Protein AF-A0A4R2GW45-F1 (afdb_monomer)

Nearest PDB structures (foldseek):
  7vw1-assembly1_B  TM=4.827E-01  e=7.684E+00  Escherichia coli
  7ko2-assembly4_D  TM=1.620E-01  e=4.369E-01  Escherichia coli K-12
  6r7h-assembly1_A  TM=2.362E-01  e=3.996E+00  Homo sapiens
  4b9q-assembly2_B  TM=1.521E-01  e=1.136E+00  Escherichia coli

Solvent-accessible surface area (backbone atoms only — not comparable to full-atom values): 30356 Å² total; per-residue (Å²): 136,84,83,91,85,87,77,89,88,78,83,90,82,90,85,88,88,82,83,88,86,83,88,84,86,78,93,85,87,90,86,88,92,83,86,88,88,84,91,86,85,86,81,84,84,81,80,79,85,91,82,86,79,92,80,77,97,75,78,93,81,77,74,73,77,53,71,65,55,56,51,52,54,58,54,50,62,61,58,58,64,76,56,77,82,62,95,50,70,66,62,50,51,54,51,50,51,49,50,51,51,51,49,54,50,51,47,54,36,54,76,66,56,54,62,67,73,48,39,64,53,32,19,46,51,11,36,52,53,49,75,70,46,94,68,91,72,75,65,61,45,46,53,52,19,54,51,30,50,53,50,27,65,71,33,69,90,38,68,69,62,20,49,54,30,50,40,59,22,23,21,26,43,22,25,38,52,47,49,53,50,50,63,74,44,70,58,34,56,44,88,58,74,46,74,29,50,34,35,26,37,27,34,33,66,42,51,49,80,80,20,39,39,36,35,27,35,57,76,46,43,59,96,52,54,81,81,54,46,30,63,22,33,42,35,39,37,71,76,70,72,93,74,62,33,59,42,38,38,37,33,36,31,40,37,27,40,50,54,64,45,90,42,92,94,46,75,44,51,30,61,55,28,43,80,69,33,32,15,26,33,35,37,56,58,79,67,42,27,36,58,67,48,101,87,45,60,75,40,51,62,80,82,59,86,78,79,76,60,81,81,56,46,68,63,48,52,64,60,62,69,53,77,77,80,82,75,54,67,71,50,46,52,46,2,51,45,41,44,53,32,48,53,50,28,51,51,41,20,63,74,64,34,72,64,66,9,23,50,53,18,10,52,69,34,53,54,60,31,70,53,50,69,68,58,52,49,52,31,48,74,71,68,51,48,70,63,57,44,64,41,44,66,55,51,51,51,50,25,48,49,39,24,52,51,46,34,50,63,42,55,74,36,70,66,44,55,76,76,42,68,46,71,44,53,13,33,53,52,11,45,53,47,38,50,51,49,32,58,55,38,62,54,47,73,53,35,49,54,34,46,55,53,49,45,54,56,41,45,52,59,64,68,63,69,65,78,70,78,84,60,84,80,63,80,94,78,78,91,66,73,73,86,78,74,60,88,64,76,65,84,79,62,58,75,74,67,68,76,78,69,86,88,84,86,86,80,83,92,80,88,88,135

Structure (mmCIF, N/CA/C/O backbone):
data_AF-A0A4R2GW45-F1
#
_entry.id   AF-A0A4R2GW45-F1
#
loop_
_atom_site.group_PDB
_atom_site.id
_atom_site.type_symbol
_atom_site.label_atom_id
_atom_site.label_alt_id
_atom_site.label_comp_id
_atom_site.label_asym_id
_atom_site.label_entity_id
_atom_site.label_seq_id
_atom_site.pdbx_PDB_ins_code
_atom_site.Cartn_x
_atom_site.Cartn_y
_atom_site.Cartn_z
_atom_site.occupancy
_atom_site.B_iso_or_equiv
_atom_site.auth_seq_id
_atom_site.auth_comp_id
_atom_site.auth_asym_id
_atom_site.auth_atom_id
_atom_site.pdbx_PDB_model_num
ATOM 1 N N . MET A 1 1 ? 65.512 24.587 7.737 1.00 41.59 1 MET A N 1
ATOM 2 C CA . MET A 1 1 ? 65.433 25.828 8.535 1.00 41.59 1 MET A CA 1
ATOM 3 C C . MET A 1 1 ? 64.055 25.915 9.175 1.00 41.59 1 MET A C 1
ATOM 5 O O . MET A 1 1 ? 63.069 26.016 8.462 1.00 41.59 1 MET A O 1
ATOM 9 N N . LYS A 1 2 ? 64.004 25.778 10.504 1.00 33.44 2 LYS A N 1
ATOM 10 C CA . LYS A 1 2 ? 62.922 26.265 11.385 1.00 33.44 2 LYS A CA 1
ATOM 11 C C . LYS A 1 2 ? 63.249 27.741 11.736 1.00 33.44 2 LYS A C 1
ATOM 13 O O . LYS A 1 2 ? 64.387 28.130 11.458 1.00 33.44 2 LYS A O 1
ATOM 18 N N . PRO A 1 3 ? 62.329 28.557 12.287 1.00 42.22 3 PRO A N 1
ATOM 19 C CA . PRO A 1 3 ? 61.816 28.410 13.667 1.00 42.22 3 PRO A CA 1
ATOM 20 C C . PRO A 1 3 ? 60.268 28.506 13.733 1.00 42.22 3 PRO A C 1
ATOM 22 O O . PRO A 1 3 ? 59.653 28.922 12.761 1.00 42.22 3 PRO A O 1
ATOM 25 N N . LEU A 1 4 ? 59.516 27.938 14.692 1.00 30.75 4 LEU A N 1
ATOM 26 C CA . LEU A 1 4 ? 59.516 27.965 16.177 1.00 30.75 4 LEU A CA 1
ATOM 27 C C . LEU A 1 4 ? 59.137 29.321 16.804 1.00 30.75 4 LEU A C 1
ATOM 29 O O . LEU A 1 4 ? 59.679 30.345 16.410 1.00 30.75 4 LEU A O 1
ATOM 33 N N . GLY A 1 5 ? 58.241 29.261 17.802 1.00 29.45 5 GLY A N 1
ATOM 34 C CA . GLY A 1 5 ? 57.768 30.368 18.647 1.00 29.45 5 GLY A CA 1
ATOM 35 C C . GLY A 1 5 ? 56.242 30.322 18.839 1.00 29.45 5 GLY A C 1
ATOM 36 O O . GLY A 1 5 ? 55.541 30.920 18.033 1.00 29.45 5 GLY A O 1
ATOM 37 N N . ASP A 1 6 ? 55.667 29.422 19.653 1.00 32.03 6 ASP A N 1
ATOM 38 C CA . ASP A 1 6 ? 55.507 29.471 21.137 1.00 32.03 6 ASP A CA 1
ATOM 39 C C . ASP A 1 6 ? 54.196 30.202 21.529 1.00 32.03 6 ASP A C 1
ATOM 41 O O . ASP A 1 6 ? 53.803 31.143 20.855 1.00 32.03 6 ASP A O 1
ATOM 45 N N . ALA A 1 7 ? 53.402 29.845 22.545 1.00 30.84 7 ALA A N 1
ATOM 46 C CA . ALA A 1 7 ? 53.569 29.007 23.735 1.00 30.84 7 ALA A CA 1
ATOM 47 C C . ALA A 1 7 ? 52.163 28.499 24.188 1.00 30.84 7 ALA A C 1
ATOM 49 O O . ALA A 1 7 ? 51.160 29.134 23.871 1.00 30.84 7 ALA A O 1
ATOM 50 N N . GLN A 1 8 ? 52.011 27.269 24.709 1.00 27.33 8 GLN A N 1
ATOM 51 C CA . GLN A 1 8 ? 51.948 26.895 26.150 1.00 27.33 8 GLN A CA 1
ATOM 52 C C . GLN A 1 8 ? 50.803 27.560 26.945 1.00 27.33 8 GLN A C 1
ATOM 54 O O . GLN A 1 8 ? 50.585 28.754 26.820 1.00 27.33 8 GLN A O 1
ATOM 59 N N . GLY A 1 9 ? 50.040 26.898 27.820 1.00 26.98 9 GLY A N 1
ATOM 60 C CA . GLY A 1 9 ? 50.029 25.544 28.396 1.00 26.98 9 GLY A CA 1
ATOM 61 C C . GLY A 1 9 ? 48.628 25.295 29.001 1.00 26.98 9 GLY A C 1
ATOM 62 O O . GLY A 1 9 ? 47.750 26.138 28.871 1.00 26.98 9 GLY A O 1
ATOM 63 N N . GLY A 1 10 ? 48.277 24.192 29.652 1.00 25.95 10 GLY A N 1
ATOM 64 C CA . GLY A 1 10 ? 48.982 23.007 30.114 1.00 25.95 10 GLY A CA 1
ATOM 65 C C . GLY A 1 10 ? 47.984 22.147 30.915 1.00 25.95 10 GLY A C 1
ATOM 66 O O . GLY A 1 10 ? 47.056 22.702 31.494 1.00 25.95 10 GLY A O 1
ATOM 67 N N . ALA A 1 11 ? 48.214 20.824 30.904 1.00 26.39 11 ALA A N 1
ATOM 68 C CA . ALA A 1 11 ? 47.818 19.793 31.888 1.00 26.39 11 ALA A CA 1
ATOM 69 C C . ALA A 1 11 ? 46.316 19.672 32.261 1.00 26.39 11 ALA A C 1
ATOM 71 O O . ALA A 1 11 ? 45.715 20.591 32.794 1.00 26.39 11 ALA A O 1
ATOM 72 N N . ALA A 1 12 ? 45.575 18.577 32.054 1.00 29.33 12 ALA A N 1
ATOM 73 C CA . ALA A 1 12 ? 45.861 17.136 32.026 1.00 29.33 12 ALA A CA 1
ATOM 74 C C . ALA A 1 12 ? 46.543 16.570 33.288 1.00 29.33 12 ALA A C 1
ATOM 76 O O . ALA A 1 12 ? 47.761 16.514 33.345 1.00 29.33 12 ALA A O 1
ATOM 77 N N . GLU A 1 13 ? 45.728 16.071 34.228 1.00 25.73 13 GLU A N 1
ATOM 78 C CA . GLU A 1 13 ? 46.056 15.039 35.237 1.00 25.73 13 GLU A CA 1
ATOM 79 C C . GLU A 1 13 ? 44.698 14.477 35.745 1.00 25.73 13 GLU A C 1
ATOM 81 O O . GLU A 1 13 ? 43.912 15.199 36.348 1.00 25.73 13 GLU A O 1
ATOM 86 N N . ALA A 1 14 ? 44.152 13.365 35.243 1.00 25.98 14 ALA A N 1
ATOM 87 C CA . ALA A 1 14 ? 44.477 11.954 35.494 1.00 25.98 14 ALA A CA 1
ATOM 88 C C . ALA A 1 14 ? 44.180 11.443 36.929 1.00 25.98 14 ALA A C 1
ATOM 90 O O . ALA A 1 14 ? 44.944 11.666 37.855 1.00 25.98 14 ALA A O 1
ATOM 91 N N . SER A 1 15 ? 43.098 10.661 37.086 1.00 25.89 15 SER A N 1
ATOM 92 C CA . SER A 1 15 ? 43.016 9.356 37.803 1.00 25.89 15 SER A CA 1
ATOM 93 C C . SER A 1 15 ? 41.534 9.006 38.067 1.00 25.89 15 SER A C 1
ATOM 95 O O . SER A 1 15 ? 40.783 9.799 38.613 1.00 25.89 15 SER A O 1
ATOM 97 N N . ARG A 1 16 ? 40.956 7.997 37.399 1.00 25.44 16 ARG A N 1
ATOM 98 C CA . ARG A 1 16 ? 40.971 6.533 37.641 1.00 25.44 16 ARG A CA 1
ATOM 99 C C . ARG A 1 16 ? 40.092 6.057 38.816 1.00 25.44 16 ARG A C 1
ATOM 101 O O . ARG A 1 16 ? 40.359 6.398 39.957 1.00 25.44 16 ARG A O 1
ATOM 108 N N . ARG A 1 17 ? 39.241 5.064 38.476 1.00 25.05 17 ARG A N 1
ATOM 109 C CA . ARG A 1 17 ? 38.466 4.109 39.317 1.00 25.05 17 ARG A CA 1
ATOM 110 C C . ARG A 1 17 ? 37.177 4.710 39.904 1.00 25.05 17 ARG A C 1
ATOM 112 O O . ARG A 1 17 ? 37.183 5.847 40.325 1.00 25.05 17 ARG A O 1
ATOM 119 N N . SER A 1 18 ? 36.019 4.055 39.962 1.00 26.33 18 SER A N 1
ATOM 120 C CA . SER A 1 18 ? 35.577 2.672 39.723 1.00 26.33 18 SER A CA 1
ATOM 121 C C . SER A 1 18 ? 34.055 2.624 39.962 1.00 26.33 18 SER A C 1
ATOM 123 O O . SER A 1 18 ? 33.575 3.365 40.812 1.00 26.33 18 SER A O 1
ATOM 125 N N . GLY A 1 19 ? 33.332 1.694 39.323 1.00 23.98 19 GLY A N 1
ATOM 126 C CA . GLY A 1 19 ? 32.044 1.191 39.832 1.00 23.98 19 GLY A CA 1
ATOM 127 C C . GLY A 1 19 ? 30.781 1.684 39.115 1.00 23.98 19 GLY A C 1
ATOM 128 O O . GLY A 1 19 ? 30.334 2.808 39.299 1.00 23.98 19 GLY A O 1
ATOM 129 N N . ALA A 1 20 ? 30.156 0.795 38.342 1.00 23.67 20 ALA A N 1
ATOM 130 C CA . ALA A 1 20 ? 28.709 0.815 38.105 1.00 23.67 20 ALA A CA 1
ATOM 131 C C . ALA A 1 20 ? 27.970 0.255 39.348 1.00 23.67 20 ALA A C 1
ATOM 133 O O . ALA A 1 20 ? 28.623 -0.351 40.198 1.00 23.67 20 ALA A O 1
ATOM 134 N N . PRO A 1 21 ? 26.625 0.202 39.379 1.00 39.94 21 PRO A N 1
ATOM 135 C CA . PRO A 1 21 ? 25.616 1.240 39.156 1.00 39.94 21 PRO A CA 1
ATOM 136 C C . PRO A 1 21 ? 24.753 1.437 40.431 1.00 39.94 21 PRO A C 1
ATOM 138 O O . PRO A 1 21 ? 24.574 0.501 41.207 1.00 39.94 21 PRO A O 1
ATOM 141 N N . ALA A 1 22 ? 24.145 2.608 40.647 1.00 25.88 22 ALA A N 1
ATOM 142 C CA . ALA A 1 22 ? 23.163 2.775 41.726 1.00 25.88 22 ALA A CA 1
ATOM 143 C C . ALA A 1 22 ? 21.962 3.616 41.287 1.00 25.88 22 ALA A C 1
ATOM 145 O O . ALA A 1 22 ? 22.074 4.769 40.880 1.00 25.88 22 ALA A O 1
ATOM 146 N N . LEU A 1 23 ? 20.806 2.967 41.371 1.00 26.73 23 LEU A N 1
ATOM 147 C CA . LEU A 1 23 ? 19.471 3.533 41.316 1.00 26.73 23 LEU A CA 1
ATOM 148 C C . LEU A 1 23 ? 19.250 4.544 42.455 1.00 26.73 23 LEU A C 1
ATOM 150 O O . LEU A 1 23 ? 19.697 4.316 43.576 1.00 26.73 23 LEU A O 1
ATOM 154 N N . ALA A 1 24 ? 18.388 5.521 42.155 1.00 23.80 24 ALA A N 1
ATOM 155 C CA . ALA A 1 24 ? 17.377 6.115 43.035 1.00 23.80 24 ALA A CA 1
ATOM 156 C C . ALA A 1 24 ? 17.558 7.581 43.494 1.00 23.80 24 ALA A C 1
ATOM 158 O O . ALA A 1 24 ? 18.644 8.044 43.822 1.00 23.80 24 ALA A O 1
ATOM 159 N N . TRP A 1 25 ? 16.375 8.208 43.614 1.00 23.80 25 TRP A N 1
ATOM 160 C CA . TRP A 1 25 ? 16.007 9.474 44.269 1.00 23.80 25 TRP A CA 1
ATOM 161 C C . TRP A 1 25 ? 16.241 10.760 43.446 1.00 23.80 25 TRP A C 1
ATOM 163 O O . TRP A 1 25 ? 17.258 10.922 42.796 1.00 23.80 25 TRP A O 1
ATOM 173 N N . GLY A 1 26 ? 15.320 11.725 43.392 1.00 25.12 26 GLY A N 1
ATOM 174 C CA . GLY A 1 26 ? 14.086 11.880 44.152 1.00 25.12 26 GLY A CA 1
ATOM 175 C C . GLY A 1 26 ? 13.211 13.001 43.589 1.00 25.12 26 GLY A C 1
ATOM 176 O O . GLY A 1 26 ? 13.687 14.008 43.071 1.00 25.12 26 GLY A O 1
ATOM 177 N N . TRP A 1 27 ? 11.903 12.793 43.702 1.00 25.02 27 TRP A N 1
ATOM 178 C CA . TRP A 1 27 ? 10.909 13.855 43.697 1.00 25.02 27 TRP A CA 1
ATOM 179 C C . TRP A 1 27 ? 11.124 14.716 44.940 1.00 25.02 27 TRP A C 1
ATOM 181 O O . TRP A 1 27 ? 11.084 14.204 46.056 1.00 25.02 27 TRP A O 1
ATOM 191 N N . GLY A 1 28 ? 11.335 16.013 44.759 1.00 24.70 28 GLY A N 1
ATOM 192 C CA . GLY A 1 28 ? 11.510 16.923 45.880 1.00 24.70 28 GLY A CA 1
ATOM 193 C C . GLY A 1 28 ? 11.622 18.355 45.408 1.00 24.70 28 GLY A C 1
ATOM 194 O O . GLY A 1 28 ? 12.719 18.881 45.364 1.00 24.70 28 GLY A O 1
ATOM 195 N N . LEU A 1 29 ? 10.495 18.959 45.033 1.00 24.84 29 LEU A N 1
ATOM 196 C CA . LEU A 1 29 ? 10.311 20.410 44.951 1.00 24.84 29 LEU A CA 1
ATOM 197 C C . LEU A 1 29 ? 8.803 20.669 44.856 1.00 24.84 29 LEU A C 1
ATOM 199 O O . LEU A 1 29 ? 8.253 20.660 43.766 1.00 24.84 29 LEU A O 1
ATOM 203 N N . PHE A 1 30 ? 8.135 20.760 46.010 1.00 24.91 30 PHE A N 1
ATOM 204 C CA . PHE A 1 30 ? 7.019 21.676 46.317 1.00 24.91 30 PHE A CA 1
ATOM 205 C C . PHE A 1 30 ? 6.408 21.301 47.678 1.00 24.91 30 PHE A C 1
ATOM 207 O O . PHE A 1 30 ? 5.338 20.709 47.771 1.00 24.91 30 PHE A O 1
ATOM 214 N N . ALA A 1 31 ? 7.107 21.659 48.753 1.00 24.95 31 ALA A N 1
ATOM 215 C CA . ALA A 1 31 ? 6.496 21.912 50.053 1.00 24.95 31 ALA A CA 1
ATOM 216 C C . ALA A 1 31 ? 7.419 22.838 50.853 1.00 24.95 31 ALA A C 1
ATOM 218 O O . ALA A 1 31 ? 8.532 22.441 51.180 1.00 24.95 31 ALA A O 1
ATOM 219 N N . ALA A 1 32 ? 6.929 24.055 51.121 1.00 25.56 32 ALA A N 1
ATOM 220 C CA . ALA A 1 32 ? 7.186 24.904 52.295 1.00 25.56 32 ALA A CA 1
ATOM 221 C C . ALA A 1 32 ? 7.443 26.376 51.929 1.00 25.56 32 ALA A C 1
ATOM 223 O O . ALA A 1 32 ? 8.570 26.771 51.650 1.00 25.56 32 ALA A O 1
ATOM 224 N N . LYS A 1 33 ? 6.402 27.210 52.063 1.00 23.30 33 LYS A N 1
ATOM 225 C CA . LYS A 1 33 ? 6.537 28.514 52.730 1.00 23.30 33 LYS A CA 1
ATOM 226 C C . LYS A 1 33 ? 5.179 28.998 53.245 1.00 23.30 33 LYS A C 1
ATOM 228 O O . LYS A 1 33 ? 4.454 29.695 52.552 1.00 23.30 33 LYS A O 1
ATOM 233 N N . ALA A 1 34 ? 4.863 28.633 54.480 1.00 24.55 34 ALA A N 1
ATOM 234 C CA . ALA A 1 34 ? 4.007 29.434 55.347 1.00 24.55 34 ALA A CA 1
ATOM 235 C C . ALA A 1 34 ? 4.451 29.160 56.788 1.00 24.55 34 ALA A C 1
ATOM 237 O O . ALA A 1 34 ? 4.330 28.040 57.280 1.00 24.55 34 ALA A O 1
ATOM 238 N N . ARG A 1 35 ? 5.058 30.166 57.421 1.00 26.34 35 ARG A N 1
ATOM 239 C CA . ARG A 1 35 ? 5.285 30.220 58.869 1.00 26.34 35 ARG A CA 1
ATOM 240 C C . ARG A 1 35 ? 4.386 31.313 59.472 1.00 26.34 35 ARG A C 1
ATOM 242 O O . ARG A 1 35 ? 3.929 32.170 58.718 1.00 26.34 35 ARG A O 1
ATOM 249 N N . PRO A 1 36 ? 4.114 31.240 60.786 1.00 35.31 36 PRO A N 1
ATOM 250 C CA . PRO A 1 36 ? 2.924 31.795 61.423 1.00 35.31 36 PRO A CA 1
ATOM 251 C C . PRO A 1 36 ? 3.185 33.115 62.165 1.00 35.31 36 PRO A C 1
ATOM 253 O O . PRO A 1 36 ? 4.329 33.420 62.497 1.00 35.31 36 PRO A O 1
ATOM 256 N N . GLY A 1 37 ? 2.100 33.814 62.518 1.00 25.27 37 GLY A N 1
ATOM 257 C CA . GLY A 1 37 ? 2.061 34.792 63.612 1.00 25.27 37 GLY A CA 1
ATOM 258 C C . GLY A 1 37 ? 1.472 36.151 63.225 1.00 25.27 37 GLY A C 1
ATOM 259 O O . GLY A 1 37 ? 1.931 36.758 62.263 1.00 25.27 37 GLY A O 1
ATOM 260 N N . GLY A 1 38 ? 0.498 36.628 64.008 1.00 25.81 38 GLY A N 1
ATOM 261 C CA . GLY A 1 38 ? 0.055 38.028 64.007 1.00 25.81 38 GLY A CA 1
ATOM 262 C C . GLY A 1 38 ? -1.460 38.205 64.070 1.00 25.81 38 GLY A C 1
ATOM 263 O O . GLY A 1 38 ? -2.127 38.189 63.043 1.00 25.81 38 GLY A O 1
ATOM 264 N N . THR A 1 39 ? -1.976 38.353 65.285 1.00 30.14 39 THR A N 1
ATOM 265 C CA . THR A 1 39 ? -3.327 38.792 65.654 1.00 30.14 39 THR A CA 1
ATOM 266 C C . THR A 1 39 ? -3.578 40.255 65.274 1.00 30.14 39 THR A C 1
ATOM 268 O O . THR A 1 39 ? -2.680 41.074 65.439 1.00 30.14 39 THR A O 1
ATOM 271 N N . ASP A 1 40 ? -4.785 40.553 64.782 1.00 26.20 40 ASP A N 1
ATOM 272 C CA . ASP A 1 40 ? -5.681 41.648 65.211 1.00 26.20 40 ASP A CA 1
ATOM 273 C C . ASP A 1 40 ? -6.539 42.221 64.072 1.00 26.20 40 ASP A C 1
ATOM 275 O O . ASP A 1 40 ? -6.122 42.318 62.921 1.00 26.20 40 ASP A O 1
ATOM 279 N N . ALA A 1 41 ? -7.733 42.658 64.486 1.00 27.52 41 ALA A N 1
ATOM 280 C CA . ALA A 1 41 ? -8.701 43.521 63.808 1.00 27.52 41 ALA A CA 1
ATOM 281 C C . ALA A 1 41 ? -9.804 42.860 62.949 1.00 27.52 41 ALA A C 1
ATOM 283 O O . ALA A 1 41 ? -9.670 42.635 61.751 1.00 27.52 41 ALA A O 1
ATOM 284 N N . GLY A 1 42 ? -10.974 42.722 63.589 1.00 26.09 42 GLY A N 1
ATOM 285 C CA . GLY A 1 42 ? -12.222 43.283 63.059 1.00 26.09 42 GLY A CA 1
ATOM 286 C C . GLY A 1 42 ? -13.090 42.366 62.202 1.00 26.09 42 GLY A C 1
ATOM 287 O O . GLY A 1 42 ? -13.096 42.490 60.982 1.00 26.09 42 GLY A O 1
ATOM 288 N N . PHE A 1 43 ? -13.920 41.536 62.839 1.00 25.69 43 PHE A N 1
ATOM 289 C CA . PHE A 1 43 ? -15.117 40.989 62.195 1.00 25.69 43 PHE A CA 1
ATOM 290 C C . PHE A 1 43 ? -16.349 41.619 62.843 1.00 25.69 43 PHE A C 1
ATOM 292 O O . PHE A 1 43 ? -16.585 41.440 64.036 1.00 25.69 43 PHE A O 1
ATOM 299 N N . GLN A 1 44 ? -17.079 42.418 62.061 1.00 28.31 44 GLN A N 1
ATOM 300 C CA . GLN A 1 44 ? -18.364 42.968 62.467 1.00 28.31 44 GLN A CA 1
ATOM 301 C C . GLN A 1 44 ? -19.432 41.876 62.480 1.00 28.31 44 GLN A C 1
ATOM 303 O O . GLN A 1 44 ? -19.502 41.020 61.599 1.00 28.31 44 GLN A O 1
ATOM 308 N N . GLU A 1 45 ? -20.235 41.935 63.531 1.00 29.17 45 GLU A N 1
ATOM 309 C CA . GLU A 1 45 ? -21.273 40.999 63.919 1.00 29.17 45 GLU A CA 1
ATOM 310 C C . GLU A 1 45 ? -22.576 41.370 63.193 1.00 29.17 45 GLU A C 1
ATOM 312 O O . GLU A 1 45 ? -23.234 42.359 63.519 1.00 29.17 45 GLU A O 1
ATOM 317 N N . GLU A 1 46 ? -22.933 40.610 62.157 1.00 29.45 46 GLU A N 1
ATOM 318 C CA . GLU A 1 46 ? -24.197 40.786 61.440 1.00 29.45 46 GLU A CA 1
ATOM 319 C C . GLU A 1 46 ? -25.317 40.070 62.216 1.00 29.45 46 GLU A C 1
ATOM 321 O O . GLU A 1 46 ? -25.390 38.840 62.266 1.00 29.45 46 GLU A O 1
ATOM 326 N N . ARG A 1 47 ? -26.161 40.866 62.887 1.00 29.89 47 ARG A N 1
ATOM 327 C CA . ARG A 1 47 ? -27.359 40.423 63.620 1.00 29.89 47 ARG A CA 1
ATOM 328 C C . ARG A 1 47 ? -28.323 39.668 62.701 1.00 29.89 47 ARG A C 1
ATOM 330 O O . ARG A 1 47 ? -28.777 40.208 61.695 1.00 29.89 47 ARG A O 1
ATOM 337 N N . ALA A 1 48 ? -28.708 38.464 63.116 1.00 32.59 48 ALA A N 1
ATOM 338 C CA . ALA A 1 48 ? -29.847 37.742 62.557 1.00 32.59 48 ALA A CA 1
ATOM 339 C C . ALA A 1 48 ? -31.178 38.439 62.927 1.00 32.59 48 ALA A C 1
ATOM 341 O O . ALA A 1 48 ? -31.282 38.975 64.032 1.00 32.59 48 ALA A O 1
ATOM 342 N N . PRO A 1 49 ? -32.197 38.436 62.046 1.00 33.50 49 PRO A N 1
ATOM 343 C CA . PRO A 1 49 ? -33.509 38.982 62.368 1.00 33.50 49 PRO A CA 1
ATOM 344 C C . PRO A 1 49 ? -34.329 38.009 63.229 1.00 33.50 49 PRO A C 1
ATOM 346 O O . PRO A 1 49 ? -34.376 36.806 62.967 1.00 33.50 49 PRO A O 1
ATOM 349 N N . ASP A 1 50 ? -34.991 38.566 64.243 1.00 35.25 50 ASP A N 1
ATOM 350 C CA . ASP A 1 50 ? -35.884 37.878 65.175 1.00 35.25 50 ASP A CA 1
ATOM 351 C C . ASP A 1 50 ? -37.157 37.359 64.483 1.00 35.25 50 ASP A C 1
ATOM 353 O O . ASP A 1 50 ? -37.897 38.128 63.865 1.00 35.25 50 ASP A O 1
ATOM 357 N N . GLY A 1 51 ? -37.458 36.061 64.632 1.00 36.09 51 GLY A N 1
ATOM 358 C CA . GLY A 1 51 ? -38.771 35.519 64.268 1.00 36.09 51 GLY A CA 1
ATOM 359 C C . GLY A 1 51 ? -38.869 33.998 64.075 1.00 36.09 51 GLY A C 1
ATOM 360 O O . GLY A 1 51 ? -38.627 33.501 62.981 1.00 36.09 51 GLY A O 1
ATOM 361 N N . ALA A 1 52 ? -39.415 33.322 65.099 1.00 28.78 52 ALA A N 1
ATOM 362 C CA . ALA A 1 52 ? -40.126 32.023 65.068 1.00 28.78 52 ALA A CA 1
ATOM 363 C C . ALA A 1 52 ? -39.297 30.709 65.190 1.00 28.78 52 ALA A C 1
ATOM 365 O O . ALA A 1 52 ? -38.095 30.689 64.955 1.00 28.78 52 ALA A O 1
ATOM 366 N N . PRO A 1 53 ? -39.920 29.593 65.631 1.00 38.25 53 PRO A N 1
ATOM 367 C CA . PRO A 1 53 ? -40.029 29.193 67.035 1.00 38.25 53 PRO A CA 1
ATOM 368 C C . PRO A 1 53 ? -39.252 27.897 67.347 1.00 38.25 53 PRO A C 1
ATOM 370 O O . PRO A 1 53 ? -38.826 27.163 66.459 1.00 38.25 53 PRO A O 1
ATOM 373 N N . GLY A 1 54 ? -39.076 27.619 68.642 1.00 44.66 54 GLY A N 1
ATOM 374 C CA . GLY A 1 54 ? -38.227 26.550 69.166 1.00 44.66 54 GLY A CA 1
ATOM 375 C C . GLY A 1 54 ? -38.473 25.149 68.596 1.00 44.66 54 GLY A C 1
ATOM 376 O O . GLY A 1 54 ? -39.602 24.664 68.531 1.00 44.66 54 GLY A O 1
ATOM 377 N N . LEU A 1 55 ? -37.373 24.459 68.290 1.00 32.75 55 LEU A N 1
ATOM 378 C CA . LEU A 1 55 ? -37.341 23.014 68.097 1.00 32.75 55 LEU A CA 1
ATOM 379 C C . LEU A 1 55 ? -36.354 22.405 69.094 1.00 32.75 55 LEU A C 1
ATOM 381 O O . LEU A 1 55 ? -35.151 22.652 69.062 1.00 32.75 55 LEU A O 1
ATOM 385 N N . ARG A 1 56 ? -36.952 21.656 70.022 1.00 36.03 56 ARG A N 1
ATOM 386 C CA . ARG A 1 56 ? -36.345 20.873 71.097 1.00 36.03 56 ARG A CA 1
ATOM 387 C C . ARG A 1 56 ? -35.304 19.879 70.584 1.00 36.03 56 ARG A C 1
ATOM 389 O O . ARG A 1 56 ? -35.436 19.329 69.494 1.00 36.03 56 ARG A O 1
ATOM 396 N N . GLU A 1 57 ? -34.365 19.572 71.475 1.00 42.53 57 GLU A N 1
ATOM 397 C CA . GLU A 1 57 ? -33.594 18.329 71.542 1.00 42.53 57 GLU A CA 1
ATOM 398 C C . GLU A 1 57 ? -34.438 17.096 71.176 1.00 42.53 57 GLU A C 1
ATOM 400 O O . GLU A 1 57 ? -35.119 16.534 72.031 1.00 42.53 57 GLU A O 1
ATOM 405 N N . GLN A 1 58 ? -34.391 16.634 69.926 1.00 34.78 58 GLN A N 1
ATOM 406 C CA . GLN A 1 58 ? -34.805 15.275 69.581 1.00 34.78 58 GLN A CA 1
ATOM 407 C C . GLN A 1 58 ? -33.898 14.684 68.493 1.00 34.78 58 GLN A C 1
ATOM 409 O O . GLN A 1 58 ? -33.826 15.172 67.369 1.00 34.78 58 GLN A O 1
ATOM 414 N N . SER A 1 59 ? -33.270 13.561 68.860 1.00 38.44 59 SER A N 1
ATOM 415 C CA . SER A 1 59 ? -32.833 12.472 67.974 1.00 38.44 59 SER A CA 1
ATOM 416 C C . SER A 1 59 ? -31.505 12.614 67.215 1.00 38.44 59 SER A C 1
ATOM 418 O O . SER A 1 59 ? -31.453 12.552 65.991 1.00 38.44 59 SER A O 1
ATOM 420 N N . LEU A 1 60 ? -30.392 12.590 67.960 1.00 33.84 60 LEU A N 1
ATOM 421 C CA . LEU A 1 60 ? -29.076 12.146 67.455 1.00 33.84 60 LEU A CA 1
ATOM 422 C C . LEU A 1 60 ? -28.917 10.604 67.408 1.00 33.84 60 LEU A C 1
ATOM 424 O O . LEU A 1 60 ? -27.844 10.102 67.084 1.00 33.84 60 LEU A O 1
ATOM 428 N N . ALA A 1 61 ? -29.968 9.827 67.699 1.00 34.91 61 ALA A N 1
ATOM 429 C CA . ALA A 1 61 ? -29.878 8.371 67.881 1.00 34.91 61 ALA A CA 1
ATOM 430 C C . ALA A 1 61 ? -30.262 7.506 66.655 1.00 34.91 61 ALA A C 1
ATOM 432 O O . ALA A 1 61 ? -30.238 6.281 66.750 1.00 34.91 61 ALA A O 1
ATOM 433 N N . THR A 1 62 ? -30.587 8.083 65.491 1.00 40.72 62 THR A N 1
ATOM 434 C CA . THR A 1 62 ? -31.102 7.317 64.327 1.00 40.72 62 THR A CA 1
ATOM 435 C C . THR A 1 62 ? -30.358 7.564 63.012 1.00 40.72 62 THR A C 1
ATOM 437 O O . THR A 1 62 ? -30.957 7.562 61.940 1.00 40.72 62 THR A O 1
ATOM 440 N N . LEU A 1 63 ? -29.033 7.708 63.046 1.00 41.56 63 LEU A N 1
ATOM 441 C CA . LEU A 1 63 ? -28.203 7.604 61.839 1.00 41.56 63 LEU A CA 1
ATOM 442 C C . LEU A 1 63 ? -27.471 6.260 61.837 1.00 41.56 63 LEU A C 1
ATOM 444 O O . LEU A 1 63 ? -26.279 6.168 62.125 1.00 41.56 63 LEU A O 1
ATOM 448 N N . ALA A 1 64 ? -28.200 5.188 61.507 1.00 46.16 64 ALA A N 1
ATOM 449 C CA . ALA A 1 64 ? -27.571 3.919 61.160 1.00 46.16 64 ALA A CA 1
ATOM 450 C C . ALA A 1 64 ? -26.561 4.174 60.019 1.00 46.16 64 ALA A C 1
ATOM 452 O O . ALA A 1 64 ? -26.944 4.785 59.016 1.00 46.16 64 ALA A O 1
ATOM 453 N N . PRO A 1 65 ? -25.293 3.725 60.129 1.00 43.00 65 PRO A N 1
ATOM 454 C CA . PRO A 1 65 ? -24.290 3.997 59.111 1.00 43.00 65 PRO A CA 1
ATOM 455 C C . PRO A 1 65 ? -24.809 3.526 57.753 1.00 43.00 65 PRO A C 1
ATOM 457 O O . PRO A 1 65 ? -25.234 2.371 57.609 1.00 43.00 65 PRO A O 1
ATOM 460 N N . SER A 1 66 ? -24.801 4.426 56.767 1.00 56.59 66 SER A N 1
ATOM 461 C CA . SER A 1 66 ? -25.280 4.124 55.421 1.00 56.59 66 SER A CA 1
ATOM 462 C C . SER A 1 66 ? -24.606 2.849 54.901 1.00 56.59 66 SER A C 1
ATOM 464 O O . SER A 1 66 ? -23.465 2.522 55.244 1.00 56.59 66 SER A O 1
ATOM 466 N N . THR A 1 67 ? -25.320 2.073 54.088 1.00 51.47 67 THR A N 1
ATOM 467 C CA . THR A 1 67 ? -24.812 0.837 53.462 1.00 51.47 67 THR A CA 1
ATOM 468 C C . THR A 1 67 ? -23.456 1.041 52.775 1.00 51.47 67 THR A C 1
ATOM 470 O O . THR A 1 67 ? -22.631 0.128 52.774 1.00 51.47 67 THR A O 1
ATOM 473 N N . TRP A 1 68 ? -23.182 2.263 52.310 1.00 43.69 68 TRP A N 1
ATOM 474 C CA . TRP A 1 68 ? -21.887 2.711 51.805 1.00 43.69 68 TRP A CA 1
ATOM 475 C C . TRP A 1 68 ? -20.749 2.616 52.837 1.00 43.69 68 TRP A C 1
ATOM 477 O O . TRP A 1 68 ? -19.700 2.062 52.515 1.00 43.69 68 TRP A O 1
ATOM 487 N N . ILE A 1 69 ? -20.943 3.066 54.086 1.00 50.00 69 ILE A N 1
ATOM 488 C CA . ILE A 1 69 ? -19.920 2.985 55.149 1.00 50.00 69 ILE A CA 1
ATOM 489 C C . ILE A 1 69 ? -19.613 1.520 55.469 1.00 50.00 69 ILE A C 1
ATOM 491 O O . ILE A 1 69 ? -18.449 1.125 55.515 1.00 50.00 69 ILE A O 1
ATOM 495 N N . ARG A 1 70 ? -20.648 0.679 55.606 1.00 48.94 70 ARG A N 1
ATOM 496 C CA . ARG A 1 70 ? -20.474 -0.766 55.843 1.00 48.94 70 ARG A CA 1
ATOM 497 C C . ARG A 1 70 ? -19.745 -1.460 54.690 1.00 48.94 70 ARG A C 1
ATOM 499 O O . ARG A 1 70 ? -18.856 -2.271 54.940 1.00 48.94 70 ARG A O 1
ATOM 506 N N . GLN A 1 71 ? -20.051 -1.110 53.439 1.00 55.12 71 GLN A N 1
ATOM 507 C CA . GLN A 1 71 ? -19.336 -1.627 52.266 1.00 55.12 71 GLN A CA 1
ATOM 508 C C . GLN A 1 71 ? -17.883 -1.129 52.197 1.00 55.12 71 GLN A C 1
ATOM 510 O O . GLN A 1 71 ? -16.986 -1.911 51.873 1.00 55.12 71 GLN A O 1
ATOM 515 N N . ARG A 1 72 ? -17.620 0.135 52.555 1.00 51.25 72 ARG A N 1
ATOM 516 C CA . ARG A 1 72 ? -16.267 0.713 52.594 1.00 51.25 72 ARG A CA 1
ATOM 517 C C . ARG A 1 72 ? -15.417 0.017 53.666 1.00 51.25 72 ARG A C 1
ATOM 519 O O . ARG A 1 72 ? -14.332 -0.463 53.345 1.00 51.25 72 ARG A O 1
ATOM 526 N N . VAL A 1 73 ? -15.946 -0.168 54.878 1.00 52.25 73 VAL A N 1
ATOM 527 C CA . VAL A 1 73 ? -15.290 -0.894 55.988 1.00 52.25 73 VAL A CA 1
ATOM 528 C C . VAL A 1 73 ? -15.057 -2.375 55.651 1.00 52.25 73 VAL A C 1
ATOM 530 O O . VAL A 1 73 ? -13.975 -2.908 55.905 1.00 52.25 73 VAL A O 1
ATOM 533 N N . ALA A 1 74 ? -16.015 -3.041 55.000 1.00 54.00 74 ALA A N 1
ATOM 534 C CA . ALA A 1 74 ? -15.856 -4.425 54.547 1.00 54.00 74 ALA A CA 1
ATOM 535 C C . ALA A 1 74 ? -14.806 -4.580 53.428 1.00 54.00 74 ALA A C 1
ATOM 537 O O . ALA A 1 74 ? -14.147 -5.617 53.342 1.00 54.00 74 ALA A O 1
ATOM 538 N N . SER A 1 75 ? -14.615 -3.560 52.583 1.00 56.72 75 SER A N 1
ATOM 539 C CA . SER A 1 75 ? -13.553 -3.563 51.566 1.00 56.72 75 SER A CA 1
ATOM 540 C C . SER A 1 75 ? -12.158 -3.368 52.178 1.00 56.72 75 SER A C 1
ATOM 542 O O . SER A 1 75 ? -11.224 -4.078 51.805 1.00 56.72 75 SER A O 1
ATOM 544 N N . LEU A 1 76 ? -12.050 -2.519 53.207 1.00 52.59 76 LEU A N 1
ATOM 545 C CA . LEU A 1 76 ? -10.810 -2.271 53.951 1.00 52.59 76 LEU A CA 1
ATOM 546 C C . LEU A 1 76 ? -10.315 -3.524 54.699 1.00 52.59 76 LEU A C 1
ATOM 548 O O . LEU A 1 76 ? -9.113 -3.774 54.772 1.00 52.59 76 LEU A O 1
ATOM 552 N N . SER A 1 77 ? -11.222 -4.371 55.199 1.00 56.00 77 SER A N 1
ATOM 553 C CA . SER A 1 77 ? -10.861 -5.585 55.954 1.00 56.00 77 SER A CA 1
ATOM 554 C C . SER A 1 77 ? -10.294 -6.729 55.092 1.00 56.00 77 SER A C 1
ATOM 556 O O . SER A 1 77 ? -9.573 -7.598 55.596 1.00 56.00 77 SER A O 1
ATOM 558 N N . ARG A 1 78 ? -10.571 -6.752 53.778 1.00 55.91 78 ARG A N 1
ATOM 559 C CA . ARG A 1 78 ? -9.912 -7.679 52.834 1.00 55.91 78 ARG A CA 1
ATOM 560 C C . ARG A 1 78 ? -8.500 -7.220 52.487 1.00 55.91 78 ARG A C 1
ATOM 562 O O . ARG A 1 78 ? -7.595 -8.048 52.465 1.00 55.91 78 ARG A O 1
ATOM 569 N N . GLU A 1 79 ? -8.309 -5.922 52.288 1.00 52.59 79 GLU A N 1
ATOM 570 C CA . GLU A 1 79 ? -7.025 -5.323 51.906 1.00 52.59 79 GLU A CA 1
ATOM 571 C C . GLU A 1 79 ? -6.037 -5.283 53.092 1.00 52.59 79 GLU A C 1
ATOM 573 O O . GLU A 1 79 ? -4.842 -5.528 52.921 1.00 52.59 79 GLU A O 1
ATOM 578 N N . ALA A 1 80 ? -6.542 -5.156 54.325 1.00 52.34 80 ALA A N 1
ATOM 579 C CA . ALA A 1 80 ? -5.760 -5.244 55.562 1.00 52.34 80 ALA A CA 1
ATOM 580 C C . ALA A 1 80 ? -5.039 -6.596 55.773 1.00 52.34 80 ALA A C 1
ATOM 582 O O . ALA A 1 80 ? -4.052 -6.666 56.508 1.00 52.34 80 ALA A O 1
ATOM 583 N N . ARG A 1 81 ? -5.492 -7.686 55.132 1.00 57.34 81 ARG A N 1
ATOM 584 C CA . ARG A 1 81 ? -4.835 -9.006 55.224 1.00 57.34 81 ARG A CA 1
ATOM 585 C C . ARG A 1 81 ? -3.526 -9.085 54.436 1.00 57.34 81 ARG A C 1
ATOM 587 O O . ARG A 1 81 ? -2.622 -9.791 54.873 1.00 57.34 81 ARG A O 1
ATOM 594 N N . LEU A 1 82 ? -3.393 -8.332 53.343 1.00 54.97 82 LEU A N 1
ATOM 595 C CA . LEU A 1 82 ? -2.187 -8.314 52.501 1.00 54.97 82 LEU A CA 1
ATOM 596 C C . LEU A 1 82 ? -1.029 -7.527 53.144 1.00 54.97 82 LEU A C 1
ATOM 598 O O . LEU A 1 82 ? 0.135 -7.774 52.846 1.00 54.97 82 LEU A O 1
ATOM 602 N N . LEU A 1 83 ? -1.331 -6.629 54.086 1.00 49.75 83 LEU A N 1
ATOM 603 C CA . LEU A 1 83 ? -0.369 -5.710 54.704 1.00 49.75 83 LEU A CA 1
ATOM 604 C C . LEU A 1 83 ? 0.394 -6.295 55.909 1.00 49.75 83 LEU A C 1
ATOM 606 O O . LEU A 1 83 ? 1.308 -5.645 56.421 1.00 49.75 83 LEU A O 1
ATOM 610 N N . ARG A 1 84 ? 0.083 -7.521 56.363 1.00 54.38 84 ARG A N 1
ATOM 611 C CA . ARG A 1 84 ? 0.623 -8.100 57.616 1.00 54.38 84 ARG A CA 1
ATOM 612 C C . ARG A 1 84 ? 2.131 -8.403 57.625 1.00 54.38 84 ARG A C 1
ATOM 614 O O . ARG A 1 84 ? 2.643 -8.759 58.680 1.00 54.38 84 ARG A O 1
ATOM 621 N N . ARG A 1 85 ? 2.861 -8.215 56.517 1.00 55.94 85 ARG A N 1
ATOM 622 C CA . ARG A 1 85 ? 4.296 -8.564 56.406 1.00 55.94 85 ARG A CA 1
ATOM 623 C C . ARG A 1 85 ? 5.277 -7.399 56.179 1.00 55.94 85 ARG A C 1
ATOM 625 O O . ARG A 1 85 ? 6.450 -7.657 55.959 1.00 55.94 85 ARG A O 1
ATOM 632 N N . ALA A 1 86 ? 4.841 -6.137 56.256 1.00 49.19 86 ALA A N 1
ATOM 633 C CA . ALA A 1 86 ? 5.745 -4.973 56.197 1.00 49.19 86 ALA A CA 1
ATOM 634 C C . ALA A 1 86 ? 6.061 -4.408 57.601 1.00 49.19 86 ALA A C 1
ATOM 636 O O . ALA A 1 86 ? 5.187 -4.517 58.468 1.00 49.19 86 ALA A O 1
ATOM 637 N N . PRO A 1 87 ? 7.241 -3.796 57.844 1.00 57.56 87 PRO A N 1
ATOM 638 C CA . PRO A 1 87 ? 7.731 -3.598 59.212 1.00 57.56 87 PRO A CA 1
ATOM 639 C C . PRO A 1 87 ? 6.959 -2.553 60.028 1.00 57.56 87 PRO A C 1
ATOM 641 O O . PRO A 1 87 ? 6.558 -2.835 61.153 1.00 57.56 87 PRO A O 1
ATOM 644 N N . THR A 1 88 ? 6.727 -1.352 59.483 1.00 62.16 88 THR A N 1
ATOM 645 C CA . THR A 1 88 ? 6.204 -0.214 60.262 1.00 62.16 88 THR A CA 1
ATOM 646 C C . THR A 1 88 ? 4.761 0.149 59.918 1.00 62.16 88 THR A C 1
ATOM 648 O O . THR A 1 88 ? 4.308 0.052 58.774 1.00 62.16 88 THR A O 1
ATOM 651 N N . ALA A 1 89 ? 4.029 0.620 60.930 1.00 59.94 89 ALA A N 1
ATOM 652 C CA . ALA A 1 89 ? 2.648 1.077 60.798 1.00 59.94 89 ALA A CA 1
ATOM 653 C C . ALA A 1 89 ? 2.508 2.275 59.837 1.00 59.94 89 ALA A C 1
ATOM 655 O O . ALA A 1 89 ? 1.558 2.327 59.062 1.00 59.94 89 ALA A O 1
ATOM 656 N N . THR A 1 90 ? 3.485 3.186 59.807 1.00 64.00 90 THR A N 1
ATOM 657 C CA . THR A 1 90 ? 3.461 4.384 58.951 1.00 64.00 90 THR A CA 1
ATOM 658 C C . THR A 1 90 ? 3.569 4.032 57.467 1.00 64.00 90 THR A C 1
ATOM 660 O O . THR A 1 90 ? 2.750 4.485 56.672 1.00 64.00 90 THR A O 1
ATOM 663 N N . ILE A 1 91 ? 4.507 3.155 57.083 1.00 66.44 91 ILE A N 1
ATOM 664 C CA . ILE A 1 91 ? 4.643 2.699 55.687 1.00 66.44 91 ILE A CA 1
ATOM 665 C C . ILE A 1 91 ? 3.391 1.927 55.252 1.00 66.44 91 ILE A C 1
ATOM 667 O O . ILE A 1 91 ? 2.940 2.085 54.122 1.00 66.44 91 ILE A O 1
ATOM 671 N N . ARG A 1 92 ? 2.776 1.145 56.152 1.00 61.94 92 ARG A N 1
ATOM 672 C CA . ARG A 1 92 ? 1.512 0.439 55.880 1.00 61.94 92 ARG A CA 1
ATOM 673 C C . ARG A 1 92 ? 0.353 1.385 55.596 1.00 61.94 92 ARG A C 1
ATOM 675 O O . ARG A 1 92 ? -0.396 1.133 54.659 1.00 61.94 92 ARG A O 1
ATOM 682 N N . VAL A 1 93 ? 0.201 2.443 56.390 1.00 72.19 93 VAL A N 1
ATOM 683 C CA . VAL A 1 93 ? -0.873 3.430 56.207 1.00 72.19 93 VAL A CA 1
ATOM 684 C C . VAL A 1 93 ? -0.670 4.194 54.902 1.00 72.19 93 VAL A C 1
ATOM 686 O O . VAL A 1 93 ? -1.603 4.276 54.109 1.00 72.19 93 VAL A O 1
ATOM 689 N N . TRP A 1 94 ? 0.548 4.657 54.611 1.00 70.75 94 TRP A N 1
ATOM 690 C CA . TRP A 1 94 ? 0.839 5.338 53.345 1.00 70.75 94 TRP A CA 1
ATOM 691 C C . TRP A 1 94 ? 0.693 4.422 52.129 1.00 70.75 94 TRP A C 1
ATOM 693 O O . TRP A 1 94 ? 0.117 4.839 51.129 1.00 70.75 94 TRP A O 1
ATOM 703 N N . ALA A 1 95 ? 1.128 3.162 52.215 1.00 70.00 95 ALA A N 1
ATOM 704 C CA . ALA A 1 95 ? 0.925 2.182 51.150 1.00 70.00 95 ALA A CA 1
ATOM 705 C C . ALA A 1 95 ? -0.564 1.859 50.943 1.00 70.00 95 ALA A C 1
ATOM 707 O O . ALA A 1 95 ? -1.012 1.765 49.804 1.00 70.00 95 ALA A O 1
ATOM 708 N N . ALA A 1 96 ? -1.348 1.730 52.018 1.00 71.19 96 ALA A N 1
ATOM 709 C CA . ALA A 1 96 ? -2.789 1.499 51.937 1.00 71.19 96 ALA A CA 1
ATOM 710 C C . ALA A 1 96 ? -3.527 2.701 51.329 1.00 71.19 96 ALA A C 1
ATOM 712 O O . ALA A 1 96 ? -4.347 2.523 50.433 1.00 71.19 96 ALA A O 1
ATOM 713 N N . LEU A 1 97 ? -3.204 3.922 51.763 1.00 72.75 97 LEU A N 1
ATOM 714 C CA . LEU A 1 97 ? -3.766 5.152 51.201 1.00 72.75 97 LEU A CA 1
ATOM 715 C C . LEU A 1 97 ? -3.384 5.318 49.728 1.00 72.75 97 LEU A C 1
ATOM 717 O O . LEU A 1 97 ? -4.250 5.619 48.912 1.00 72.75 97 LEU A O 1
ATOM 721 N N . ALA A 1 98 ? -2.130 5.035 49.365 1.00 70.56 98 ALA A N 1
ATOM 722 C CA . ALA A 1 98 ? -1.682 5.049 47.977 1.00 70.56 98 ALA A CA 1
ATOM 723 C C . ALA A 1 98 ? -2.429 4.011 47.123 1.00 70.56 98 ALA A C 1
ATOM 725 O O . ALA A 1 98 ? -2.886 4.336 46.031 1.00 70.56 98 ALA A O 1
ATOM 726 N N . LEU A 1 99 ? -2.617 2.782 47.618 1.00 73.31 99 LEU A N 1
ATOM 727 C CA . LEU A 1 99 ? -3.377 1.740 46.917 1.00 73.31 99 LEU A CA 1
ATOM 728 C C . LEU A 1 99 ? -4.851 2.120 46.738 1.00 73.31 99 LEU A C 1
ATOM 730 O O . LEU A 1 99 ? -5.398 1.917 45.656 1.00 73.31 99 LEU A O 1
ATOM 734 N N . LEU A 1 100 ? -5.484 2.705 47.759 1.00 72.88 100 LEU A N 1
ATOM 735 C CA . LEU A 1 100 ? -6.859 3.203 47.675 1.00 72.88 100 LEU A CA 1
ATOM 736 C C . LEU A 1 100 ? -6.977 4.349 46.668 1.00 72.88 100 LEU A C 1
ATOM 738 O O . LEU A 1 100 ? -7.898 4.357 45.856 1.00 72.88 100 LEU A O 1
ATOM 742 N N . GLN A 1 101 ? -6.019 5.273 46.667 1.00 72.69 101 GLN A N 1
ATOM 743 C CA . GLN A 1 101 ? -5.993 6.398 45.739 1.00 72.69 101 GLN A CA 1
ATOM 744 C C . GLN A 1 101 ? -5.749 5.942 44.295 1.00 72.69 101 GLN A C 1
ATOM 746 O O . GLN A 1 101 ? -6.418 6.421 43.382 1.00 72.69 101 GLN A O 1
ATOM 751 N N . ILE A 1 102 ? -4.867 4.962 44.081 1.00 70.94 102 ILE A N 1
ATOM 752 C CA . ILE A 1 102 ? -4.667 4.310 42.779 1.00 70.94 102 ILE A CA 1
ATOM 753 C C . ILE A 1 102 ? -5.940 3.579 42.344 1.00 70.94 102 ILE A C 1
ATOM 755 O O . ILE A 1 102 ? -6.319 3.664 41.177 1.00 70.94 102 ILE A O 1
ATOM 759 N N . ARG A 1 103 ? -6.624 2.879 43.257 1.00 74.69 103 ARG A N 1
ATOM 760 C CA . ARG A 1 103 ? -7.873 2.163 42.963 1.00 74.69 103 ARG A CA 1
ATOM 761 C C . ARG A 1 103 ? -8.990 3.120 42.561 1.00 74.69 103 ARG A C 1
ATOM 763 O O . ARG A 1 103 ? -9.666 2.859 41.570 1.00 74.69 103 ARG A O 1
ATOM 770 N N .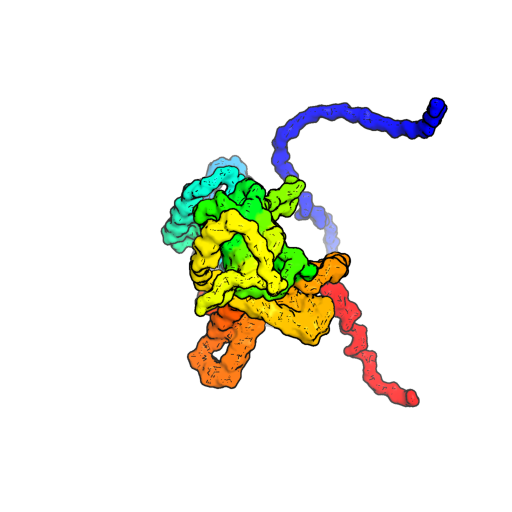 ASP A 1 104 ? -9.169 4.209 43.301 1.00 72.44 104 ASP A N 1
ATOM 771 C CA . ASP A 1 104 ? -10.196 5.215 43.022 1.00 72.44 104 ASP A CA 1
ATOM 772 C C . ASP A 1 104 ? -9.871 5.983 41.723 1.00 72.44 104 ASP A C 1
ATOM 774 O O . ASP A 1 104 ? -10.762 6.210 40.904 1.00 72.44 104 ASP A O 1
ATOM 778 N N . TRP A 1 105 ? -8.591 6.279 41.458 1.00 71.12 105 TRP A N 1
ATOM 779 C CA . TRP A 1 105 ? -8.137 6.847 40.183 1.00 71.12 105 TRP A CA 1
ATOM 780 C C . TRP A 1 105 ? -8.393 5.903 38.996 1.00 71.12 105 TRP A C 1
ATOM 782 O O . TRP A 1 105 ? -8.989 6.312 37.998 1.00 71.12 105 TRP A O 1
ATOM 792 N N . LEU A 1 106 ? -8.027 4.621 39.117 1.00 67.88 106 LEU A N 1
ATOM 793 C CA . LEU A 1 106 ? -8.311 3.595 38.107 1.00 67.88 106 LEU A CA 1
ATOM 794 C C . LEU A 1 106 ? -9.816 3.416 37.890 1.00 67.88 106 LEU A C 1
ATOM 796 O O . LEU A 1 106 ? -10.243 3.261 36.750 1.00 67.88 106 LEU A O 1
ATOM 800 N N . GLY A 1 107 ? -10.620 3.463 38.956 1.00 69.00 107 GLY A N 1
ATOM 801 C CA . GLY A 1 107 ? -12.081 3.444 38.874 1.00 69.00 107 GLY A CA 1
ATOM 802 C C . GLY A 1 107 ? -12.611 4.593 38.016 1.00 69.00 107 GLY A C 1
ATOM 803 O O . GLY A 1 107 ? -13.332 4.352 37.050 1.00 69.00 107 GLY A O 1
ATOM 804 N N . GLY A 1 108 ? -12.152 5.821 38.277 1.00 67.50 108 GLY A N 1
ATOM 805 C CA . GLY A 1 108 ? -12.526 6.997 37.487 1.00 67.50 108 GLY A CA 1
ATOM 806 C C . GLY A 1 108 ? -12.120 6.909 36.009 1.00 67.50 108 GLY A C 1
ATOM 807 O O . GLY A 1 108 ? -12.876 7.331 35.131 1.00 67.50 108 GLY A O 1
ATOM 808 N N . GLU A 1 109 ? -10.960 6.329 35.702 1.00 69.38 109 GLU A N 1
ATOM 809 C CA . GLU A 1 109 ? -10.498 6.104 34.322 1.00 69.38 109 GLU A CA 1
ATOM 810 C C . GLU A 1 109 ? -11.266 4.973 33.606 1.00 69.38 109 GLU A C 1
ATOM 812 O O . GLU A 1 109 ? -11.498 5.020 32.387 1.00 69.38 109 GLU A O 1
ATOM 817 N N . ILE A 1 110 ? -11.700 3.953 34.355 1.00 67.69 110 ILE A N 1
ATOM 818 C CA . ILE A 1 110 ? -12.578 2.883 33.865 1.00 67.69 110 ILE A CA 1
ATOM 819 C C . ILE A 1 110 ? -13.941 3.452 33.488 1.00 67.69 110 ILE A C 1
ATOM 821 O O . ILE A 1 110 ? -14.409 3.214 32.368 1.00 67.69 110 ILE A O 1
ATOM 825 N N . ASP A 1 111 ? -14.525 4.252 34.376 1.00 70.31 111 ASP A N 1
ATOM 826 C CA . ASP A 1 111 ? -15.834 4.875 34.190 1.00 70.31 111 ASP A CA 1
ATOM 827 C C . ASP A 1 111 ? -15.836 5.827 32.989 1.00 70.31 111 ASP A C 1
ATOM 829 O O . ASP A 1 111 ? -16.760 5.818 32.173 1.00 70.31 111 ASP A O 1
ATOM 833 N N . GLN A 1 112 ? -14.744 6.574 32.794 1.00 69.44 112 GLN A N 1
ATOM 834 C CA . GLN A 1 112 ? -14.557 7.448 31.633 1.00 69.44 112 GLN A CA 1
ATOM 835 C C . GLN A 1 112 ? -14.173 6.704 30.343 1.00 69.44 112 GLN A C 1
ATOM 837 O O . GLN A 1 112 ? -13.990 7.341 29.306 1.00 69.44 112 GLN A O 1
ATOM 842 N N . ARG A 1 113 ? -14.046 5.367 30.370 1.00 66.75 113 ARG A N 1
ATOM 843 C CA . ARG A 1 113 ? -13.642 4.517 29.228 1.00 66.75 113 ARG A CA 1
ATOM 844 C C . ARG A 1 113 ? -12.296 4.894 28.599 1.00 66.75 113 ARG A C 1
ATOM 846 O O . ARG A 1 113 ? -11.994 4.490 27.478 1.00 66.75 113 ARG A O 1
ATOM 853 N N . ARG A 1 114 ? -11.452 5.626 29.319 1.00 69.81 114 ARG A N 1
ATOM 854 C CA . ARG A 1 114 ? -10.143 6.085 28.834 1.00 69.81 114 ARG A CA 1
ATOM 855 C C . ARG A 1 114 ? -9.109 4.965 28.796 1.00 69.81 114 ARG A C 1
ATOM 857 O O . ARG A 1 114 ? -8.172 5.022 28.010 1.00 69.81 114 ARG A O 1
ATOM 864 N N . HIS A 1 115 ? -9.322 3.896 29.559 1.00 67.81 115 HIS A N 1
ATOM 865 C CA . HIS A 1 115 ? -8.494 2.687 29.531 1.00 67.81 115 HIS A CA 1
ATOM 866 C C . HIS A 1 115 ? -8.356 2.051 28.136 1.00 67.81 115 HIS A C 1
ATOM 868 O O . HIS A 1 115 ? -7.321 1.455 27.842 1.00 67.81 115 HIS A O 1
ATOM 874 N N . TRP A 1 116 ? -9.345 2.209 27.245 1.00 71.94 116 TRP A N 1
ATOM 875 C CA . TRP A 1 116 ? -9.251 1.725 25.860 1.00 71.94 116 TRP A CA 1
ATOM 876 C C . TRP A 1 116 ? -8.112 2.396 25.074 1.00 71.94 116 TRP A C 1
ATOM 878 O O . TRP A 1 116 ? -7.563 1.784 24.161 1.00 71.94 116 TRP A O 1
ATOM 888 N N . LEU A 1 117 ? -7.702 3.610 25.464 1.00 77.06 117 LEU A N 1
ATOM 889 C CA . LEU A 1 117 ? -6.610 4.360 24.832 1.00 77.06 117 LEU A CA 1
ATOM 890 C C . LEU A 1 117 ? -5.228 3.750 25.103 1.00 77.06 117 LEU A C 1
ATOM 892 O O . LEU A 1 117 ? -4.286 4.032 24.369 1.00 77.06 117 LEU A O 1
ATOM 896 N N . TRP A 1 118 ? -5.104 2.895 26.123 1.00 81.06 118 TRP A N 1
ATOM 897 C CA . TRP A 1 118 ? -3.849 2.220 26.456 1.00 81.06 118 TRP A CA 1
ATOM 898 C C . TRP A 1 118 ? -3.650 0.904 25.700 1.00 81.06 118 TRP A C 1
ATOM 900 O O . TRP A 1 118 ? -2.520 0.433 25.601 1.00 81.06 118 TRP A O 1
ATOM 910 N N . LEU A 1 119 ? -4.701 0.316 25.114 1.00 86.00 119 LEU A N 1
ATOM 911 C CA . LEU A 1 119 ? -4.566 -0.939 24.363 1.00 86.00 119 LEU A CA 1
ATOM 912 C C . LEU A 1 119 ? -3.555 -0.848 23.204 1.00 86.00 119 LEU A C 1
ATOM 914 O O . LEU A 1 119 ? -2.728 -1.756 23.098 1.00 86.00 119 LEU A O 1
ATOM 918 N N . PRO A 1 120 ? -3.529 0.226 22.383 1.00 87.50 120 PRO A N 1
ATOM 919 C CA . PRO A 1 120 ? -2.503 0.390 21.355 1.00 87.50 120 PRO A CA 1
ATOM 920 C C . PRO A 1 120 ? -1.081 0.489 21.919 1.00 87.50 120 PRO A C 1
ATOM 922 O O . PRO A 1 120 ? -0.143 0.071 21.248 1.00 87.50 120 PRO A O 1
ATOM 925 N N . VAL A 1 121 ? -0.907 1.008 23.143 1.00 89.12 121 VAL A N 1
ATOM 926 C CA . VAL A 1 121 ? 0.406 1.091 23.806 1.00 89.12 121 VAL A CA 1
ATOM 927 C C . VAL A 1 121 ? 0.909 -0.310 24.137 1.00 89.12 121 VAL A C 1
ATOM 929 O O . VAL A 1 121 ? 2.006 -0.674 23.726 1.00 89.12 121 VAL A O 1
ATOM 932 N N . PHE A 1 122 ? 0.083 -1.132 24.792 1.00 89.94 122 PHE A N 1
ATOM 933 C CA . PHE A 1 122 ? 0.429 -2.525 25.087 1.00 89.94 122 PHE A CA 1
ATOM 934 C C . PHE A 1 122 ? 0.653 -3.347 23.812 1.00 89.94 122 PHE A C 1
ATOM 936 O O . PHE A 1 122 ? 1.611 -4.114 23.730 1.00 89.94 122 PHE A O 1
ATOM 943 N N . PHE A 1 123 ? -0.173 -3.141 22.784 1.00 90.38 123 PHE A N 1
ATOM 944 C CA . PHE A 1 123 ? 0.045 -3.744 21.469 1.00 90.38 123 PHE A CA 1
ATOM 945 C C . PHE A 1 123 ? 1.397 -3.328 20.875 1.00 90.38 123 PHE A C 1
ATOM 947 O O . PHE A 1 123 ? 2.170 -4.175 20.429 1.00 90.38 123 PHE A O 1
ATOM 954 N N . GLY A 1 124 ? 1.727 -2.035 20.935 1.00 91.19 124 GLY A N 1
ATOM 955 C CA . GLY A 1 124 ? 3.013 -1.489 20.507 1.00 91.19 124 GLY A CA 1
ATOM 956 C C . GLY A 1 124 ? 4.201 -2.089 21.261 1.00 91.19 124 GLY A C 1
ATOM 957 O O . GLY A 1 124 ? 5.203 -2.423 20.633 1.00 91.19 124 GLY A O 1
ATOM 958 N N . CYS A 1 125 ? 4.085 -2.321 22.572 1.00 91.69 125 CYS A N 1
ATOM 959 C CA . CYS A 1 125 ? 5.103 -3.039 23.347 1.00 91.69 125 CYS A CA 1
ATOM 960 C C . CYS A 1 125 ? 5.350 -4.452 22.797 1.00 91.69 125 CYS A C 1
ATOM 962 O O . CYS A 1 125 ? 6.497 -4.879 22.704 1.00 91.69 125 CYS A O 1
ATOM 964 N N . GLY A 1 126 ? 4.295 -5.152 22.377 1.00 89.69 126 GLY A N 1
ATOM 965 C CA . GLY A 1 126 ? 4.384 -6.445 21.697 1.00 89.69 126 GLY A CA 1
ATOM 966 C C . GLY A 1 126 ? 5.142 -6.404 20.373 1.00 89.69 126 GLY A C 1
ATOM 967 O O . GLY A 1 126 ? 5.992 -7.253 20.105 1.00 89.69 126 GLY A O 1
ATOM 968 N N . VAL A 1 127 ? 4.859 -5.386 19.557 1.00 90.19 127 VAL A N 1
ATOM 969 C CA . VAL A 1 127 ? 5.564 -5.137 18.290 1.00 90.19 127 VAL A CA 1
ATOM 970 C C . VAL A 1 127 ? 7.051 -4.870 18.545 1.00 90.19 127 VAL A C 1
ATOM 972 O O . VAL A 1 127 ? 7.907 -5.472 17.901 1.00 90.19 127 VAL A O 1
ATOM 975 N N . LEU A 1 128 ? 7.374 -4.006 19.512 1.00 90.81 128 LEU A N 1
ATOM 976 C CA . LEU A 1 128 ? 8.760 -3.712 19.897 1.00 90.81 128 LEU A CA 1
ATOM 977 C C . LEU A 1 128 ? 9.476 -4.958 20.421 1.00 90.81 128 LEU A C 1
ATOM 979 O O . LEU A 1 128 ? 10.628 -5.196 20.068 1.00 90.81 128 LEU A O 1
ATOM 983 N N . TRP A 1 129 ? 8.786 -5.777 21.214 1.00 88.25 129 TRP A N 1
ATOM 984 C CA . TRP A 1 129 ? 9.327 -7.037 21.708 1.00 88.25 129 TRP A CA 1
ATOM 985 C C . TRP A 1 129 ? 9.697 -7.992 20.566 1.00 88.25 129 TRP A C 1
ATOM 987 O O . TRP A 1 129 ? 10.778 -8.579 20.604 1.00 88.25 129 TRP A O 1
ATOM 997 N N . TYR A 1 130 ? 8.855 -8.102 19.532 1.00 85.94 130 TYR A N 1
ATOM 998 C CA . TYR A 1 130 ? 9.149 -8.908 18.345 1.00 85.94 130 TYR A CA 1
ATOM 999 C C . TYR A 1 130 ? 10.425 -8.440 17.633 1.00 85.94 130 TYR A C 1
ATOM 1001 O O . TYR A 1 130 ? 11.327 -9.241 17.407 1.00 85.94 130 TYR A O 1
ATOM 1009 N N . PHE A 1 131 ? 10.536 -7.143 17.328 1.00 85.50 131 PHE A N 1
ATOM 1010 C CA . PHE A 1 131 ? 11.687 -6.601 16.591 1.00 85.50 131 PHE A CA 1
ATOM 1011 C C . PHE A 1 131 ? 12.980 -6.512 17.410 1.00 85.50 131 PHE A C 1
ATOM 1013 O O . PHE A 1 131 ? 14.050 -6.393 16.822 1.00 85.50 131 PHE A O 1
ATOM 1020 N N . ASN A 1 132 ? 12.903 -6.567 18.742 1.00 85.38 132 ASN A N 1
ATOM 1021 C CA . ASN A 1 132 ? 14.085 -6.605 19.603 1.00 85.38 132 ASN A CA 1
ATOM 1022 C C . ASN A 1 132 ? 14.664 -8.022 19.764 1.00 85.38 132 ASN A C 1
ATOM 1024 O O . ASN A 1 132 ? 15.749 -8.184 20.321 1.00 85.38 132 ASN A O 1
ATOM 1028 N N . ARG A 1 133 ? 13.958 -9.068 19.314 1.00 77.31 133 ARG A N 1
ATOM 1029 C CA . ARG A 1 133 ? 14.508 -10.426 19.312 1.00 77.31 133 ARG A CA 1
ATOM 1030 C C . ARG A 1 133 ? 15.405 -10.651 18.099 1.00 77.31 133 ARG A C 1
ATOM 1032 O O . ARG A 1 133 ? 15.052 -10.331 16.972 1.00 77.31 133 ARG A O 1
ATOM 1039 N N . LEU A 1 134 ? 16.546 -11.282 18.364 1.00 57.81 134 LEU A N 1
ATOM 1040 C CA . LEU A 1 134 ? 17.529 -11.694 17.359 1.00 57.81 134 LEU A CA 1
ATOM 1041 C C . LEU A 1 134 ? 17.162 -13.026 16.672 1.00 57.81 134 LEU A C 1
ATOM 1043 O O . LEU A 1 134 ? 17.791 -13.385 15.683 1.00 57.81 134 LEU A O 1
ATOM 1047 N N . THR A 1 135 ? 16.159 -13.762 17.175 1.00 57.78 135 THR A N 1
ATOM 1048 C CA . THR A 1 135 ? 15.741 -15.077 16.655 1.00 57.78 135 THR A CA 1
ATOM 1049 C C . THR A 1 135 ? 14.338 -15.038 16.023 1.00 57.78 135 THR A C 1
ATOM 1051 O O . THR A 1 135 ? 13.443 -14.390 16.579 1.00 57.78 135 THR A O 1
ATOM 1054 N N . PRO A 1 136 ? 14.084 -15.717 14.882 1.00 60.19 136 PRO A N 1
ATOM 1055 C CA . PRO A 1 136 ? 12.815 -15.565 14.171 1.00 60.19 136 PRO A CA 1
ATOM 1056 C C . PRO A 1 136 ? 11.702 -16.498 14.681 1.00 60.19 136 PRO A C 1
ATOM 1058 O O . PRO A 1 136 ? 11.781 -17.711 14.525 1.00 60.19 136 PRO A O 1
ATOM 1061 N N . GLY A 1 137 ? 10.587 -15.916 15.130 1.00 64.75 137 GLY A N 1
ATOM 1062 C CA . GLY A 1 137 ? 9.261 -16.501 14.876 1.00 64.75 137 GLY A CA 1
ATOM 1063 C C . GLY A 1 137 ? 8.636 -17.462 15.896 1.00 64.75 137 GLY A C 1
ATOM 1064 O O . GLY A 1 137 ? 7.598 -18.026 15.553 1.00 64.75 137 GLY A O 1
ATOM 1065 N N . ASP A 1 138 ? 9.183 -17.641 17.106 1.00 67.75 138 ASP A N 1
ATOM 1066 C CA . ASP A 1 138 ? 8.604 -18.525 18.139 1.00 67.75 138 ASP A CA 1
ATOM 1067 C C . ASP A 1 138 ? 7.077 -18.352 18.273 1.00 67.75 138 ASP A C 1
ATOM 1069 O O . ASP A 1 138 ? 6.580 -17.257 18.534 1.00 67.75 138 ASP A O 1
ATOM 1073 N N . ALA A 1 139 ? 6.314 -19.445 18.161 1.00 68.31 139 ALA A N 1
ATOM 1074 C CA . ALA A 1 139 ? 4.851 -19.416 18.300 1.00 68.31 139 ALA A CA 1
ATOM 1075 C C . ALA A 1 139 ? 4.373 -19.182 19.752 1.00 68.31 139 ALA A C 1
ATOM 1077 O O . ALA A 1 139 ? 3.185 -18.948 19.991 1.00 68.31 139 ALA A O 1
ATOM 1078 N N . GLY A 1 140 ? 5.291 -19.234 20.726 1.00 72.38 140 GLY A N 1
ATOM 1079 C CA . GLY A 1 140 ? 5.009 -19.149 22.162 1.00 72.38 140 GLY A CA 1
ATOM 1080 C C . GLY A 1 140 ? 4.162 -17.936 22.576 1.00 72.38 140 GLY A C 1
ATOM 1081 O O . GLY A 1 140 ? 3.142 -18.123 23.241 1.00 72.38 140 GLY A O 1
ATOM 1082 N N . PRO A 1 141 ? 4.494 -16.699 22.160 1.00 74.44 141 PRO A N 1
ATOM 1083 C CA . PRO A 1 141 ? 3.687 -15.528 22.493 1.00 74.44 141 PRO A CA 1
ATOM 1084 C C . PRO A 1 141 ? 2.248 -15.608 21.960 1.00 74.44 141 PRO A C 1
ATOM 1086 O O . PRO A 1 141 ? 1.328 -15.204 22.662 1.00 74.44 141 PRO A O 1
ATOM 1089 N N . SER A 1 142 ? 2.004 -16.201 20.788 1.00 70.81 142 SER A N 1
ATOM 1090 C CA . SER A 1 142 ? 0.648 -16.356 20.226 1.00 70.81 142 SER A CA 1
ATOM 1091 C C . SER A 1 142 ? -0.252 -17.262 21.085 1.00 70.81 142 SER A C 1
ATOM 1093 O O . SER A 1 142 ? -1.439 -16.977 21.277 1.00 70.81 142 SER A O 1
ATOM 1095 N N . LEU A 1 143 ? 0.323 -18.319 21.670 1.00 75.50 143 LEU A N 1
ATOM 1096 C CA . LEU A 1 143 ? -0.347 -19.199 22.638 1.00 75.50 143 LEU A CA 1
ATOM 1097 C C . LEU A 1 143 ? -0.707 -18.446 23.927 1.00 75.50 143 LEU A C 1
ATOM 1099 O O . LEU A 1 143 ? -1.834 -18.551 24.412 1.00 75.50 143 LEU A O 1
ATOM 1103 N N . VAL A 1 144 ? 0.209 -17.612 24.431 1.00 76.94 144 VAL A N 1
ATOM 1104 C CA . VAL A 1 144 ? -0.029 -16.757 25.607 1.00 76.94 144 VAL A CA 1
ATOM 1105 C C . VAL A 1 144 ? -1.132 -15.723 25.341 1.00 76.94 144 VAL A C 1
ATOM 1107 O O . VAL A 1 144 ? -1.975 -15.506 26.210 1.00 76.94 144 VAL A O 1
ATOM 1110 N N . ALA A 1 145 ? -1.190 -15.131 24.141 1.00 71.19 145 ALA A N 1
ATOM 1111 C CA . ALA A 1 145 ? -2.273 -14.218 23.746 1.00 71.19 145 ALA A CA 1
ATOM 1112 C C . ALA A 1 145 ? -3.641 -14.903 23.814 1.00 71.19 145 ALA A C 1
ATOM 1114 O O . ALA A 1 145 ? -4.591 -14.371 24.390 1.00 71.19 145 ALA A O 1
ATOM 1115 N N . THR A 1 146 ? -3.719 -16.104 23.241 1.00 73.62 146 THR A N 1
ATOM 1116 C CA . THR A 1 146 ? -4.954 -16.890 23.178 1.00 73.62 146 THR A CA 1
ATOM 1117 C C . THR A 1 146 ? -5.421 -17.268 24.580 1.00 73.62 146 THR A C 1
ATOM 1119 O O . THR A 1 146 ? -6.579 -17.043 24.929 1.00 73.62 146 THR A O 1
ATOM 1122 N N . LEU A 1 147 ? -4.507 -17.745 25.430 1.00 80.69 147 LEU A N 1
ATOM 1123 C CA . LEU A 1 147 ? -4.811 -18.090 26.816 1.00 80.69 147 LEU A CA 1
ATOM 1124 C C . LEU A 1 147 ? -5.261 -16.868 27.634 1.00 80.69 147 LEU A C 1
ATOM 1126 O O . LEU A 1 147 ? -6.238 -16.954 28.376 1.00 80.69 147 LEU A O 1
ATOM 1130 N N . ALA A 1 148 ? -4.609 -15.714 27.469 1.00 73.88 148 ALA A N 1
ATOM 1131 C CA . ALA A 1 148 ? -4.983 -14.485 28.168 1.00 73.88 148 ALA A CA 1
ATOM 1132 C C . ALA A 1 148 ? -6.383 -13.982 27.768 1.00 73.88 148 ALA A C 1
ATOM 1134 O O . ALA A 1 148 ? -7.143 -13.530 28.627 1.00 73.88 148 ALA A O 1
ATOM 1135 N N . LEU A 1 149 ? -6.767 -14.113 26.493 1.00 73.81 149 LEU A N 1
ATOM 1136 C CA . LEU A 1 149 ? -8.118 -13.787 26.021 1.00 73.81 149 LEU A CA 1
ATOM 1137 C C . LEU A 1 149 ? -9.177 -14.753 26.576 1.00 73.81 149 LEU A C 1
ATOM 1139 O O . LEU A 1 149 ? -10.254 -14.306 26.982 1.00 73.81 149 LEU A O 1
ATO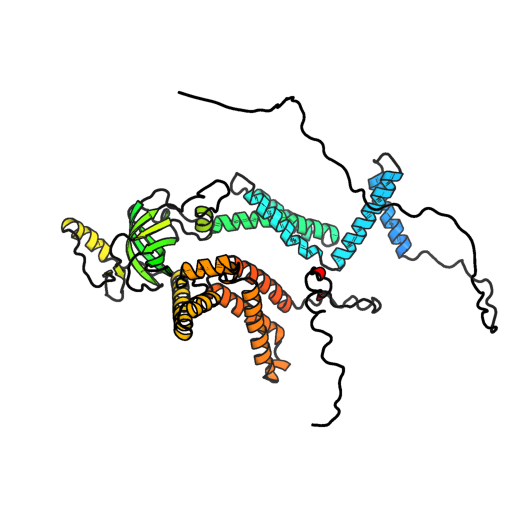M 1143 N N . LEU A 1 150 ? -8.871 -16.053 26.652 1.00 79.75 150 LEU A N 1
ATOM 1144 C CA . LEU A 1 150 ? -9.750 -17.056 27.267 1.00 79.75 150 LEU A CA 1
ATOM 1145 C C . LEU A 1 150 ? -9.941 -16.790 28.769 1.00 79.75 150 LEU A C 1
ATOM 1147 O O . LEU A 1 150 ? -11.071 -16.796 29.262 1.00 79.75 150 LEU A O 1
ATOM 1151 N N . LEU A 1 151 ? -8.866 -16.455 29.486 1.00 77.69 151 LEU A N 1
ATOM 1152 C CA . LEU A 1 151 ? -8.922 -16.067 30.898 1.00 77.69 151 LEU A CA 1
ATOM 1153 C C . LEU A 1 151 ? -9.716 -14.767 31.101 1.00 77.69 151 LEU A C 1
ATOM 1155 O O . LEU A 1 151 ? -10.557 -14.697 31.996 1.00 77.69 151 LEU A O 1
ATOM 1159 N N . ALA A 1 152 ? -9.547 -13.766 30.231 1.00 74.50 152 ALA A N 1
ATOM 1160 C CA . ALA A 1 152 ? -10.344 -12.536 30.268 1.00 74.50 152 ALA A CA 1
ATOM 1161 C C . ALA A 1 152 ? -11.847 -12.798 30.041 1.00 74.50 152 ALA A C 1
ATOM 1163 O O . ALA A 1 152 ? -12.703 -12.090 30.587 1.00 74.50 152 ALA A O 1
ATOM 1164 N N . ALA A 1 153 ? -12.190 -13.818 29.247 1.00 75.31 153 ALA A N 1
ATOM 1165 C CA . ALA A 1 153 ? -13.567 -14.258 29.047 1.00 75.31 153 ALA A CA 1
ATOM 1166 C C . ALA A 1 153 ? -14.141 -14.991 30.272 1.00 75.31 153 ALA A C 1
ATOM 1168 O O . ALA A 1 153 ? -15.350 -14.905 30.495 1.00 75.31 153 ALA A O 1
ATOM 1169 N N . ALA A 1 154 ? -13.303 -15.644 31.082 1.00 78.25 154 ALA A N 1
ATOM 1170 C CA . ALA A 1 154 ? -13.697 -16.280 32.340 1.00 78.25 154 ALA A CA 1
ATOM 1171 C C . ALA A 1 154 ? -13.879 -15.265 33.490 1.00 78.25 154 ALA A C 1
ATOM 1173 O O . ALA A 1 154 ? -14.752 -15.433 34.341 1.00 78.25 154 ALA A O 1
ATOM 1174 N N . THR A 1 155 ? -13.147 -14.144 33.492 1.00 78.31 155 THR A N 1
ATOM 1175 C CA . THR A 1 155 ? -13.217 -13.111 34.547 1.00 78.31 155 THR A CA 1
ATOM 1176 C C . THR A 1 155 ? -14.301 -12.046 34.320 1.00 78.31 155 THR A C 1
ATOM 1178 O O . THR A 1 155 ? -14.179 -10.917 34.798 1.00 78.31 155 THR A O 1
ATOM 1181 N N . ARG A 1 156 ? -15.407 -12.364 33.623 1.00 74.31 156 ARG A N 1
ATOM 1182 C CA . ARG A 1 156 ? -16.488 -11.396 33.301 1.00 74.31 156 ARG A CA 1
ATOM 1183 C C . ARG A 1 156 ? -17.091 -10.689 34.518 1.00 74.31 156 ARG A C 1
ATOM 1185 O O . ARG A 1 156 ? -17.584 -9.576 34.368 1.00 74.31 156 ARG A O 1
ATOM 1192 N N . ARG A 1 157 ? -17.042 -11.315 35.698 1.00 76.44 157 ARG A N 1
ATOM 1193 C CA . ARG A 1 157 ? -17.571 -10.772 36.962 1.00 76.44 157 ARG A CA 1
ATOM 1194 C C . ARG A 1 157 ? -16.624 -9.793 37.672 1.00 76.44 157 ARG A C 1
ATOM 1196 O O . ARG A 1 157 ? -17.024 -9.189 38.658 1.00 76.44 157 ARG A O 1
ATOM 1203 N N . GLN A 1 158 ? -15.391 -9.622 37.189 1.00 76.12 158 GLN A N 1
ATOM 1204 C CA . GLN A 1 158 ? -14.382 -8.742 37.787 1.00 76.12 158 GLN A CA 1
ATOM 1205 C C . GLN A 1 158 ? -13.848 -7.760 36.730 1.00 76.12 158 GLN A C 1
ATOM 1207 O O . GLN A 1 158 ? -12.900 -8.089 36.013 1.00 76.12 158 GLN A O 1
ATOM 1212 N N . PRO A 1 159 ? -14.439 -6.556 36.599 1.00 71.12 159 PRO A N 1
ATOM 1213 C CA . PRO A 1 159 ? -14.139 -5.650 35.490 1.00 71.12 159 PRO A CA 1
ATOM 1214 C C . PRO A 1 159 ? -12.668 -5.221 35.462 1.00 71.12 159 PRO A C 1
ATOM 1216 O O . PRO A 1 159 ? -12.056 -5.249 34.399 1.00 71.12 159 PRO A O 1
ATOM 1219 N N . ALA A 1 160 ? -12.073 -4.928 36.623 1.00 73.44 160 ALA A N 1
ATOM 1220 C CA . ALA A 1 160 ? -10.662 -4.554 36.721 1.00 73.44 160 ALA A CA 1
ATOM 1221 C C . ALA A 1 160 ? -9.718 -5.692 36.285 1.00 73.44 160 ALA A C 1
ATOM 1223 O O . ALA A 1 160 ? -8.833 -5.474 35.460 1.00 73.44 160 ALA A O 1
ATOM 1224 N N . ALA A 1 161 ? -9.945 -6.919 36.772 1.00 76.81 161 ALA A N 1
ATOM 1225 C CA . ALA A 1 161 ? -9.132 -8.084 36.410 1.00 76.81 161 ALA A CA 1
ATOM 1226 C C . ALA A 1 161 ? -9.254 -8.419 34.917 1.00 76.81 161 ALA A C 1
ATOM 1228 O O . ALA A 1 161 ? -8.251 -8.618 34.236 1.00 76.81 161 ALA A O 1
ATOM 1229 N N . ARG A 1 162 ? -10.479 -8.395 34.377 1.00 76.88 162 ARG A N 1
ATOM 1230 C CA . ARG A 1 162 ? -10.722 -8.567 32.940 1.00 76.88 162 ARG A CA 1
ATOM 1231 C C . ARG A 1 162 ? -9.967 -7.531 32.112 1.00 76.88 162 ARG A C 1
ATOM 1233 O O . ARG A 1 162 ? -9.411 -7.870 31.076 1.00 76.88 162 ARG A O 1
ATOM 1240 N N . MET A 1 163 ? -9.954 -6.278 32.548 1.00 74.88 163 MET A N 1
ATOM 1241 C CA . MET A 1 163 ? -9.307 -5.196 31.815 1.00 74.88 163 MET A CA 1
ATOM 1242 C C . MET A 1 163 ? -7.781 -5.305 31.841 1.00 74.88 163 MET A C 1
ATOM 1244 O O . MET A 1 163 ? -7.149 -5.133 30.803 1.00 74.88 163 MET A O 1
ATOM 1248 N N . ALA A 1 164 ? -7.202 -5.667 32.989 1.00 80.44 164 ALA A N 1
ATOM 1249 C CA . ALA A 1 164 ? -5.777 -5.966 33.104 1.00 80.44 164 ALA A CA 1
ATOM 1250 C C . ALA A 1 164 ? -5.375 -7.147 32.207 1.00 80.44 164 ALA A C 1
ATOM 1252 O O . ALA A 1 164 ? -4.366 -7.071 31.511 1.00 80.44 164 ALA A O 1
ATOM 1253 N N . LEU A 1 165 ? -6.195 -8.203 32.153 1.00 82.00 165 LEU A N 1
ATOM 1254 C CA . LEU A 1 165 ? -5.965 -9.347 31.268 1.00 82.00 165 LEU A CA 1
ATOM 1255 C C . LEU A 1 165 ? -6.062 -8.967 29.787 1.00 82.00 165 LEU A C 1
ATOM 1257 O O . LEU A 1 165 ? -5.222 -9.400 29.008 1.00 82.00 165 LEU A O 1
ATOM 1261 N N . ILE A 1 166 ? -7.030 -8.131 29.390 1.00 82.25 166 ILE A N 1
ATOM 1262 C CA . ILE A 1 166 ? -7.125 -7.623 28.010 1.00 82.25 166 ILE A CA 1
ATOM 1263 C C . ILE A 1 166 ? -5.892 -6.784 27.663 1.00 82.25 166 ILE A C 1
ATOM 1265 O O . ILE A 1 166 ? -5.299 -6.994 26.609 1.00 82.25 166 ILE A O 1
ATOM 1269 N N . ALA A 1 167 ? -5.485 -5.864 28.540 1.00 83.44 167 ALA A N 1
ATOM 1270 C CA . ALA A 1 167 ? -4.294 -5.044 28.342 1.00 83.44 167 ALA A CA 1
ATOM 1271 C C . ALA A 1 167 ? -3.031 -5.909 28.199 1.00 83.44 167 ALA A C 1
ATOM 1273 O O . ALA A 1 167 ? -2.275 -5.744 27.244 1.00 83.44 167 ALA A O 1
ATOM 1274 N N . LEU A 1 168 ? -2.848 -6.892 29.085 1.00 84.44 168 LEU A N 1
ATOM 1275 C CA . LEU A 1 168 ? -1.725 -7.823 29.025 1.00 84.44 168 LEU A CA 1
ATOM 1276 C C . LEU A 1 168 ? -1.773 -8.704 27.771 1.00 84.44 168 LEU A C 1
ATOM 1278 O O . LEU A 1 168 ? -0.726 -8.954 27.185 1.00 84.44 168 LEU A O 1
ATOM 1282 N N . ALA A 1 169 ? -2.963 -9.115 27.316 1.00 86.12 169 ALA A N 1
ATOM 1283 C CA . ALA A 1 169 ? -3.158 -9.880 26.083 1.00 86.12 169 ALA A CA 1
ATOM 1284 C C . ALA A 1 169 ? -2.810 -9.083 24.814 1.00 86.12 169 ALA A C 1
ATOM 1286 O O . ALA A 1 169 ? -2.486 -9.683 23.788 1.00 86.12 169 ALA A O 1
ATOM 1287 N N . MET A 1 170 ? -2.830 -7.746 24.859 1.00 87.88 170 MET A N 1
ATOM 1288 C CA . MET A 1 170 ? -2.432 -6.926 23.710 1.00 87.88 170 MET A CA 1
ATOM 1289 C C . MET A 1 170 ? -0.939 -7.034 23.393 1.00 87.88 170 MET A C 1
ATOM 1291 O O . MET A 1 170 ? -0.584 -6.963 22.221 1.00 87.88 170 MET A O 1
ATOM 1295 N N . ILE A 1 171 ? -0.071 -7.276 24.381 1.00 88.19 171 ILE A N 1
ATOM 1296 C CA . ILE A 1 171 ? 1.372 -7.471 24.150 1.00 88.19 171 ILE A CA 1
ATOM 1297 C C . ILE A 1 171 ? 1.637 -8.691 23.242 1.00 88.19 171 ILE A C 1
ATOM 1299 O O . ILE A 1 171 ? 2.190 -8.523 22.154 1.00 88.19 171 ILE A O 1
ATOM 1303 N N . PRO A 1 172 ? 1.232 -9.925 23.596 1.00 87.00 172 PRO A N 1
ATOM 1304 C CA . PRO A 1 172 ? 1.428 -11.066 22.713 1.00 87.00 172 PRO A CA 1
ATOM 1305 C C . PRO A 1 172 ? 0.623 -10.951 21.409 1.00 87.00 172 PRO A C 1
ATOM 1307 O O . PRO A 1 172 ? 1.078 -11.452 20.384 1.00 87.00 172 PRO A O 1
ATOM 1310 N N . ALA A 1 173 ? -0.516 -10.245 21.393 1.00 86.25 173 ALA A N 1
ATOM 1311 C CA . ALA A 1 173 ? -1.230 -9.952 20.148 1.00 86.25 173 ALA A CA 1
ATOM 1312 C C . ALA A 1 173 ? -0.403 -9.069 19.192 1.00 86.25 173 ALA A C 1
ATOM 1314 O O . ALA A 1 173 ? -0.358 -9.348 17.996 1.00 86.25 173 ALA A O 1
ATOM 1315 N N . GLY A 1 174 ? 0.294 -8.048 19.704 1.00 89.12 174 GLY A N 1
ATOM 1316 C CA . GLY A 1 174 ? 1.210 -7.213 18.919 1.00 89.12 174 GLY A CA 1
ATOM 1317 C C . GLY A 1 174 ? 2.401 -7.993 18.365 1.00 89.12 174 GLY A C 1
ATOM 1318 O O . GLY A 1 174 ? 2.782 -7.816 17.203 1.00 89.12 174 GLY A O 1
ATOM 1319 N N . TYR A 1 175 ? 2.940 -8.918 19.164 1.00 87.50 175 TYR A N 1
ATOM 1320 C CA . TYR A 1 175 ? 3.981 -9.849 18.723 1.00 87.50 175 TYR A CA 1
ATOM 1321 C C . TYR A 1 175 ? 3.473 -10.753 17.591 1.00 87.50 175 TYR A C 1
ATOM 1323 O O . TYR A 1 175 ? 4.074 -10.808 16.519 1.00 87.50 175 TYR A O 1
ATOM 1331 N N . ALA A 1 176 ? 2.334 -11.421 17.801 1.00 84.69 176 ALA A N 1
ATOM 1332 C CA . ALA A 1 176 ? 1.737 -12.341 16.836 1.00 84.69 1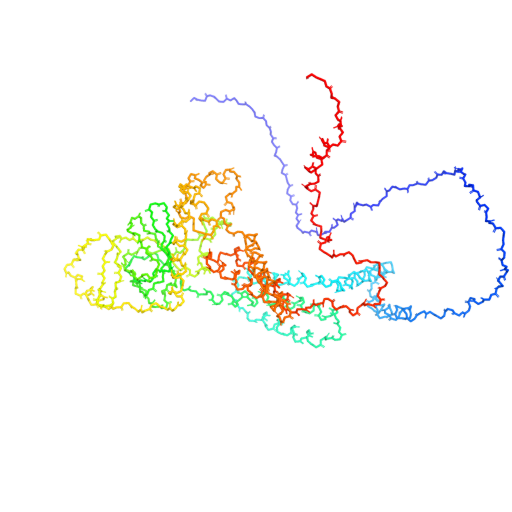76 ALA A CA 1
ATOM 1333 C C . ALA A 1 176 ? 1.367 -11.639 15.522 1.00 84.69 176 ALA A C 1
ATOM 1335 O O . ALA A 1 176 ? 1.635 -12.165 14.444 1.00 84.69 176 ALA A O 1
ATOM 1336 N N . ALA A 1 177 ? 0.812 -10.426 15.597 1.00 86.94 177 ALA A N 1
ATOM 1337 C CA . ALA A 1 177 ? 0.507 -9.615 14.424 1.00 86.94 177 ALA A CA 1
ATOM 1338 C C . ALA A 1 177 ? 1.771 -9.262 13.626 1.00 86.94 177 ALA A C 1
ATOM 1340 O O . ALA A 1 177 ? 1.750 -9.309 12.397 1.00 86.94 177 ALA A O 1
ATOM 1341 N N . SER A 1 178 ? 2.880 -8.960 14.310 1.00 87.25 178 SER A N 1
ATOM 1342 C CA . SER A 1 178 ? 4.174 -8.696 13.667 1.00 87.25 178 SER A CA 1
ATOM 1343 C C . SER A 1 178 ? 4.723 -9.948 12.983 1.00 87.25 178 SER A C 1
ATOM 1345 O O . SER A 1 178 ? 5.100 -9.882 11.814 1.00 87.25 178 SER A O 1
ATOM 1347 N N . ALA A 1 179 ? 4.683 -11.097 13.663 1.00 85.12 179 ALA A N 1
ATOM 1348 C CA . ALA A 1 179 ? 5.103 -12.384 13.111 1.00 85.12 179 ALA A CA 1
ATOM 1349 C C . ALA A 1 179 ? 4.283 -12.776 11.871 1.00 85.12 179 ALA A C 1
ATOM 1351 O O . ALA A 1 179 ? 4.850 -13.071 10.818 1.00 85.12 179 ALA A O 1
ATOM 1352 N N . LEU A 1 180 ? 2.950 -12.706 11.968 1.00 85.44 180 LEU A N 1
ATOM 1353 C CA . LEU A 1 180 ? 2.042 -12.989 10.858 1.00 85.44 180 LEU A CA 1
ATOM 1354 C C . LEU A 1 180 ? 2.291 -12.031 9.690 1.00 85.44 180 LEU A C 1
ATOM 1356 O O . LEU A 1 180 ? 2.407 -12.463 8.544 1.00 85.44 180 LEU A O 1
ATOM 1360 N N . ARG A 1 181 ? 2.425 -10.729 9.969 1.00 87.25 181 ARG A N 1
ATOM 1361 C CA . ARG A 1 181 ? 2.691 -9.729 8.934 1.00 87.25 181 ARG A CA 1
ATOM 1362 C C . ARG A 1 181 ? 4.002 -10.018 8.216 1.00 87.25 181 ARG A C 1
ATOM 1364 O O . ARG A 1 181 ? 4.006 -10.017 6.987 1.00 87.25 181 ARG A O 1
ATOM 1371 N N . LEU A 1 182 ? 5.085 -10.298 8.940 1.00 86.62 182 LEU A N 1
ATOM 1372 C CA . LEU A 1 182 ? 6.363 -10.617 8.310 1.00 86.62 182 LEU A CA 1
ATOM 1373 C C . LEU A 1 182 ? 6.277 -11.900 7.476 1.00 86.62 182 LEU A C 1
ATOM 1375 O O . LEU A 1 182 ? 6.758 -11.898 6.347 1.00 86.62 182 LEU A O 1
ATOM 1379 N N . ALA A 1 183 ? 5.599 -12.943 7.962 1.00 84.62 183 ALA A N 1
ATOM 1380 C CA . ALA A 1 183 ? 5.389 -14.177 7.202 1.00 84.62 183 ALA A CA 1
ATOM 1381 C C . ALA A 1 183 ? 4.645 -13.925 5.876 1.00 84.62 183 ALA A C 1
ATOM 1383 O O . ALA A 1 183 ? 5.055 -14.423 4.832 1.00 84.62 183 ALA A O 1
ATOM 1384 N N . THR A 1 184 ? 3.605 -13.081 5.878 1.00 85.69 184 THR A N 1
ATOM 1385 C CA . THR A 1 184 ? 2.861 -12.732 4.646 1.00 85.69 184 THR A CA 1
ATOM 1386 C C . THR A 1 184 ? 3.658 -11.878 3.656 1.00 85.69 184 THR A C 1
ATOM 1388 O O . THR A 1 184 ? 3.335 -11.841 2.464 1.00 85.69 184 THR A O 1
ATOM 1391 N N . LEU A 1 185 ? 4.686 -11.173 4.137 1.00 87.62 185 LEU A N 1
ATOM 1392 C CA . LEU A 1 185 ? 5.495 -10.269 3.326 1.00 87.62 185 LEU A CA 1
ATOM 1393 C C . LEU A 1 185 ? 6.722 -10.933 2.702 1.00 87.62 185 LEU A C 1
ATOM 1395 O O . LEU A 1 185 ? 7.279 -10.350 1.771 1.00 87.62 185 LEU A O 1
ATOM 1399 N N . GLN A 1 186 ? 7.099 -12.136 3.143 1.00 84.56 186 GLN A N 1
ATOM 1400 C CA . GLN A 1 186 ? 8.250 -12.856 2.604 1.00 84.56 186 GLN A CA 1
ATOM 1401 C C . GLN A 1 186 ? 8.169 -12.981 1.077 1.00 84.56 186 GLN A C 1
ATOM 1403 O O . GLN A 1 186 ? 7.199 -13.482 0.501 1.00 84.56 186 GLN A O 1
ATOM 1408 N N . ALA A 1 187 ? 9.214 -12.489 0.419 1.00 87.69 187 ALA A N 1
ATOM 1409 C CA . ALA A 1 187 ? 9.383 -12.540 -1.021 1.00 87.69 187 ALA A CA 1
ATOM 1410 C C . ALA A 1 187 ? 10.861 -12.815 -1.344 1.00 87.69 187 ALA A C 1
ATOM 1412 O O . ALA A 1 187 ? 11.730 -12.339 -0.606 1.00 87.69 187 ALA A O 1
ATOM 1413 N N . PRO A 1 188 ? 11.163 -13.544 -2.433 1.00 91.69 188 PRO A N 1
ATOM 1414 C CA . PRO A 1 188 ? 12.538 -13.768 -2.861 1.00 91.69 188 PRO A CA 1
ATOM 1415 C C . PRO A 1 188 ? 13.265 -12.447 -3.140 1.00 91.69 188 PRO A C 1
ATOM 1417 O O . PRO A 1 188 ? 12.730 -11.555 -3.807 1.00 91.69 188 PRO A O 1
ATOM 1420 N N . VAL A 1 189 ? 14.492 -12.333 -2.633 1.00 92.62 189 VAL A N 1
ATOM 1421 C CA . VAL A 1 189 ? 15.397 -11.201 -2.870 1.00 92.62 189 VAL A CA 1
ATOM 1422 C C . VAL A 1 189 ? 16.592 -11.704 -3.668 1.00 92.62 189 VAL A C 1
ATOM 1424 O O . VAL A 1 189 ? 17.134 -12.776 -3.385 1.00 92.62 189 VAL A O 1
ATOM 1427 N N . LEU A 1 190 ? 16.995 -10.934 -4.678 1.00 92.81 190 LEU A N 1
ATOM 1428 C CA . LEU A 1 190 ? 18.160 -11.248 -5.492 1.00 92.81 190 LEU A CA 1
ATOM 1429 C C . LEU A 1 190 ? 19.421 -11.203 -4.624 1.00 92.81 190 LEU A C 1
ATOM 1431 O O . LEU A 1 190 ? 19.641 -10.221 -3.930 1.00 92.81 190 LEU A O 1
ATOM 1435 N N . GLN A 1 191 ? 20.257 -12.238 -4.693 1.00 90.50 191 GLN A N 1
ATOM 1436 C CA . GLN A 1 191 ? 21.437 -12.363 -3.825 1.00 90.50 191 GLN A CA 1
ATOM 1437 C C . GLN A 1 191 ? 22.705 -11.748 -4.425 1.00 90.50 191 GLN A C 1
ATOM 1439 O O . GLN A 1 191 ? 23.586 -11.293 -3.706 1.00 90.50 191 GLN A O 1
ATOM 1444 N N . ARG A 1 192 ? 22.812 -11.729 -5.759 1.00 91.44 192 ARG A N 1
ATOM 1445 C CA . ARG A 1 192 ? 24.003 -11.246 -6.466 1.00 91.44 192 ARG A CA 1
ATOM 1446 C C . ARG A 1 192 ? 23.634 -10.383 -7.668 1.00 91.44 192 ARG A C 1
ATOM 1448 O O . ARG A 1 192 ? 22.626 -10.666 -8.325 1.00 91.44 192 ARG A O 1
ATOM 1455 N N . PRO A 1 193 ? 24.451 -9.372 -8.008 1.00 93.69 193 PRO A N 1
ATOM 1456 C CA . PRO A 1 193 ? 24.264 -8.612 -9.233 1.00 93.69 193 PRO A CA 1
ATOM 1457 C C . PRO A 1 193 ? 24.260 -9.547 -10.444 1.00 93.69 193 PRO A C 1
ATOM 1459 O O . PRO A 1 193 ? 25.203 -10.307 -10.646 1.00 93.69 193 PRO A O 1
ATOM 1462 N N . THR A 1 194 ? 23.194 -9.505 -11.237 1.00 92.50 194 THR A N 1
ATOM 1463 C CA . THR A 1 194 ? 23.022 -10.389 -12.395 1.00 92.50 194 THR A CA 1
ATOM 1464 C C . THR A 1 194 ? 22.541 -9.573 -13.585 1.00 92.50 194 THR A C 1
ATOM 1466 O O . THR A 1 194 ? 21.678 -8.703 -13.454 1.00 92.50 194 THR A O 1
ATOM 1469 N N . ILE A 1 195 ? 23.123 -9.835 -14.752 1.00 92.88 195 ILE A N 1
ATOM 1470 C CA . ILE A 1 195 ? 22.713 -9.228 -16.017 1.00 92.88 195 ILE A CA 1
ATOM 1471 C C . ILE A 1 195 ? 22.035 -10.313 -16.833 1.00 92.88 195 ILE A C 1
ATOM 1473 O O . ILE A 1 195 ? 22.615 -11.372 -17.053 1.00 92.88 195 ILE A O 1
ATOM 1477 N N . GLY A 1 196 ? 20.821 -10.038 -17.285 1.00 88.75 196 GLY A N 1
ATOM 1478 C CA . GLY A 1 196 ? 20.011 -11.039 -17.951 1.00 88.75 196 GLY A CA 1
ATOM 1479 C C . GLY A 1 196 ? 18.883 -10.423 -18.750 1.00 88.75 196 GLY A C 1
ATOM 1480 O O . GLY A 1 196 ? 18.572 -9.237 -18.613 1.00 88.75 196 GLY A O 1
ATOM 1481 N N . GLU A 1 197 ? 18.280 -11.242 -19.596 1.00 89.88 197 GLU A N 1
ATOM 1482 C CA . GLU A 1 197 ? 17.007 -10.905 -20.210 1.00 89.88 197 GLU A CA 1
ATOM 1483 C C . GLU A 1 197 ? 15.897 -11.010 -19.163 1.00 89.88 197 GLU A C 1
ATOM 1485 O O . GLU A 1 197 ? 15.832 -11.981 -18.406 1.00 89.88 197 GLU A O 1
ATOM 1490 N N . LEU A 1 198 ? 15.061 -9.980 -19.098 1.00 92.12 198 LEU A N 1
ATOM 1491 C CA . LEU A 1 198 ? 13.931 -9.866 -18.195 1.00 92.12 198 LEU A CA 1
ATOM 1492 C C . LEU A 1 198 ? 12.657 -9.774 -19.027 1.00 92.12 198 LEU A C 1
ATOM 1494 O O . LEU A 1 198 ? 12.530 -8.853 -19.829 1.00 92.12 198 LEU A O 1
ATOM 1498 N N . THR A 1 199 ? 11.696 -10.658 -18.771 1.00 93.00 199 THR A N 1
ATOM 1499 C CA . THR A 1 199 ? 10.313 -10.493 -19.234 1.00 93.00 199 THR A CA 1
ATOM 1500 C C . THR A 1 199 ? 9.423 -10.241 -18.025 1.00 93.00 199 THR A C 1
ATOM 1502 O O . THR A 1 199 ? 9.521 -10.956 -17.026 1.00 93.00 199 THR A O 1
ATOM 1505 N N . GLY A 1 200 ? 8.554 -9.233 -18.076 1.00 93.69 200 GLY A N 1
ATOM 1506 C CA . GLY A 1 200 ? 7.674 -8.917 -16.953 1.00 93.69 200 GLY A CA 1
ATOM 1507 C C . GLY A 1 200 ? 6.583 -7.904 -17.268 1.00 93.69 200 GLY A C 1
ATOM 1508 O O . GLY A 1 200 ? 6.643 -7.175 -18.255 1.00 93.69 200 GLY A O 1
ATOM 1509 N N . HIS A 1 201 ? 5.581 -7.843 -16.398 1.00 95.50 201 HIS A N 1
ATOM 1510 C CA . HIS A 1 201 ? 4.465 -6.908 -16.512 1.00 95.50 201 HIS A CA 1
ATOM 1511 C C . HIS A 1 201 ? 4.784 -5.601 -15.792 1.00 95.50 201 HIS A C 1
ATOM 1513 O O . HIS A 1 201 ? 5.174 -5.605 -14.622 1.00 95.50 201 HIS A O 1
ATOM 1519 N N . VAL A 1 202 ? 4.585 -4.468 -16.458 1.00 95.31 202 VAL A N 1
ATOM 1520 C CA . VAL A 1 202 ? 4.745 -3.147 -15.846 1.00 95.31 202 VAL A CA 1
ATOM 1521 C C . VAL A 1 202 ? 3.548 -2.881 -14.931 1.00 95.31 202 VAL A C 1
ATOM 1523 O O . VAL A 1 202 ? 2.418 -2.775 -15.391 1.00 95.31 202 VAL A O 1
ATOM 1526 N N . ILE A 1 203 ? 3.783 -2.771 -13.626 1.00 95.00 203 ILE A N 1
ATOM 1527 C CA . ILE A 1 203 ? 2.751 -2.490 -12.615 1.00 95.00 203 ILE A CA 1
ATOM 1528 C C . ILE A 1 203 ? 2.510 -0.987 -12.495 1.00 95.00 203 ILE A C 1
ATOM 1530 O O . ILE A 1 203 ? 1.372 -0.556 -12.353 1.00 95.00 203 ILE A O 1
ATOM 1534 N N . ALA A 1 204 ? 3.587 -0.201 -12.499 1.00 93.44 204 ALA A N 1
ATOM 1535 C CA . ALA A 1 204 ? 3.523 1.242 -12.325 1.00 93.44 204 ALA A CA 1
ATOM 1536 C C . ALA A 1 204 ? 4.683 1.945 -13.034 1.00 93.44 204 ALA A C 1
ATOM 1538 O O . ALA A 1 204 ? 5.786 1.392 -13.133 1.00 93.44 204 ALA A O 1
ATOM 1539 N N . VAL A 1 205 ? 4.434 3.178 -13.471 1.00 92.12 205 VAL A N 1
ATOM 1540 C CA . VAL A 1 205 ? 5.411 4.050 -14.132 1.00 92.12 205 VAL A CA 1
ATOM 1541 C C . VAL A 1 205 ? 5.451 5.393 -13.410 1.00 92.12 205 VAL A C 1
ATOM 1543 O O . VAL A 1 205 ? 4.447 6.099 -13.334 1.00 92.12 205 VAL A O 1
ATOM 1546 N N . ASP A 1 206 ? 6.612 5.772 -12.880 1.00 89.12 206 ASP A N 1
ATOM 1547 C CA . ASP A 1 206 ? 6.866 7.137 -12.415 1.00 89.12 206 ASP A CA 1
ATOM 1548 C C . ASP A 1 206 ? 7.870 7.811 -13.353 1.00 89.12 206 ASP A C 1
ATOM 1550 O O . ASP A 1 206 ? 8.948 7.274 -13.618 1.00 89.12 206 ASP A O 1
ATOM 1554 N N . GLN A 1 207 ? 7.558 9.022 -13.802 1.00 83.75 207 GLN A N 1
ATOM 1555 C CA . GLN A 1 207 ? 8.521 9.877 -14.498 1.00 83.75 207 GLN A CA 1
ATOM 1556 C C . GLN A 1 207 ? 9.580 10.363 -13.494 1.00 83.75 207 GLN A C 1
ATOM 1558 O O . GLN A 1 207 ? 9.267 10.611 -12.330 1.00 83.75 207 GLN A O 1
ATOM 1563 N N . ARG A 1 208 ? 10.850 10.456 -13.888 1.00 77.81 208 ARG A N 1
ATOM 1564 C CA . ARG A 1 208 ? 11.912 10.999 -13.032 1.00 77.81 208 ARG A CA 1
ATOM 1565 C C . ARG A 1 208 ? 12.919 11.771 -13.874 1.00 77.81 208 ARG A C 1
ATOM 1567 O O . ARG A 1 208 ? 13.857 11.190 -14.422 1.00 77.81 208 ARG A O 1
ATOM 1574 N N . GLY A 1 209 ? 12.745 13.090 -13.933 1.00 74.94 209 GLY A N 1
ATOM 1575 C CA . GLY A 1 209 ? 13.542 13.939 -14.819 1.00 74.94 209 GLY A CA 1
ATOM 1576 C C . GLY A 1 209 ? 13.350 13.504 -16.272 1.00 74.94 209 GLY A C 1
ATOM 1577 O O . GLY A 1 209 ? 12.218 13.390 -16.725 1.00 74.94 209 GLY A O 1
ATOM 1578 N N . ALA A 1 210 ? 14.445 13.203 -16.973 1.00 67.88 210 ALA A N 1
ATOM 1579 C CA . ALA A 1 210 ? 14.405 12.731 -18.360 1.00 67.88 210 ALA A CA 1
ATOM 1580 C C . ALA A 1 210 ? 14.140 11.215 -18.522 1.00 67.88 210 ALA A C 1
ATOM 1582 O O . ALA A 1 210 ? 13.998 10.747 -19.647 1.00 67.88 210 ALA A O 1
ATOM 1583 N N . GLY A 1 211 ? 14.101 10.440 -17.429 1.00 82.56 211 GLY A N 1
ATOM 1584 C CA . GLY A 1 211 ? 13.947 8.981 -17.470 1.00 82.56 211 GLY A CA 1
ATOM 1585 C C . GLY A 1 211 ? 12.659 8.464 -16.823 1.00 82.56 211 GLY A C 1
ATOM 1586 O O . GLY A 1 211 ? 11.915 9.201 -16.177 1.00 82.56 211 GLY A O 1
ATOM 1587 N N . LEU A 1 212 ? 12.425 7.156 -16.942 1.00 88.38 212 LEU A N 1
ATOM 1588 C CA . LEU A 1 212 ? 11.308 6.433 -16.334 1.00 88.38 212 LEU A CA 1
ATOM 1589 C C . LEU A 1 212 ? 11.796 5.500 -15.215 1.00 88.38 212 LEU A C 1
ATOM 1591 O O . LEU A 1 212 ? 12.768 4.755 -15.369 1.00 88.38 212 LEU A O 1
ATOM 1595 N N . ARG A 1 213 ? 11.087 5.510 -14.083 1.00 91.69 213 ARG A N 1
ATOM 1596 C CA . ARG A 1 213 ? 11.134 4.482 -13.035 1.00 91.69 213 ARG A CA 1
ATOM 1597 C C . ARG A 1 213 ? 9.972 3.526 -13.286 1.00 91.69 213 ARG A C 1
ATOM 1599 O O . ARG A 1 213 ? 8.817 3.903 -13.116 1.00 91.69 213 ARG A O 1
ATOM 1606 N N . LEU A 1 214 ? 10.286 2.280 -13.614 1.00 93.56 214 LEU A N 1
ATOM 1607 C CA . LEU A 1 214 ? 9.306 1.215 -13.804 1.00 93.56 214 LEU A CA 1
ATOM 1608 C C . LEU A 1 214 ? 9.290 0.299 -12.579 1.00 93.56 214 LEU A C 1
ATOM 1610 O O . LEU A 1 214 ? 10.342 -0.122 -12.086 1.00 93.56 214 LEU A O 1
ATOM 1614 N N . LEU A 1 215 ? 8.098 -0.038 -12.099 1.00 94.88 215 LEU A N 1
ATOM 1615 C CA . LEU A 1 215 ? 7.889 -1.151 -11.179 1.00 94.88 215 LEU A CA 1
ATOM 1616 C C . LEU A 1 215 ? 7.359 -2.332 -11.987 1.00 94.88 215 LEU A C 1
ATOM 1618 O O . LEU A 1 215 ? 6.255 -2.259 -12.518 1.00 94.88 215 LEU A O 1
ATOM 1622 N N . VAL A 1 216 ? 8.137 -3.404 -12.087 1.00 95.94 216 VAL A N 1
ATOM 1623 C CA . VAL A 1 216 ? 7.837 -4.557 -12.946 1.00 95.94 216 VAL A CA 1
ATOM 1624 C C . VAL A 1 216 ? 7.614 -5.800 -12.088 1.00 95.94 216 VAL A C 1
ATOM 1626 O O . VAL A 1 216 ? 8.404 -6.072 -11.185 1.00 95.94 216 VAL A O 1
ATOM 1629 N N . ALA A 1 217 ? 6.551 -6.555 -12.362 1.00 96.19 217 ALA A N 1
ATOM 1630 C CA . ALA A 1 217 ? 6.375 -7.927 -11.892 1.00 96.19 217 ALA A CA 1
ATOM 1631 C C . ALA A 1 217 ? 7.062 -8.865 -12.896 1.00 96.19 217 ALA A C 1
ATOM 1633 O O . ALA A 1 217 ? 6.548 -9.028 -14.006 1.00 96.19 217 ALA A O 1
ATOM 1634 N N . PRO A 1 218 ? 8.230 -9.439 -12.570 1.00 94.31 218 PRO A N 1
ATOM 1635 C CA . PRO A 1 218 ? 8.925 -10.323 -13.491 1.00 94.31 218 PRO A CA 1
ATOM 1636 C C . PRO A 1 218 ? 8.137 -11.626 -13.683 1.00 94.31 218 PRO A C 1
ATOM 1638 O O . PRO A 1 218 ? 7.594 -12.188 -12.736 1.00 94.31 218 PRO A O 1
ATOM 1641 N N . VAL A 1 219 ? 8.107 -12.104 -14.921 1.00 93.19 219 VAL A N 1
ATOM 1642 C CA . VAL A 1 219 ? 7.613 -13.432 -15.310 1.00 93.19 219 VAL A CA 1
ATOM 1643 C C . VAL A 1 219 ? 8.788 -14.395 -15.443 1.00 93.19 219 VAL A C 1
ATOM 1645 O O . VAL A 1 219 ? 8.722 -15.536 -14.996 1.00 93.19 219 VAL A O 1
ATOM 1648 N N . SER A 1 220 ? 9.882 -13.924 -16.040 1.00 91.12 220 SER A N 1
ATOM 1649 C CA . SER A 1 220 ? 11.118 -14.682 -16.186 1.00 91.12 220 SER A CA 1
ATOM 1650 C C . SER A 1 220 ? 12.323 -13.752 -16.144 1.00 91.12 220 SER A C 1
ATOM 1652 O O . SER A 1 220 ? 12.257 -12.587 -16.544 1.00 91.12 220 SER A O 1
ATOM 1654 N N . PHE A 1 221 ? 13.438 -14.278 -15.646 1.00 91.88 221 PHE A N 1
ATOM 1655 C CA . PHE A 1 221 ? 14.728 -13.606 -15.691 1.00 91.88 221 PHE A CA 1
ATOM 1656 C C . PHE A 1 221 ? 15.833 -14.632 -15.926 1.00 91.88 221 PHE A C 1
ATOM 1658 O O . PHE A 1 221 ? 15.815 -15.710 -15.327 1.00 91.88 221 PHE A O 1
ATOM 1665 N N . ALA A 1 222 ? 16.790 -14.305 -16.794 1.00 87.00 222 ALA A N 1
ATOM 1666 C CA . ALA A 1 222 ? 17.858 -15.230 -17.153 1.00 87.00 222 ALA A CA 1
ATOM 1667 C C . ALA A 1 222 ? 18.646 -15.701 -15.914 1.00 87.00 222 ALA A C 1
ATOM 1669 O O . ALA A 1 222 ? 19.176 -14.895 -15.147 1.00 87.00 222 ALA A O 1
ATOM 1670 N N . GLY A 1 223 ? 18.731 -17.022 -15.738 1.00 82.81 223 GLY A N 1
ATOM 1671 C CA . GLY A 1 223 ? 19.488 -17.652 -14.653 1.00 82.81 223 GLY A CA 1
ATOM 1672 C C . GLY A 1 223 ? 18.778 -17.733 -13.296 1.00 82.81 223 GLY A C 1
ATOM 1673 O O . GLY A 1 223 ? 19.436 -18.096 -12.324 1.00 82.81 223 GLY A O 1
ATOM 1674 N N . LEU A 1 224 ? 17.478 -17.419 -13.206 1.00 89.12 224 LEU A N 1
ATOM 1675 C CA . LEU A 1 224 ? 16.678 -17.596 -11.985 1.00 89.12 224 LEU A CA 1
ATOM 1676 C C . LEU A 1 224 ? 15.530 -18.584 -12.199 1.00 89.12 224 LEU A C 1
ATOM 1678 O O . LEU A 1 224 ? 14.835 -18.532 -13.214 1.00 89.12 22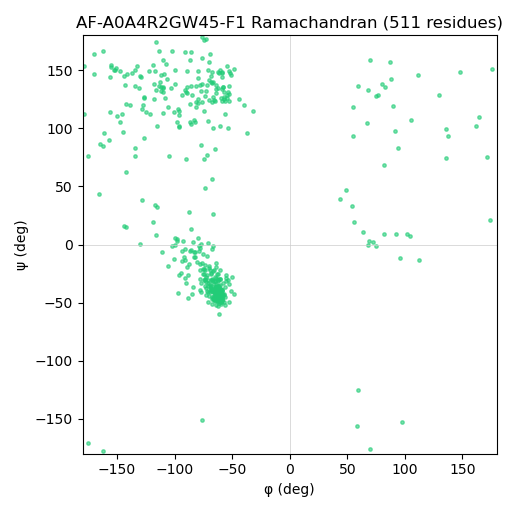4 LEU A O 1
ATOM 1682 N N . SER A 1 225 ? 15.297 -19.452 -11.212 1.00 89.81 225 SER A N 1
ATOM 1683 C CA . SER A 1 225 ? 14.098 -20.292 -11.181 1.00 89.81 225 SER A CA 1
ATOM 1684 C C . SER A 1 225 ? 12.861 -19.486 -10.746 1.00 89.81 225 SER A C 1
ATOM 1686 O O . SER A 1 225 ? 13.002 -18.445 -10.093 1.00 89.81 225 SER A O 1
ATOM 1688 N N . PRO A 1 226 ? 11.633 -19.963 -11.029 1.00 86.75 226 PRO A N 1
ATOM 1689 C CA . PRO A 1 226 ? 10.405 -19.295 -10.590 1.00 86.75 226 PRO A CA 1
ATOM 1690 C C . PRO A 1 226 ? 10.328 -19.053 -9.073 1.00 86.75 226 PRO A C 1
ATOM 1692 O O . PRO A 1 226 ? 9.759 -18.054 -8.644 1.00 86.75 226 PRO A O 1
ATOM 1695 N N . GLN A 1 227 ? 10.928 -19.922 -8.251 1.00 88.62 227 GLN A N 1
ATOM 1696 C CA . GLN A 1 227 ? 10.953 -19.776 -6.788 1.00 88.62 227 GLN A CA 1
ATOM 1697 C C . GLN A 1 227 ? 11.926 -18.690 -6.309 1.00 88.62 227 GLN A C 1
ATOM 1699 O O . GLN A 1 227 ? 11.747 -18.139 -5.227 1.00 88.62 227 GLN A O 1
ATOM 1704 N N . GLN A 1 228 ? 12.959 -18.387 -7.096 1.00 92.06 228 GLN A N 1
ATOM 1705 C CA . GLN A 1 228 ? 13.952 -17.353 -6.791 1.00 92.06 228 GLN A CA 1
ATOM 1706 C C . GLN A 1 228 ? 13.575 -15.990 -7.377 1.00 92.06 228 GLN A C 1
ATOM 1708 O O . GLN A 1 228 ? 14.214 -14.983 -7.066 1.00 92.06 228 GLN A O 1
ATOM 1713 N N . LEU A 1 229 ? 12.559 -15.953 -8.240 1.00 92.00 229 LEU A N 1
ATOM 1714 C CA . LEU A 1 229 ? 12.162 -14.753 -8.949 1.00 92.00 229 LEU A CA 1
ATOM 1715 C C . LEU A 1 229 ? 11.529 -13.739 -7.975 1.00 92.00 229 LEU A C 1
ATOM 1717 O O . LEU A 1 229 ? 10.558 -14.063 -7.283 1.00 92.00 229 LEU A O 1
ATOM 1721 N N . PRO A 1 230 ? 12.046 -12.499 -7.901 1.00 94.56 230 PRO A N 1
ATOM 1722 C CA . PRO A 1 230 ? 11.461 -11.467 -7.052 1.00 94.56 230 PRO A CA 1
ATOM 1723 C C . PRO A 1 230 ? 10.003 -11.178 -7.412 1.00 94.56 230 PRO A C 1
ATOM 1725 O O . PRO A 1 230 ? 9.662 -11.112 -8.585 1.00 94.56 230 PRO A O 1
ATOM 1728 N N . ARG A 1 231 ? 9.138 -10.888 -6.431 1.00 93.88 231 ARG A N 1
ATOM 1729 C CA . ARG A 1 231 ? 7.740 -10.499 -6.728 1.00 93.88 231 ARG A CA 1
ATOM 1730 C C . ARG A 1 231 ? 7.639 -9.196 -7.522 1.00 93.88 231 ARG A C 1
ATOM 1732 O O . ARG A 1 231 ? 6.725 -9.026 -8.326 1.00 93.88 231 ARG A O 1
ATOM 1739 N N . ARG A 1 232 ? 8.539 -8.248 -7.247 1.00 95.62 232 ARG A N 1
ATOM 1740 C CA . ARG A 1 232 ? 8.604 -6.934 -7.898 1.00 95.62 232 ARG A CA 1
ATOM 1741 C C . ARG A 1 232 ? 10.054 -6.496 -8.065 1.00 95.62 232 ARG A C 1
ATOM 1743 O O . ARG A 1 232 ? 10.889 -6.744 -7.193 1.00 95.62 232 ARG A O 1
ATOM 1750 N N . VAL A 1 233 ? 10.330 -5.797 -9.160 1.00 95.88 233 VAL A N 1
ATOM 1751 C CA . VAL A 1 233 ? 11.648 -5.262 -9.514 1.00 95.88 233 VAL A CA 1
ATOM 1752 C C . VAL A 1 233 ? 11.522 -3.790 -9.904 1.00 95.88 233 VAL A C 1
ATOM 1754 O O . VAL A 1 233 ? 10.626 -3.403 -10.653 1.00 95.88 233 VAL A O 1
ATOM 1757 N N . ARG A 1 234 ? 12.426 -2.957 -9.382 1.00 95.38 234 ARG A N 1
ATOM 1758 C CA . ARG A 1 234 ? 12.485 -1.508 -9.628 1.00 95.38 234 ARG A CA 1
ATOM 1759 C C . ARG A 1 234 ? 13.524 -1.200 -10.709 1.00 95.38 234 ARG A C 1
ATOM 1761 O O . ARG A 1 234 ? 14.720 -1.219 -10.421 1.00 95.38 234 ARG A O 1
ATOM 1768 N N . LEU A 1 235 ? 13.086 -0.872 -11.921 1.00 93.56 235 LEU A N 1
ATOM 1769 C CA . LEU A 1 235 ? 13.962 -0.586 -13.060 1.00 93.56 235 LEU A CA 1
ATOM 1770 C C . LEU A 1 235 ? 14.009 0.904 -13.383 1.00 93.56 235 LEU A C 1
ATOM 1772 O O . LEU A 1 235 ? 13.000 1.599 -13.305 1.00 93.56 235 LEU A O 1
ATOM 1776 N N . SER A 1 236 ? 15.186 1.380 -13.773 1.00 91.44 236 SER A N 1
ATOM 1777 C CA . SER A 1 236 ? 15.382 2.731 -14.302 1.00 91.44 236 SER A CA 1
ATOM 1778 C C . SER A 1 236 ? 15.702 2.667 -15.793 1.00 91.44 236 SER A C 1
ATOM 1780 O O . SER A 1 236 ? 16.541 1.866 -16.215 1.00 91.44 236 SER A O 1
ATOM 1782 N N . LEU A 1 237 ? 15.059 3.531 -16.569 1.00 89.06 237 LEU A N 1
ATOM 1783 C CA . LEU A 1 237 ? 15.185 3.633 -18.018 1.00 89.06 237 LEU A CA 1
ATOM 1784 C C . LEU A 1 237 ? 15.478 5.095 -18.364 1.00 89.06 237 LEU A C 1
ATOM 1786 O O . LEU A 1 237 ? 14.696 5.975 -18.026 1.00 89.06 237 LEU A O 1
ATOM 1790 N N . ARG A 1 238 ? 16.654 5.376 -18.935 1.00 79.00 238 ARG A N 1
ATOM 1791 C CA . ARG A 1 238 ? 17.156 6.757 -19.083 1.00 79.00 238 ARG A CA 1
ATOM 1792 C C . ARG A 1 238 ? 16.506 7.532 -20.224 1.00 79.00 238 ARG A C 1
ATOM 1794 O O . ARG A 1 238 ? 16.369 8.738 -20.102 1.00 79.00 238 ARG A O 1
ATOM 1801 N N . GLN A 1 239 ? 16.154 6.847 -21.303 1.00 65.00 239 GLN A N 1
ATOM 1802 C CA . GLN A 1 239 ? 15.550 7.423 -22.498 1.00 65.00 239 GLN A CA 1
ATOM 1803 C C . GLN A 1 239 ? 14.586 6.383 -23.040 1.00 65.00 239 GLN A C 1
ATOM 1805 O O . GLN A 1 239 ? 15.013 5.304 -23.445 1.00 65.00 239 GLN A O 1
ATOM 1810 N N . ALA A 1 240 ? 13.296 6.672 -22.974 1.00 60.22 240 ALA A N 1
ATOM 1811 C CA . ALA A 1 240 ? 12.297 5.825 -23.589 1.00 60.22 240 ALA A CA 1
ATOM 1812 C C . ALA A 1 240 ? 11.077 6.634 -23.968 1.00 60.22 240 ALA A C 1
ATOM 1814 O O . ALA A 1 240 ? 10.718 7.608 -23.302 1.00 60.22 240 ALA A O 1
ATOM 1815 N N . GLU A 1 241 ? 10.437 6.161 -25.026 1.00 65.38 241 GLU A N 1
ATOM 1816 C CA . GLU A 1 241 ? 9.057 6.480 -25.329 1.00 65.38 241 GLU A CA 1
ATOM 1817 C C . GLU A 1 241 ? 8.173 6.286 -24.085 1.00 65.38 241 GLU A C 1
ATOM 1819 O O . GLU A 1 241 ? 8.483 5.465 -23.209 1.00 65.38 241 GLU A O 1
ATOM 1824 N N . PRO A 1 242 ? 7.073 7.043 -23.972 1.00 72.38 242 PRO A N 1
ATOM 1825 C CA . PRO A 1 242 ? 6.174 6.949 -22.833 1.00 72.38 242 PRO A CA 1
ATOM 1826 C C . PRO A 1 242 ? 5.577 5.537 -22.716 1.00 72.38 242 PRO A C 1
ATOM 1828 O O . PRO A 1 242 ? 4.630 5.175 -23.411 1.00 72.38 242 PRO A O 1
ATOM 1831 N N . LEU A 1 243 ? 6.120 4.741 -21.792 1.00 86.25 243 LEU A N 1
ATOM 1832 C CA . LEU A 1 243 ? 5.560 3.452 -21.398 1.00 86.25 243 LEU A CA 1
ATOM 1833 C C . LEU A 1 243 ? 4.393 3.660 -20.431 1.00 86.25 243 LEU A C 1
ATOM 1835 O O . LEU A 1 243 ? 4.428 4.533 -19.562 1.00 86.25 243 LEU A O 1
ATOM 1839 N N . ARG A 1 244 ? 3.370 2.814 -20.554 1.00 89.44 244 ARG A N 1
ATOM 1840 C CA . ARG A 1 244 ? 2.199 2.804 -19.669 1.00 89.44 244 ARG A CA 1
ATOM 1841 C C . ARG A 1 244 ? 2.228 1.599 -18.743 1.00 89.44 244 ARG A C 1
ATOM 1843 O O . ARG A 1 244 ? 2.828 0.575 -19.062 1.00 89.44 244 ARG A O 1
ATOM 1850 N N . ALA A 1 245 ? 1.556 1.702 -17.603 1.00 93.19 245 ALA A N 1
ATOM 1851 C CA . ALA A 1 245 ? 1.346 0.539 -16.758 1.00 93.19 245 ALA A CA 1
ATOM 1852 C C . ALA A 1 245 ? 0.403 -0.458 -17.456 1.00 93.19 245 ALA A C 1
ATOM 1854 O O . ALA A 1 245 ? -0.486 -0.075 -18.217 1.00 93.19 245 ALA A O 1
ATOM 1855 N N . GLY A 1 246 ? 0.591 -1.747 -17.197 1.00 92.31 246 GLY A N 1
ATOM 1856 C CA . GLY A 1 246 ? -0.231 -2.839 -17.721 1.00 92.31 246 GLY A CA 1
ATOM 1857 C C . GLY A 1 246 ? 0.329 -3.509 -18.971 1.00 92.31 246 GLY A C 1
ATOM 1858 O O . GLY A 1 246 ? -0.141 -4.585 -19.326 1.00 92.31 246 GLY A O 1
ATOM 1859 N N . VAL A 1 247 ? 1.349 -2.927 -19.606 1.00 91.44 247 VAL A N 1
ATOM 1860 C CA . VAL A 1 247 ? 2.035 -3.563 -20.737 1.00 91.44 247 VAL A CA 1
ATOM 1861 C C . VAL A 1 247 ? 3.034 -4.611 -20.249 1.00 91.44 247 VAL A C 1
ATOM 1863 O O . VAL A 1 247 ? 3.628 -4.480 -19.173 1.00 91.44 247 VAL A O 1
ATOM 1866 N N . THR A 1 248 ? 3.247 -5.647 -21.054 1.00 92.31 248 THR A N 1
ATOM 1867 C CA . THR A 1 248 ? 4.316 -6.622 -20.816 1.00 92.31 248 THR A CA 1
ATOM 1868 C C . THR A 1 248 ? 5.545 -6.196 -21.596 1.00 92.31 248 THR A C 1
ATOM 1870 O O . THR A 1 248 ? 5.460 -5.934 -22.795 1.00 92.31 248 THR A O 1
ATOM 1873 N N . VAL A 1 249 ? 6.681 -6.123 -20.910 1.00 91.44 249 VAL A N 1
ATOM 1874 C CA . VAL A 1 249 ? 7.955 -5.705 -21.489 1.00 91.44 249 VAL A CA 1
ATOM 1875 C C . VAL A 1 249 ? 8.973 -6.828 -21.440 1.00 91.44 249 VAL A C 1
ATOM 1877 O O . VAL A 1 249 ? 8.987 -7.641 -20.510 1.00 91.44 249 VAL A O 1
ATOM 1880 N N . ARG A 1 250 ? 9.862 -6.819 -22.425 1.00 91.25 250 ARG A N 1
ATOM 1881 C CA . ARG A 1 250 ? 11.066 -7.629 -22.484 1.00 91.25 250 ARG A CA 1
ATOM 1882 C C . ARG A 1 250 ? 12.252 -6.716 -22.721 1.00 91.25 250 ARG A C 1
ATOM 1884 O O . ARG A 1 250 ? 12.255 -5.915 -23.651 1.00 91.25 250 ARG A O 1
ATOM 1891 N N . ALA A 1 251 ? 13.251 -6.820 -21.860 1.00 90.00 251 ALA A N 1
ATOM 1892 C CA . ALA A 1 251 ? 14.453 -6.016 -21.977 1.00 90.00 251 ALA A CA 1
ATOM 1893 C C . ALA A 1 251 ? 15.637 -6.703 -21.306 1.00 90.00 251 ALA A C 1
ATOM 1895 O O . ALA A 1 251 ? 15.487 -7.439 -20.327 1.00 90.00 251 ALA A O 1
ATOM 1896 N N . ARG A 1 252 ? 16.845 -6.407 -21.782 1.00 91.00 252 ARG A N 1
ATOM 1897 C CA . ARG A 1 252 ? 18.062 -6.791 -21.070 1.00 91.00 252 ARG A CA 1
ATOM 1898 C C . ARG A 1 252 ? 18.255 -5.843 -19.891 1.00 91.00 252 ARG A C 1
ATOM 1900 O O . ARG A 1 252 ? 18.323 -4.630 -20.066 1.00 91.00 252 ARG A O 1
ATOM 1907 N N . ALA A 1 253 ? 18.342 -6.376 -18.679 1.00 92.81 253 ALA A N 1
ATOM 1908 C CA . ALA A 1 253 ? 18.444 -5.579 -17.463 1.00 92.81 253 ALA A CA 1
ATOM 1909 C C . ALA A 1 253 ? 19.618 -6.034 -16.595 1.00 92.81 253 ALA A C 1
ATOM 1911 O O . ALA A 1 253 ? 19.922 -7.224 -16.485 1.00 92.81 253 ALA A O 1
ATOM 1912 N N . ARG A 1 254 ? 20.266 -5.067 -15.941 1.00 94.94 254 ARG A N 1
ATOM 1913 C CA . ARG A 1 254 ? 21.198 -5.325 -14.841 1.00 94.94 254 ARG A CA 1
ATOM 1914 C C . ARG A 1 254 ? 20.446 -5.163 -13.536 1.00 94.94 254 ARG A C 1
ATOM 1916 O O . ARG A 1 254 ? 20.079 -4.043 -13.182 1.00 94.94 254 ARG A O 1
ATOM 1923 N N . LEU A 1 255 ? 20.244 -6.269 -12.833 1.00 95.12 255 LEU A N 1
ATOM 1924 C CA . LEU A 1 255 ? 19.602 -6.298 -11.528 1.00 95.12 255 LEU A CA 1
ATOM 1925 C C . LEU A 1 255 ? 20.654 -6.388 -10.431 1.00 95.12 255 LEU A C 1
ATOM 1927 O O . LEU A 1 255 ? 21.629 -7.130 -10.543 1.00 95.12 255 LEU A O 1
ATOM 1931 N N . LEU A 1 256 ? 20.439 -5.631 -9.365 1.00 95.06 256 LEU A N 1
ATOM 1932 C CA . LEU A 1 256 ? 21.231 -5.649 -8.150 1.00 95.06 256 LEU A CA 1
ATOM 1933 C C . LEU A 1 256 ? 20.322 -5.979 -6.957 1.00 95.06 256 LEU A C 1
ATOM 1935 O O . LEU A 1 256 ? 19.133 -5.617 -6.980 1.00 95.06 256 LEU A O 1
ATOM 1939 N N . PRO A 1 257 ? 20.863 -6.637 -5.913 1.00 94.69 257 PRO A N 1
ATOM 1940 C CA . PRO A 1 257 ? 20.200 -6.680 -4.614 1.00 94.69 257 PRO A CA 1
ATOM 1941 C C . PRO A 1 257 ? 19.822 -5.256 -4.166 1.00 94.69 257 PRO A C 1
ATOM 1943 O O . PRO A 1 257 ? 20.543 -4.302 -4.487 1.00 94.69 257 PRO A O 1
ATOM 1946 N N . PRO A 1 258 ? 18.698 -5.073 -3.451 1.00 93.38 258 PRO A N 1
ATOM 1947 C CA . PRO A 1 258 ? 18.399 -3.806 -2.799 1.00 93.38 258 PRO A CA 1
ATOM 1948 C C . PRO A 1 258 ? 19.586 -3.366 -1.923 1.00 93.38 258 PRO A C 1
ATOM 1950 O O . PRO A 1 258 ? 20.086 -4.181 -1.150 1.00 93.38 258 PRO A O 1
ATOM 1953 N N . PRO A 1 259 ? 20.069 -2.117 -2.051 1.00 89.38 259 PRO A N 1
ATOM 1954 C CA . PRO A 1 259 ? 21.239 -1.667 -1.307 1.00 89.38 259 PRO A CA 1
ATOM 1955 C C . PRO A 1 259 ? 20.927 -1.587 0.188 1.00 89.38 259 PRO A C 1
ATOM 1957 O O . PRO A 1 259 ? 19.858 -1.117 0.578 1.00 89.38 259 PRO A O 1
ATOM 1960 N N . GLU A 1 260 ? 21.871 -2.011 1.018 1.00 88.88 260 GLU A N 1
ATOM 1961 C CA . GLU A 1 260 ? 21.770 -1.881 2.472 1.00 88.88 260 GLU A CA 1
ATOM 1962 C C . GLU A 1 260 ? 21.994 -0.428 2.927 1.00 88.88 260 GLU A C 1
ATOM 1964 O O . GLU A 1 260 ? 22.278 0.475 2.129 1.00 88.88 260 GLU A O 1
ATOM 1969 N N . ALA A 1 261 ? 21.843 -0.181 4.228 1.00 89.00 261 ALA A N 1
ATOM 1970 C CA . ALA A 1 261 ? 22.118 1.125 4.809 1.00 89.00 261 ALA A CA 1
ATOM 1971 C C . ALA A 1 261 ? 23.580 1.537 4.556 1.00 89.00 261 ALA A C 1
ATOM 1973 O O . ALA A 1 261 ? 24.514 0.862 4.976 1.00 89.00 261 ALA A O 1
ATOM 1974 N N . ALA A 1 262 ? 23.785 2.700 3.928 1.00 86.19 262 ALA A N 1
ATOM 1975 C CA . ALA A 1 262 ? 25.125 3.201 3.597 1.00 86.19 262 ALA A CA 1
ATOM 1976 C C . ALA A 1 262 ? 26.001 3.513 4.829 1.00 86.19 262 ALA A C 1
ATOM 1978 O O . ALA A 1 262 ? 27.206 3.707 4.704 1.00 86.19 262 ALA A O 1
ATOM 1979 N N . ARG A 1 263 ? 25.392 3.613 6.016 1.00 89.69 263 ARG A N 1
ATOM 1980 C CA . ARG A 1 263 ? 26.070 3.826 7.298 1.00 89.69 263 ARG A CA 1
ATOM 1981 C C . ARG A 1 263 ? 25.266 3.192 8.438 1.00 89.69 263 ARG A C 1
ATOM 1983 O O . ARG A 1 263 ? 24.035 3.163 8.334 1.00 89.69 263 ARG A O 1
ATOM 1990 N N . PRO A 1 264 ? 25.906 2.762 9.542 1.00 86.56 264 PRO A N 1
ATOM 1991 C CA . PRO A 1 264 ? 25.202 2.276 10.728 1.00 86.56 264 PRO A CA 1
ATOM 1992 C C . PRO A 1 264 ? 24.166 3.293 11.230 1.00 86.56 264 PRO A C 1
ATOM 1994 O O . PRO A 1 264 ? 24.455 4.486 11.332 1.00 86.56 264 PRO A O 1
ATOM 1997 N N . GLY A 1 265 ? 22.937 2.836 11.488 1.00 85.00 265 GLY A N 1
ATOM 1998 C CA . GLY A 1 265 ? 21.811 3.696 11.885 1.00 85.00 265 GLY A CA 1
ATOM 1999 C C . GLY A 1 265 ? 21.278 4.635 10.789 1.00 85.00 265 GLY A C 1
ATOM 2000 O O . GLY A 1 265 ? 20.386 5.440 11.053 1.00 85.00 265 GLY A O 1
ATOM 2001 N N . GLY A 1 266 ? 21.813 4.565 9.565 1.00 86.81 266 GLY A N 1
ATOM 2002 C CA . GLY A 1 266 ? 21.316 5.302 8.406 1.00 86.81 266 GLY A CA 1
ATOM 2003 C C . GLY A 1 266 ? 19.996 4.748 7.863 1.00 86.81 266 GLY A C 1
ATOM 2004 O O . GLY A 1 266 ? 19.473 3.741 8.335 1.00 86.81 266 GLY A O 1
ATOM 2005 N N . TYR A 1 267 ? 19.452 5.412 6.840 1.00 85.94 267 TYR A N 1
ATOM 2006 C CA . TYR A 1 267 ? 18.259 4.917 6.155 1.00 85.94 267 TYR A CA 1
ATOM 2007 C C . TYR A 1 267 ? 18.565 3.601 5.428 1.00 85.94 267 TYR A C 1
ATOM 2009 O O . TYR A 1 267 ? 19.474 3.542 4.598 1.00 85.94 267 TYR A O 1
ATOM 2017 N N . ASP A 1 268 ? 17.789 2.568 5.740 1.00 89.31 268 ASP A N 1
ATOM 2018 C CA . ASP A 1 268 ? 17.933 1.228 5.181 1.00 89.31 268 ASP A CA 1
ATOM 2019 C C . ASP A 1 268 ? 16.969 1.029 4.001 1.00 89.31 268 ASP A C 1
ATOM 2021 O O . ASP A 1 268 ? 15.762 0.823 4.173 1.00 89.31 268 ASP A O 1
ATOM 2025 N N . PHE A 1 269 ? 17.511 1.112 2.783 1.00 88.81 269 PHE A N 1
ATOM 2026 C CA . PHE A 1 269 ? 16.741 0.922 1.554 1.00 88.81 269 PHE A CA 1
ATOM 2027 C C . PHE A 1 269 ? 16.321 -0.535 1.346 1.00 88.81 269 PHE A C 1
ATOM 2029 O O . PHE A 1 269 ? 15.245 -0.772 0.793 1.00 88.81 269 PHE A O 1
ATOM 2036 N N . ALA A 1 270 ? 17.139 -1.500 1.772 1.00 89.94 270 ALA A N 1
ATOM 2037 C CA . ALA A 1 270 ? 16.835 -2.919 1.649 1.00 89.94 270 ALA A CA 1
ATOM 2038 C C . ALA A 1 270 ? 15.626 -3.286 2.511 1.00 89.94 270 ALA A C 1
ATOM 2040 O O . ALA A 1 270 ? 14.719 -3.976 2.039 1.00 89.94 270 ALA A O 1
ATOM 2041 N N . ARG A 1 271 ? 15.541 -2.736 3.727 1.00 89.12 271 ARG A N 1
ATOM 2042 C CA . ARG A 1 271 ? 14.375 -2.902 4.600 1.00 89.12 271 ARG A CA 1
ATOM 2043 C C . ARG A 1 271 ? 13.097 -2.332 3.985 1.00 89.12 271 ARG A C 1
ATOM 2045 O O . ARG A 1 271 ? 12.093 -3.040 3.946 1.00 89.12 271 ARG A O 1
ATOM 2052 N N . ASP A 1 272 ? 13.102 -1.090 3.491 1.00 88.12 272 ASP A N 1
ATOM 2053 C CA . ASP A 1 272 ? 11.914 -0.507 2.833 1.00 88.12 272 ASP A CA 1
ATOM 2054 C C . ASP A 1 272 ? 11.498 -1.326 1.598 1.00 88.12 272 ASP A C 1
ATOM 2056 O O . ASP A 1 272 ? 10.320 -1.644 1.416 1.00 88.12 272 ASP A O 1
ATOM 2060 N N . ALA A 1 273 ? 12.476 -1.747 0.789 1.00 90.56 273 ALA A N 1
ATOM 2061 C CA . ALA A 1 273 ? 12.244 -2.590 -0.377 1.00 90.56 273 ALA A CA 1
ATOM 2062 C C . ALA A 1 273 ? 11.613 -3.940 0.003 1.00 90.56 273 ALA A C 1
ATOM 2064 O O . ALA A 1 273 ? 10.674 -4.373 -0.669 1.00 90.56 273 ALA A O 1
ATOM 2065 N N . TRP A 1 274 ? 12.050 -4.561 1.102 1.00 90.31 274 TRP A N 1
ATOM 2066 C CA . TRP A 1 274 ? 11.488 -5.811 1.615 1.00 90.31 274 TRP A CA 1
ATOM 2067 C C . TRP A 1 274 ? 10.009 -5.666 1.994 1.00 90.31 274 TRP A C 1
ATOM 2069 O O . TRP A 1 274 ? 9.176 -6.438 1.519 1.00 90.31 274 TRP A O 1
ATOM 2079 N N . PHE A 1 275 ? 9.643 -4.621 2.750 1.00 89.06 275 PHE A N 1
ATOM 2080 C CA . PHE A 1 275 ? 8.238 -4.358 3.106 1.00 89.06 275 PHE A CA 1
ATOM 2081 C C . PHE A 1 275 ? 7.363 -4.039 1.884 1.00 89.06 275 PHE A C 1
ATOM 2083 O O . PHE A 1 275 ? 6.173 -4.355 1.880 1.00 89.06 275 PHE A O 1
ATOM 2090 N N . ARG A 1 276 ? 7.946 -3.470 0.821 1.00 89.44 276 ARG A N 1
ATOM 2091 C CA . ARG A 1 276 ? 7.283 -3.256 -0.479 1.00 89.44 276 ARG A CA 1
ATOM 2092 C C . ARG A 1 276 ? 7.324 -4.480 -1.407 1.00 89.44 276 ARG A C 1
ATOM 2094 O O . ARG A 1 276 ? 6.863 -4.383 -2.549 1.00 89.44 276 ARG A O 1
ATOM 2101 N N . GLN A 1 277 ? 7.885 -5.604 -0.955 1.00 92.75 277 GLN A N 1
ATOM 2102 C CA . GLN A 1 277 ? 8.112 -6.832 -1.731 1.00 92.75 277 GLN A CA 1
ATOM 2103 C C . GLN A 1 277 ? 8.894 -6.604 -3.036 1.00 92.75 277 GLN A C 1
ATOM 2105 O O . GLN A 1 277 ? 8.661 -7.266 -4.048 1.00 92.75 277 GLN A O 1
ATOM 2110 N N . THR A 1 278 ? 9.808 -5.632 -3.026 1.00 93.75 278 THR A N 1
ATOM 2111 C CA . THR A 1 278 ? 10.712 -5.324 -4.137 1.00 93.75 278 THR A CA 1
ATOM 2112 C C . THR A 1 278 ? 12.046 -6.020 -3.895 1.00 93.75 278 THR A C 1
ATOM 2114 O O . THR A 1 278 ? 12.861 -5.553 -3.107 1.00 93.75 278 THR A O 1
ATOM 2117 N N . GLY A 1 279 ? 12.268 -7.149 -4.567 1.00 94.06 279 GLY A N 1
ATOM 2118 C CA . GLY A 1 279 ? 13.432 -8.006 -4.318 1.00 94.06 279 GLY A CA 1
ATOM 2119 C C . GLY A 1 279 ? 14.662 -7.687 -5.170 1.00 94.06 279 GLY A C 1
ATOM 2120 O O . GLY A 1 279 ? 15.698 -8.317 -4.985 1.00 94.06 279 GLY A O 1
ATOM 2121 N N . ALA A 1 280 ? 14.574 -6.734 -6.103 1.00 95.19 280 ALA A N 1
ATOM 2122 C CA . ALA A 1 280 ? 15.724 -6.256 -6.870 1.00 95.19 280 ALA A CA 1
ATOM 2123 C C . ALA A 1 280 ? 15.514 -4.828 -7.391 1.00 95.19 280 ALA A C 1
ATOM 2125 O O . ALA A 1 280 ? 14.384 -4.381 -7.625 1.00 95.19 280 ALA A O 1
ATOM 2126 N N . SER A 1 281 ? 16.617 -4.119 -7.625 1.00 94.19 281 SER A N 1
ATOM 2127 C CA . SER A 1 281 ? 16.616 -2.817 -8.297 1.00 94.19 281 SER A CA 1
ATOM 2128 C C . SER A 1 281 ? 17.711 -2.746 -9.353 1.00 94.19 281 SER A C 1
ATOM 2130 O O . SER A 1 281 ? 18.731 -3.417 -9.231 1.00 94.19 281 SER A O 1
ATOM 2132 N N . GLY A 1 282 ? 17.503 -1.978 -10.417 1.00 93.25 282 GLY A N 1
ATOM 2133 C CA . GLY A 1 282 ? 18.417 -2.023 -11.548 1.00 93.25 282 GLY A CA 1
ATOM 2134 C C . GLY A 1 282 ? 18.137 -1.013 -12.645 1.00 93.25 282 GLY A C 1
ATOM 2135 O O . GLY A 1 282 ? 17.301 -0.115 -12.509 1.00 93.25 282 GLY A O 1
ATOM 2136 N N . SER A 1 283 ? 18.844 -1.187 -13.754 1.00 92.81 283 SER A N 1
ATOM 2137 C CA . SER A 1 283 ? 18.687 -0.387 -14.966 1.00 92.81 283 SER A CA 1
ATOM 2138 C C . SER A 1 283 ? 18.536 -1.278 -16.189 1.00 92.81 283 SER A C 1
ATOM 2140 O O . SER A 1 283 ? 19.172 -2.332 -16.284 1.00 92.81 283 SER A O 1
ATOM 2142 N N . ILE A 1 284 ? 17.721 -0.824 -17.134 1.00 91.25 284 ILE A N 1
ATOM 2143 C CA . ILE A 1 284 ? 17.604 -1.448 -18.451 1.00 91.25 284 ILE A CA 1
ATOM 2144 C C . ILE A 1 284 ? 18.829 -1.067 -19.292 1.00 91.25 284 ILE A C 1
ATOM 2146 O O . ILE A 1 284 ? 19.300 0.071 -19.235 1.00 91.25 284 ILE A O 1
ATOM 2150 N N . ILE A 1 285 ? 19.370 -2.039 -20.024 1.00 86.50 285 ILE A N 1
ATOM 2151 C CA . ILE A 1 285 ? 20.534 -1.911 -20.899 1.00 86.50 285 ILE A CA 1
ATOM 2152 C C . ILE A 1 285 ? 20.060 -2.167 -22.333 1.00 86.50 285 ILE A C 1
ATOM 2154 O O . ILE A 1 285 ? 19.882 -3.317 -22.727 1.00 86.50 285 ILE A O 1
ATOM 2158 N N . GLY A 1 286 ? 19.885 -1.100 -23.112 1.00 80.88 286 GLY A N 1
ATOM 2159 C CA . GLY A 1 286 ? 19.438 -1.174 -24.506 1.00 80.88 286 GLY A CA 1
ATOM 2160 C C . GLY A 1 286 ? 17.935 -0.943 -24.679 1.00 80.88 286 GLY A C 1
ATOM 2161 O O . GLY A 1 286 ? 17.328 -0.227 -23.881 1.00 80.88 286 GLY A O 1
ATOM 2162 N N . GLY A 1 287 ? 17.380 -1.523 -25.747 1.00 81.44 287 GLY A N 1
ATOM 2163 C CA . GLY A 1 287 ? 15.973 -1.399 -26.135 1.00 81.44 287 GLY A CA 1
ATOM 2164 C C . GLY A 1 287 ? 15.003 -2.111 -25.192 1.00 81.44 287 GLY A C 1
ATOM 2165 O O . GLY A 1 287 ? 15.390 -2.942 -24.360 1.00 81.44 287 GLY A O 1
ATOM 2166 N N . VAL A 1 288 ? 13.731 -1.743 -25.317 1.00 86.75 288 VAL A N 1
ATOM 2167 C CA . VAL A 1 288 ? 12.618 -2.347 -24.587 1.00 86.75 288 VAL A CA 1
ATOM 2168 C C . VAL A 1 288 ? 11.598 -2.806 -25.611 1.00 86.75 288 VAL A C 1
ATOM 2170 O O . VAL A 1 288 ? 10.950 -1.984 -26.254 1.00 86.75 288 VAL A O 1
ATOM 2173 N N . ALA A 1 289 ? 11.400 -4.115 -25.702 1.00 87.06 289 ALA A N 1
ATOM 2174 C CA . ALA A 1 289 ? 10.329 -4.687 -26.492 1.00 87.06 289 ALA A CA 1
ATOM 2175 C C . ALA A 1 289 ? 9.035 -4.747 -25.670 1.00 87.06 289 ALA A C 1
ATOM 2177 O O . ALA A 1 289 ? 9.037 -5.138 -24.502 1.00 87.06 289 ALA A O 1
ATOM 2178 N N . VAL A 1 290 ? 7.919 -4.379 -26.286 1.00 88.94 290 VAL A N 1
ATOM 2179 C CA . VAL A 1 290 ? 6.572 -4.389 -25.719 1.00 88.94 290 VAL A CA 1
ATOM 2180 C C . VAL A 1 290 ? 5.743 -5.454 -26.432 1.00 88.94 290 VAL A C 1
ATOM 2182 O O . VAL A 1 290 ? 5.782 -5.578 -27.656 1.00 88.94 290 VAL A O 1
ATOM 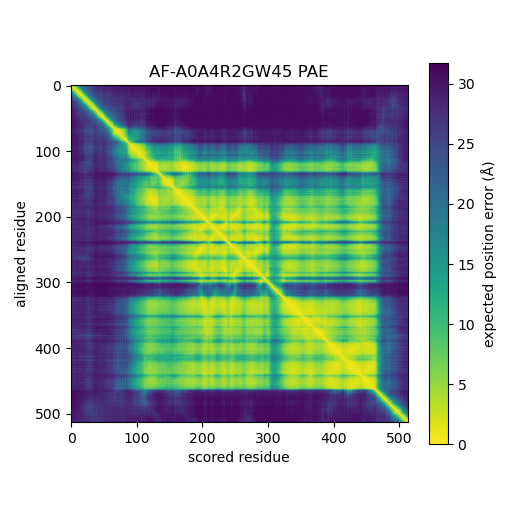2185 N N . TRP A 1 291 ? 4.988 -6.235 -25.665 1.00 87.88 291 TRP A N 1
ATOM 2186 C CA . TRP A 1 291 ? 4.053 -7.227 -26.194 1.00 87.88 291 TRP A CA 1
ATOM 2187 C C . TRP A 1 291 ? 2.750 -6.560 -26.656 1.00 87.88 291 TRP A C 1
ATOM 2189 O O . TRP A 1 291 ? 2.108 -5.879 -25.852 1.00 87.88 291 TRP A O 1
ATOM 2199 N N . GLN A 1 292 ? 2.343 -6.767 -27.916 1.00 80.81 292 GLN A N 1
ATOM 2200 C CA . GLN A 1 292 ? 1.104 -6.186 -28.465 1.00 80.81 292 GLN A CA 1
ATOM 2201 C C . GLN A 1 292 ? -0.110 -7.130 -28.426 1.00 80.81 292 GLN A C 1
ATOM 2203 O O . GLN A 1 292 ? -1.238 -6.655 -28.315 1.00 80.81 292 GLN A O 1
ATOM 2208 N N . GLY A 1 293 ? 0.100 -8.451 -28.435 1.00 74.12 293 GLY A N 1
ATOM 2209 C CA . GLY A 1 293 ? -0.969 -9.441 -28.280 1.00 74.12 293 GLY A CA 1
ATOM 2210 C C . GLY A 1 293 ? -1.926 -9.532 -29.476 1.00 74.12 293 GLY A C 1
ATOM 2211 O O . GLY A 1 293 ? -1.705 -8.934 -30.524 1.00 74.12 293 GLY A O 1
ATOM 2212 N N . GLY A 1 294 ? -2.971 -10.358 -29.352 1.00 62.28 294 GLY A N 1
ATOM 2213 C CA . GLY A 1 294 ? -3.980 -10.555 -30.411 1.00 62.28 294 GLY A CA 1
ATOM 2214 C C . GLY A 1 294 ? -3.463 -11.171 -31.724 1.00 62.28 294 GLY A C 1
ATOM 2215 O O . GLY A 1 294 ? -4.186 -11.169 -32.712 1.00 62.28 294 GLY A O 1
ATOM 2216 N N . GLY A 1 295 ? -2.222 -11.672 -31.745 1.00 61.88 295 GLY A N 1
ATOM 2217 C CA . GLY A 1 295 ? -1.494 -12.074 -32.959 1.00 61.88 295 GLY A CA 1
ATOM 2218 C C . 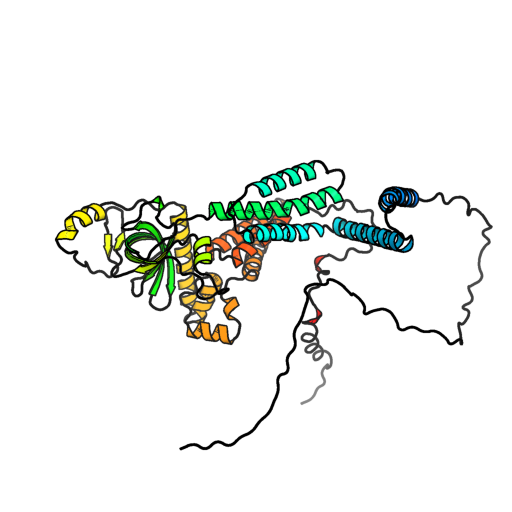GLY A 1 295 ? -0.290 -11.174 -33.282 1.00 61.88 295 GLY A C 1
ATOM 2219 O O . GLY A 1 295 ? 0.571 -11.567 -34.064 1.00 61.88 295 GLY A O 1
ATOM 2220 N N . GLY A 1 296 ? -0.178 -10.006 -32.640 1.00 63.03 296 GLY A N 1
ATOM 2221 C CA . GLY A 1 296 ? 1.001 -9.141 -32.659 1.00 63.03 296 GLY A CA 1
ATOM 2222 C C . GLY A 1 296 ? 2.063 -9.614 -31.664 1.00 63.03 296 GLY A C 1
ATOM 2223 O O . GLY A 1 296 ? 1.794 -9.757 -30.471 1.00 63.03 296 GLY A O 1
ATOM 2224 N N . GLY A 1 297 ? 3.270 -9.888 -32.162 1.00 80.00 297 GLY A N 1
ATOM 2225 C CA . GLY A 1 297 ? 4.409 -10.315 -31.349 1.00 80.00 297 GLY A CA 1
ATOM 2226 C C . GLY A 1 297 ? 5.065 -9.175 -30.558 1.00 80.00 297 GLY A C 1
ATOM 2227 O O . GLY A 1 297 ? 4.434 -8.190 -30.173 1.00 80.00 297 GLY A O 1
ATOM 2228 N N . TRP A 1 298 ? 6.366 -9.319 -30.318 1.00 81.75 298 TRP A N 1
ATOM 2229 C CA . TRP A 1 298 ? 7.190 -8.313 -29.650 1.00 81.75 298 TRP A CA 1
ATOM 2230 C C . TRP A 1 298 ? 7.547 -7.157 -30.589 1.00 81.75 298 TRP A C 1
ATOM 2232 O O . TRP A 1 298 ? 8.008 -7.383 -31.708 1.00 81.75 298 TRP A O 1
ATOM 2242 N N . VAL A 1 299 ? 7.376 -5.921 -30.116 1.00 82.12 299 VAL A N 1
ATOM 2243 C CA . VAL A 1 299 ? 7.707 -4.693 -30.856 1.00 82.12 299 VAL A CA 1
ATOM 2244 C C . VAL A 1 299 ? 8.620 -3.814 -30.004 1.00 82.12 299 VAL A C 1
ATOM 2246 O O . VAL A 1 299 ? 8.284 -3.513 -28.866 1.00 82.12 299 VAL A O 1
ATOM 2249 N N . GLU A 1 300 ? 9.769 -3.398 -30.535 1.00 79.19 300 GLU A N 1
ATOM 2250 C CA . GLU A 1 300 ? 10.666 -2.439 -29.867 1.00 79.19 300 GLU A CA 1
ATOM 2251 C C . GLU A 1 300 ? 9.996 -1.064 -29.710 1.00 79.19 300 GLU A C 1
ATOM 2253 O O . GLU A 1 300 ? 9.440 -0.527 -30.670 1.00 79.19 300 GLU A O 1
ATOM 2258 N N . ALA A 1 301 ? 10.093 -0.466 -28.523 1.00 67.62 301 ALA A N 1
ATOM 2259 C CA . ALA A 1 301 ? 9.826 0.955 -28.326 1.00 67.62 301 ALA A CA 1
ATOM 2260 C C . ALA A 1 301 ? 10.997 1.768 -28.911 1.00 67.62 301 ALA A C 1
ATOM 2262 O O . ALA A 1 301 ? 12.159 1.502 -28.595 1.00 67.62 301 ALA A O 1
ATOM 2263 N N . GLY A 1 302 ? 10.705 2.742 -29.774 1.00 58.62 302 GLY A N 1
ATOM 2264 C CA . GLY A 1 302 ? 11.697 3.487 -30.560 1.00 58.62 302 GLY A CA 1
ATOM 2265 C C . GLY A 1 302 ? 11.786 3.099 -32.043 1.00 58.62 302 GLY A C 1
ATOM 2266 O O . GLY A 1 302 ? 12.695 3.562 -32.726 1.00 58.62 302 GLY A O 1
ATOM 2267 N N . GLY A 1 303 ? 10.895 2.240 -32.563 1.00 45.53 303 GLY A N 1
ATOM 2268 C CA . GLY A 1 303 ? 10.715 2.014 -34.010 1.00 45.53 303 GLY A CA 1
ATOM 2269 C C . GLY A 1 303 ? 11.868 1.334 -34.773 1.00 45.53 303 GLY A C 1
ATOM 2270 O O . GLY A 1 303 ? 11.745 1.097 -35.973 1.00 45.53 303 GLY A O 1
ATOM 2271 N N . GLY A 1 304 ? 12.976 0.977 -34.119 1.00 43.06 304 GLY A N 1
ATOM 2272 C CA . GLY A 1 304 ? 14.129 0.337 -34.757 1.00 43.06 304 GLY A CA 1
ATOM 2273 C C . GLY A 1 304 ? 14.234 -1.152 -34.430 1.00 43.06 304 GLY A C 1
ATOM 2274 O O . GLY A 1 304 ? 14.463 -1.515 -33.280 1.00 43.06 304 GLY A O 1
ATOM 2275 N N . ARG A 1 305 ? 14.154 -2.035 -35.437 1.00 42.56 305 ARG A N 1
ATOM 2276 C CA . ARG A 1 305 ? 14.592 -3.436 -35.285 1.00 42.56 305 ARG A CA 1
ATOM 2277 C C . ARG A 1 305 ? 16.108 -3.463 -35.076 1.00 42.56 305 ARG A C 1
ATOM 2279 O O . ARG A 1 305 ? 16.860 -3.416 -36.048 1.00 42.56 305 ARG A O 1
ATOM 2286 N N . ALA A 1 306 ? 16.577 -3.602 -33.840 1.00 42.00 306 ALA A N 1
ATOM 2287 C CA . ALA A 1 306 ? 17.948 -4.042 -33.607 1.00 42.00 306 ALA A CA 1
ATOM 2288 C C . ALA A 1 306 ? 18.045 -5.529 -33.994 1.00 42.00 306 ALA A C 1
ATOM 2290 O O . ALA A 1 306 ? 17.498 -6.396 -33.317 1.00 42.00 306 ALA A O 1
ATOM 2291 N N . ALA A 1 307 ? 18.685 -5.830 -35.127 1.00 38.44 307 ALA A N 1
ATOM 2292 C CA . ALA A 1 307 ? 18.814 -7.199 -35.619 1.00 38.44 307 ALA A CA 1
ATOM 2293 C C . ALA A 1 307 ? 19.717 -8.038 -34.684 1.00 38.44 307 ALA A C 1
ATOM 2295 O O . ALA A 1 307 ? 20.885 -7.685 -34.497 1.00 38.44 307 ALA A O 1
ATOM 2296 N N . PRO A 1 308 ? 19.238 -9.165 -34.124 1.00 46.19 308 PRO A N 1
ATOM 2297 C CA . PRO A 1 308 ? 20.078 -10.049 -33.321 1.00 46.19 308 PRO A CA 1
ATOM 2298 C C . PRO A 1 308 ? 21.108 -10.800 -34.189 1.00 46.19 308 PRO A C 1
ATOM 2300 O O . PRO A 1 308 ? 20.867 -11.095 -35.373 1.00 46.19 308 PRO A O 1
ATOM 2303 N N . ARG A 1 309 ? 22.265 -11.119 -33.582 1.00 47.12 309 ARG A N 1
ATOM 2304 C CA . ARG A 1 309 ? 23.368 -11.885 -34.198 1.00 47.12 309 ARG A CA 1
ATOM 2305 C C . ARG A 1 309 ? 22.894 -13.283 -34.664 1.00 47.12 309 ARG A C 1
ATOM 2307 O O . ARG A 1 309 ? 21.969 -13.826 -34.060 1.00 47.12 309 ARG A O 1
ATOM 2314 N N . PRO A 1 310 ? 23.465 -13.857 -35.747 1.00 43.31 310 PRO A N 1
ATOM 2315 C CA . PRO A 1 310 ? 22.882 -14.994 -36.485 1.00 43.31 310 PRO A CA 1
ATOM 2316 C C . PRO A 1 310 ? 22.724 -16.296 -35.683 1.00 43.31 310 PRO A C 1
ATOM 2318 O O . PRO A 1 310 ? 21.795 -17.064 -35.918 1.00 43.31 310 PRO A O 1
ATOM 2321 N N . ASP A 1 311 ? 23.612 -16.522 -34.725 1.00 49.06 311 ASP A N 1
ATOM 2322 C CA . ASP A 1 311 ? 23.698 -17.663 -33.812 1.00 49.06 311 ASP A CA 1
ATOM 2323 C C . ASP A 1 311 ? 22.621 -17.636 -32.713 1.00 49.06 311 ASP A C 1
ATOM 2325 O O . ASP A 1 311 ? 22.039 -18.664 -32.368 1.00 49.06 311 ASP A O 1
ATOM 2329 N N . GLN A 1 312 ? 22.266 -16.445 -32.232 1.00 52.94 312 GLN A N 1
ATOM 2330 C CA . GLN A 1 312 ? 21.217 -16.244 -31.226 1.00 52.94 312 GLN A CA 1
ATOM 2331 C C . GLN A 1 312 ? 19.799 -16.371 -31.803 1.00 52.94 312 GLN A C 1
ATOM 2333 O O . GLN A 1 312 ? 18.849 -16.585 -31.052 1.00 52.94 312 GLN A O 1
ATOM 2338 N N . ARG A 1 313 ? 19.638 -16.312 -33.135 1.00 49.84 313 ARG A N 1
ATOM 2339 C CA . ARG A 1 313 ? 18.328 -16.303 -33.811 1.00 49.84 313 ARG A CA 1
ATOM 2340 C C . ARG A 1 313 ? 17.493 -17.554 -33.576 1.00 49.84 313 ARG A C 1
ATOM 2342 O O . ARG A 1 313 ? 16.282 -17.435 -33.491 1.00 49.84 313 ARG A O 1
ATOM 2349 N N . ARG A 1 314 ? 18.093 -18.745 -33.477 1.00 47.97 314 ARG A N 1
ATOM 2350 C CA . ARG A 1 314 ? 17.318 -20.002 -33.394 1.00 47.97 314 ARG A CA 1
ATOM 2351 C C . ARG A 1 314 ? 16.726 -20.256 -32.005 1.00 47.97 314 ARG A C 1
ATOM 2353 O O . ARG A 1 314 ? 15.590 -20.705 -31.911 1.00 47.97 314 ARG A O 1
ATOM 2360 N N . MET A 1 315 ? 17.466 -19.941 -30.938 1.00 43.03 315 MET A N 1
ATOM 2361 C CA . MET A 1 315 ? 16.980 -20.095 -29.558 1.00 43.03 315 MET A CA 1
ATOM 2362 C C . MET A 1 315 ? 16.141 -18.893 -29.104 1.00 43.03 315 MET A C 1
ATOM 2364 O O . MET A 1 315 ? 15.125 -19.098 -28.441 1.00 43.03 315 MET A O 1
ATOM 2368 N N . ALA A 1 316 ? 16.506 -17.671 -29.521 1.00 48.22 316 ALA A N 1
ATOM 2369 C CA . ALA A 1 316 ? 15.677 -16.484 -29.310 1.00 48.22 316 ALA A CA 1
ATOM 2370 C C . ALA A 1 316 ? 14.332 -16.625 -30.037 1.00 48.22 316 ALA A C 1
ATOM 2372 O O . ALA A 1 316 ? 13.306 -16.496 -29.390 1.00 48.22 316 ALA A O 1
ATOM 2373 N N . ALA A 1 317 ? 14.295 -17.064 -31.306 1.00 46.31 317 ALA A N 1
ATOM 2374 C CA . ALA A 1 317 ? 13.033 -17.245 -32.039 1.00 46.31 317 ALA A CA 1
ATOM 2375 C C . ALA A 1 317 ? 12.046 -18.217 -31.360 1.00 46.31 317 ALA A C 1
ATOM 2377 O O . ALA A 1 317 ? 10.836 -18.004 -31.422 1.00 46.31 317 ALA A O 1
ATOM 2378 N N . ALA A 1 318 ? 12.536 -19.258 -30.675 1.00 48.56 318 ALA A N 1
ATOM 2379 C CA . ALA A 1 318 ? 11.683 -20.196 -29.940 1.00 48.56 318 ALA A CA 1
ATOM 2380 C C . ALA A 1 318 ? 11.100 -19.599 -28.640 1.00 48.56 318 ALA A C 1
ATOM 2382 O O . ALA A 1 318 ? 9.997 -19.965 -28.233 1.00 48.56 318 ALA A O 1
ATOM 2383 N N . GLN A 1 319 ? 11.816 -18.677 -27.986 1.00 54.22 319 GLN A N 1
ATOM 2384 C CA . GLN A 1 319 ? 11.356 -17.958 -26.787 1.00 54.22 319 GLN A CA 1
ATOM 2385 C C . GLN A 1 319 ? 10.581 -16.670 -27.130 1.00 54.22 319 GLN A C 1
ATOM 2387 O O . GLN A 1 319 ? 9.699 -16.252 -26.379 1.00 54.22 319 GLN A O 1
ATOM 2392 N N . ASP A 1 320 ? 10.850 -16.073 -28.288 1.00 55.44 320 ASP A N 1
ATOM 2393 C CA . ASP A 1 320 ? 10.174 -14.900 -28.845 1.00 55.44 320 ASP A CA 1
ATOM 2394 C C . ASP A 1 320 ? 8.750 -15.219 -29.304 1.00 55.44 320 ASP A C 1
ATOM 2396 O O . ASP A 1 320 ? 7.871 -14.365 -29.208 1.00 55.44 320 ASP A O 1
ATOM 2400 N N . ALA A 1 321 ? 8.498 -16.459 -29.736 1.00 54.69 321 ALA A N 1
ATOM 2401 C CA . ALA A 1 321 ? 7.187 -16.906 -30.198 1.00 54.69 321 ALA A CA 1
ATOM 2402 C C . ALA A 1 321 ? 6.212 -17.284 -29.067 1.00 54.69 321 ALA A C 1
ATOM 2404 O O . ALA A 1 321 ? 5.010 -17.406 -29.312 1.00 54.69 321 ALA A O 1
ATOM 2405 N N . ARG A 1 322 ? 6.686 -17.485 -27.826 1.00 67.62 322 ARG A N 1
ATOM 2406 C CA . ARG A 1 322 ? 5.792 -17.798 -26.702 1.00 67.62 322 ARG A CA 1
ATOM 2407 C C . ARG A 1 322 ? 5.172 -16.525 -26.148 1.00 67.62 322 ARG A C 1
ATOM 2409 O O . ARG A 1 322 ? 5.869 -15.659 -25.622 1.00 67.62 322 ARG A O 1
ATOM 2416 N N . ALA A 1 323 ? 3.845 -16.464 -26.223 1.00 77.12 323 ALA A N 1
ATOM 2417 C CA . ALA A 1 323 ? 3.075 -15.436 -25.548 1.00 77.12 323 ALA A CA 1
ATOM 2418 C C . ALA A 1 323 ? 3.384 -15.464 -24.039 1.00 77.12 323 ALA A C 1
ATOM 2420 O O . ALA A 1 323 ? 3.380 -16.545 -23.434 1.00 77.12 323 ALA A O 1
ATOM 2421 N N . PRO A 1 324 ? 3.676 -14.308 -23.419 1.00 83.00 324 PRO A N 1
ATOM 2422 C CA . PRO A 1 324 ? 3.793 -14.235 -21.975 1.00 83.00 324 PRO A CA 1
ATOM 2423 C C . PRO A 1 324 ? 2.449 -14.619 -21.329 1.00 83.00 324 PRO A C 1
ATOM 2425 O O . PRO A 1 324 ? 1.394 -14.354 -21.909 1.00 83.00 324 PRO A O 1
ATOM 2428 N N . PRO A 1 325 ? 2.468 -15.237 -20.135 1.00 86.44 325 PRO A N 1
ATOM 2429 C CA . PRO A 1 325 ? 1.250 -15.540 -19.401 1.00 86.44 325 PRO A CA 1
ATOM 2430 C C . PRO A 1 325 ? 0.464 -14.257 -19.120 1.00 86.44 325 PRO A C 1
ATOM 2432 O O . PRO A 1 325 ? 1.042 -13.189 -18.911 1.00 86.44 325 PRO A O 1
ATOM 2435 N N . GLU A 1 326 ? -0.861 -14.373 -19.094 1.00 86.94 326 GLU A N 1
ATOM 2436 C CA . GLU A 1 326 ? -1.736 -13.253 -18.760 1.00 86.94 326 GLU A CA 1
ATOM 2437 C C . GLU A 1 326 ? -1.472 -12.764 -17.324 1.00 86.94 326 GLU A C 1
ATOM 2439 O O . GLU A 1 326 ? -1.385 -13.578 -16.394 1.00 86.94 326 GLU A O 1
ATOM 2444 N N . PRO A 1 327 ? -1.362 -11.441 -17.099 1.00 89.12 327 PRO A N 1
ATOM 2445 C CA . PRO A 1 327 ? -1.146 -10.908 -15.766 1.00 89.12 327 PRO A CA 1
ATOM 2446 C C . PRO A 1 327 ? -2.351 -11.207 -14.854 1.00 89.12 327 PRO A C 1
ATOM 2448 O O . PRO A 1 327 ? -3.502 -10.986 -15.248 1.00 89.12 327 PRO A O 1
ATOM 2451 N N . PRO A 1 328 ? -2.118 -11.616 -13.592 1.00 93.06 328 PRO A N 1
ATOM 2452 C CA . PRO A 1 328 ? -3.175 -11.765 -12.598 1.00 93.06 328 PRO A CA 1
ATOM 2453 C C . PRO A 1 328 ? -4.039 -10.505 -12.453 1.00 93.06 328 PRO A C 1
ATOM 2455 O O . PRO A 1 328 ? -3.542 -9.380 -12.564 1.00 93.06 328 PRO A O 1
ATOM 2458 N N . LEU A 1 329 ? -5.319 -10.682 -12.102 1.00 94.06 329 LEU A N 1
ATOM 2459 C CA . LEU A 1 329 ? -6.287 -9.584 -11.946 1.00 94.06 329 LEU A CA 1
ATOM 2460 C C . LEU A 1 329 ? -5.775 -8.460 -11.032 1.00 94.06 329 LEU A C 1
ATOM 2462 O O . LEU A 1 329 ? -5.951 -7.286 -11.342 1.00 94.06 329 LEU A O 1
ATOM 2466 N N . ALA A 1 330 ? -5.091 -8.808 -9.940 1.00 91.94 330 ALA A N 1
ATOM 2467 C CA . ALA A 1 330 ? -4.521 -7.831 -9.016 1.00 91.94 330 ALA A CA 1
ATOM 2468 C C . ALA A 1 330 ? -3.475 -6.914 -9.681 1.00 91.94 330 ALA A C 1
ATOM 2470 O O . ALA A 1 330 ? -3.446 -5.717 -9.397 1.00 91.94 330 ALA A O 1
ATOM 2471 N N . LEU A 1 331 ? -2.640 -7.446 -10.584 1.00 92.62 331 LEU A N 1
ATOM 2472 C CA . LEU A 1 331 ? -1.666 -6.641 -11.331 1.00 92.62 331 LEU A CA 1
ATOM 2473 C C . LEU A 1 331 ? -2.353 -5.765 -12.377 1.00 92.62 331 LEU A C 1
ATOM 2475 O O . LEU A 1 331 ? -1.990 -4.601 -12.520 1.00 92.62 331 LEU A O 1
ATOM 2479 N N . ARG A 1 332 ? -3.374 -6.296 -13.059 1.00 94.00 332 ARG A N 1
ATOM 2480 C CA . ARG A 1 332 ? -4.185 -5.534 -14.020 1.00 94.00 332 ARG A CA 1
ATOM 2481 C C . ARG A 1 332 ? -4.890 -4.359 -13.349 1.00 94.00 332 ARG A C 1
ATOM 2483 O O . ARG A 1 332 ? -4.850 -3.249 -13.867 1.00 94.00 332 ARG A O 1
ATOM 2490 N N . LEU A 1 333 ? -5.478 -4.588 -12.174 1.00 94.62 333 LEU A N 1
ATOM 2491 C CA . LEU A 1 333 ? -6.124 -3.544 -11.384 1.00 94.62 333 LEU A CA 1
ATOM 2492 C C . LEU A 1 333 ? -5.110 -2.497 -10.906 1.00 94.62 333 LEU A C 1
ATOM 2494 O O . LEU A 1 333 ? -5.366 -1.304 -11.037 1.00 94.62 333 LEU A O 1
ATOM 2498 N N . ALA A 1 334 ? -3.947 -2.923 -10.404 1.00 93.38 334 ALA A N 1
ATOM 2499 C CA . ALA A 1 334 ? -2.888 -2.007 -9.983 1.00 93.38 334 ALA A CA 1
ATOM 2500 C C . ALA A 1 334 ? -2.393 -1.125 -11.142 1.00 93.38 334 ALA A C 1
ATOM 2502 O O . ALA A 1 334 ? -2.273 0.087 -10.978 1.00 93.38 334 ALA A O 1
ATOM 2503 N N . ALA A 1 335 ? -2.180 -1.715 -12.320 1.00 94.06 335 ALA A N 1
ATOM 2504 C CA . ALA A 1 335 ? -1.807 -0.988 -13.527 1.00 94.06 335 ALA A CA 1
ATOM 2505 C C . ALA A 1 335 ? -2.906 -0.030 -14.009 1.00 94.06 335 ALA A C 1
ATOM 2507 O O . ALA A 1 335 ? -2.614 1.093 -14.415 1.00 94.06 335 ALA A O 1
ATOM 2508 N N . TRP A 1 336 ? -4.174 -0.443 -13.943 1.00 94.62 336 TRP A N 1
ATOM 2509 C CA . TRP A 1 336 ? -5.309 0.413 -14.286 1.00 94.62 336 TRP A CA 1
ATOM 2510 C C . TRP A 1 336 ? -5.400 1.632 -13.358 1.00 94.62 336 TRP A C 1
ATOM 2512 O O . TRP A 1 336 ? -5.536 2.757 -13.842 1.00 94.62 336 TRP A O 1
ATOM 2522 N N . ILE A 1 337 ? -5.233 1.428 -12.045 1.00 94.56 337 ILE A N 1
ATOM 2523 C CA . ILE A 1 337 ? -5.162 2.518 -11.063 1.00 94.56 337 ILE A CA 1
ATOM 2524 C C . ILE A 1 337 ? -3.986 3.443 -11.387 1.00 94.56 337 ILE A C 1
ATOM 2526 O O . ILE A 1 337 ? -4.167 4.657 -11.430 1.00 94.56 337 ILE A O 1
ATOM 2530 N N . ASP A 1 338 ? -2.793 2.898 -11.648 1.00 94.50 338 ASP A N 1
ATOM 2531 C CA . ASP A 1 338 ? -1.609 3.708 -11.955 1.00 94.50 338 ASP A CA 1
ATOM 2532 C C . ASP A 1 338 ? -1.793 4.552 -13.224 1.00 94.50 338 ASP A C 1
ATOM 2534 O O . ASP A 1 338 ? -1.487 5.745 -13.221 1.00 94.50 338 ASP A O 1
ATOM 2538 N N . ASN A 1 339 ? -2.392 3.979 -14.269 1.00 93.69 339 ASN A N 1
ATOM 2539 C CA . ASN A 1 339 ? -2.746 4.710 -15.484 1.00 93.69 339 ASN A CA 1
ATOM 2540 C C . ASN A 1 339 ? -3.760 5.828 -15.204 1.00 93.69 339 ASN A C 1
ATOM 2542 O O . ASN A 1 339 ? -3.588 6.938 -15.705 1.00 93.69 339 ASN A O 1
ATOM 2546 N N . GLY A 1 340 ? -4.787 5.575 -14.385 1.00 94.00 340 GLY A N 1
ATOM 2547 C CA . GLY A 1 340 ? -5.752 6.599 -13.973 1.00 94.00 340 GLY A CA 1
ATOM 2548 C C . GLY A 1 340 ? -5.093 7.744 -13.197 1.00 94.00 340 GLY A C 1
ATOM 2549 O O . GLY A 1 340 ? -5.367 8.917 -13.461 1.00 94.00 340 GLY A O 1
ATOM 2550 N N . ARG A 1 341 ? -4.157 7.425 -12.295 1.00 93.19 341 ARG A N 1
ATOM 2551 C CA . ARG A 1 341 ? -3.353 8.425 -11.573 1.00 93.19 341 ARG A CA 1
ATOM 2552 C C . ARG A 1 341 ? -2.497 9.251 -12.518 1.00 93.19 341 ARG A C 1
ATOM 2554 O O . ARG A 1 341 ? -2.438 10.467 -12.358 1.00 93.19 341 ARG A O 1
ATOM 2561 N N . MET A 1 342 ? -1.832 8.611 -13.478 1.00 91.44 342 MET A N 1
ATOM 2562 C CA . MET A 1 342 ? -0.994 9.296 -14.463 1.00 91.44 342 MET A CA 1
ATOM 2563 C C . MET A 1 342 ? -1.820 10.235 -15.342 1.00 91.44 342 MET A C 1
ATOM 2565 O O . MET A 1 342 ? -1.472 11.406 -15.448 1.00 91.44 342 MET A O 1
ATOM 2569 N N . GLN A 1 343 ? -2.967 9.782 -15.854 1.00 93.19 343 GLN A N 1
ATOM 2570 C CA . GLN A 1 343 ? -3.877 10.625 -16.638 1.00 93.19 343 GLN A CA 1
ATOM 2571 C C . GLN A 1 343 ? -4.368 11.840 -15.844 1.00 93.19 343 GLN A C 1
ATOM 2573 O O . GLN A 1 343 ? -4.389 12.953 -16.365 1.00 93.19 343 GLN A O 1
ATOM 2578 N N . LEU A 1 344 ? -4.748 11.654 -14.575 1.00 93.44 344 LEU A N 1
ATOM 2579 C CA . LEU A 1 344 ? -5.156 12.771 -13.723 1.00 93.44 344 LEU A CA 1
ATOM 2580 C C . LEU A 1 344 ? -3.986 13.726 -13.444 1.00 93.44 344 LEU A C 1
ATOM 2582 O O . LEU A 1 344 ? -4.172 14.938 -13.461 1.00 93.44 344 LEU A O 1
ATOM 2586 N N . THR A 1 345 ? -2.784 13.186 -13.231 1.00 92.25 345 THR A N 1
ATOM 2587 C CA . THR A 1 345 ? -1.563 13.978 -13.012 1.00 92.25 345 THR A CA 1
ATOM 2588 C C . THR A 1 345 ? -1.282 14.869 -14.217 1.00 92.25 345 THR A C 1
ATOM 2590 O O . THR A 1 345 ? -1.110 16.071 -14.057 1.00 92.25 345 THR A O 1
ATOM 2593 N N . GLU A 1 346 ? -1.307 14.300 -15.422 1.00 90.81 346 GLU A N 1
ATOM 2594 C CA . GLU A 1 346 ? -1.082 15.026 -16.676 1.00 90.81 346 GLU A CA 1
ATOM 2595 C C . GLU A 1 346 ? -2.158 16.088 -16.925 1.00 90.81 346 GLU A C 1
ATOM 2597 O O . GLU A 1 346 ? -1.829 17.206 -17.312 1.00 90.81 346 GLU A O 1
ATOM 2602 N N . ARG A 1 347 ? -3.432 15.791 -16.629 1.00 93.88 347 ARG A N 1
ATOM 2603 C CA . ARG A 1 347 ? -4.527 16.770 -16.735 1.00 93.88 347 ARG A CA 1
ATOM 2604 C C . ARG A 1 347 ? -4.353 17.951 -15.782 1.00 93.88 347 ARG A C 1
ATOM 2606 O O . ARG A 1 347 ? -4.501 19.091 -16.210 1.00 93.88 347 ARG A O 1
ATOM 2613 N N . ILE A 1 348 ? -4.045 17.697 -14.507 1.00 93.56 348 ILE A N 1
ATOM 2614 C CA . ILE A 1 348 ? -3.849 18.762 -13.508 1.00 93.56 348 ILE A CA 1
ATOM 2615 C C . ILE A 1 348 ? -2.614 19.596 -13.862 1.00 93.56 348 ILE A C 1
ATOM 2617 O O . ILE A 1 348 ? -2.686 20.825 -13.882 1.00 93.56 348 ILE A O 1
ATOM 2621 N N . ALA A 1 349 ? -1.498 18.936 -14.182 1.00 91.31 349 ALA A N 1
ATOM 2622 C CA . ALA A 1 349 ? -0.262 19.611 -14.554 1.00 91.31 349 ALA A CA 1
ATOM 2623 C C . ALA A 1 349 ? -0.431 20.450 -15.829 1.00 91.31 349 ALA A C 1
ATOM 2625 O O . ALA A 1 349 ? 0.057 21.576 -15.880 1.00 91.31 349 ALA A O 1
ATOM 2626 N N . GLY A 1 350 ? -1.164 19.940 -16.824 1.00 91.44 350 GLY A N 1
ATOM 2627 C CA . GLY A 1 350 ? -1.466 20.655 -18.063 1.00 91.44 350 GLY A CA 1
ATOM 2628 C C . GLY A 1 350 ? -2.403 21.849 -17.871 1.00 91.44 350 GLY A C 1
ATOM 2629 O O . GLY A 1 350 ? -2.182 22.886 -18.482 1.00 91.44 350 GLY A O 1
ATOM 2630 N N . ALA A 1 351 ? -3.411 21.738 -16.999 1.00 93.94 351 ALA A N 1
ATOM 2631 C CA . ALA A 1 351 ? -4.369 22.819 -16.754 1.00 93.94 351 ALA A CA 1
ATOM 2632 C C . ALA A 1 351 ? -3.748 24.031 -16.037 1.00 93.94 351 ALA A C 1
ATOM 2634 O O . ALA A 1 351 ? -4.121 25.164 -16.320 1.00 93.94 351 ALA A O 1
ATOM 2635 N N . TRP A 1 352 ? -2.832 23.797 -15.092 1.00 90.19 352 TRP A N 1
ATOM 2636 C CA . TRP A 1 352 ? -2.189 24.865 -14.311 1.00 90.19 352 TRP A CA 1
ATOM 2637 C C . TRP A 1 352 ? -0.851 25.313 -14.911 1.00 90.19 352 TRP A C 1
ATOM 2639 O O . TRP A 1 352 ? -0.424 26.443 -14.687 1.00 90.19 352 TRP A O 1
ATOM 2649 N N . GLY A 1 353 ? -0.193 24.438 -15.674 1.00 90.00 353 GLY A N 1
ATOM 2650 C CA . GLY A 1 353 ? 1.099 24.696 -16.293 1.00 90.00 353 GLY A CA 1
ATOM 2651 C C . GLY A 1 353 ? 2.270 24.769 -15.303 1.00 90.00 353 GLY A C 1
ATOM 2652 O O . GLY A 1 353 ? 2.129 24.998 -14.097 1.00 90.00 353 GLY A O 1
ATOM 2653 N N . GLY A 1 354 ? 3.476 24.568 -15.839 1.00 90.56 354 GLY A N 1
ATOM 2654 C CA . GLY A 1 354 ? 4.733 24.752 -15.113 1.00 90.56 354 GLY A CA 1
ATOM 2655 C C . GLY A 1 354 ? 4.890 23.895 -13.847 1.00 90.56 354 GLY A C 1
ATOM 2656 O O . GLY A 1 354 ? 4.295 22.829 -13.687 1.00 90.56 354 GLY A O 1
ATOM 2657 N N . GLN A 1 355 ? 5.738 24.363 -12.926 1.00 92.62 355 GLN A N 1
ATOM 2658 C CA . GLN A 1 355 ? 6.025 23.653 -11.673 1.00 92.62 355 GLN A CA 1
ATOM 2659 C C . GLN A 1 355 ? 4.891 23.760 -10.642 1.00 92.62 355 GLN A C 1
ATOM 2661 O O . GLN A 1 355 ? 4.742 22.857 -9.822 1.00 92.62 355 GLN A O 1
ATOM 2666 N N . ALA A 1 356 ? 4.059 24.806 -10.704 1.00 91.56 356 ALA A N 1
ATOM 2667 C CA . ALA A 1 356 ? 2.877 24.922 -9.849 1.00 91.56 356 ALA A CA 1
ATOM 2668 C C . ALA A 1 356 ? 1.873 23.794 -10.138 1.00 91.56 356 ALA A C 1
ATOM 2670 O O . ALA A 1 356 ? 1.424 23.125 -9.207 1.00 91.56 356 ALA A O 1
ATOM 2671 N N . GLY A 1 357 ? 1.603 23.513 -11.419 1.00 92.69 357 GLY A N 1
ATOM 2672 C CA . GLY A 1 357 ? 0.781 22.377 -11.833 1.00 92.69 357 GLY A CA 1
ATOM 2673 C C . GLY A 1 357 ? 1.376 21.028 -11.427 1.00 92.69 357 GLY A C 1
ATOM 2674 O O . GLY A 1 357 ? 0.651 20.175 -10.921 1.00 92.69 357 GLY A O 1
ATOM 2675 N N . ALA A 1 358 ? 2.696 20.846 -11.558 1.00 91.31 358 ALA A N 1
ATOM 2676 C CA . ALA A 1 358 ? 3.374 19.620 -11.125 1.00 91.31 358 ALA A CA 1
ATOM 2677 C C . ALA A 1 358 ? 3.263 19.383 -9.605 1.00 91.31 358 ALA A C 1
ATOM 2679 O O . ALA A 1 358 ? 3.016 18.257 -9.168 1.00 91.31 358 ALA A O 1
ATOM 2680 N N . VAL A 1 359 ? 3.409 20.435 -8.790 1.00 92.44 359 VAL A N 1
ATOM 2681 C CA . VAL A 1 359 ? 3.230 20.357 -7.330 1.00 92.44 359 VAL A CA 1
ATOM 2682 C C . VAL A 1 359 ? 1.766 20.089 -6.972 1.00 92.44 359 VAL A C 1
ATOM 2684 O O . VAL A 1 359 ? 1.500 19.206 -6.158 1.00 92.44 359 VAL A O 1
ATOM 2687 N N . ALA A 1 360 ? 0.811 20.780 -7.603 1.00 91.38 360 ALA A N 1
ATOM 2688 C CA . ALA A 1 360 ? -0.620 20.553 -7.388 1.00 91.38 360 ALA A CA 1
ATOM 2689 C C . ALA A 1 360 ? -1.031 19.116 -7.749 1.00 91.38 360 ALA A C 1
ATOM 2691 O O . ALA A 1 360 ? -1.697 18.439 -6.965 1.00 91.38 360 ALA A O 1
ATOM 2692 N N . ALA A 1 361 ? -0.568 18.613 -8.895 1.00 91.69 361 ALA A N 1
ATOM 2693 C CA . ALA A 1 361 ? -0.798 17.240 -9.321 1.00 91.69 361 ALA A CA 1
ATOM 2694 C C . ALA A 1 361 ? -0.219 16.239 -8.311 1.00 91.69 361 ALA A C 1
ATOM 2696 O O . ALA A 1 361 ? -0.911 15.304 -7.911 1.00 91.69 361 ALA A O 1
ATOM 2697 N N . ALA A 1 362 ? 1.004 16.470 -7.823 1.00 90.25 362 ALA A N 1
ATOM 2698 C CA . ALA A 1 362 ? 1.635 15.611 -6.825 1.00 90.25 362 ALA A CA 1
ATOM 2699 C C . ALA A 1 362 ? 0.875 15.566 -5.488 1.00 90.25 362 ALA A C 1
ATOM 2701 O O . ALA A 1 362 ? 0.806 14.499 -4.879 1.00 90.25 362 ALA A O 1
ATOM 2702 N N . LEU A 1 363 ? 0.285 16.681 -5.044 1.00 88.25 363 LEU A N 1
ATOM 2703 C CA . LEU A 1 363 ? -0.518 16.739 -3.814 1.00 88.25 363 LEU A CA 1
ATOM 2704 C C . LEU A 1 363 ? -1.815 15.922 -3.914 1.00 88.25 363 LEU A C 1
ATOM 2706 O O . LEU A 1 363 ? -2.266 15.368 -2.913 1.00 88.25 363 LEU A O 1
ATOM 2710 N N . VAL A 1 364 ? -2.397 15.823 -5.112 1.00 88.00 364 VAL A N 1
ATOM 2711 C CA . VAL A 1 364 ? -3.657 15.100 -5.355 1.00 88.00 364 VAL A CA 1
ATOM 2712 C C . VAL A 1 364 ? -3.415 13.624 -5.677 1.00 88.00 364 VAL A C 1
ATOM 2714 O O . VAL A 1 364 ? -4.095 12.748 -5.148 1.00 88.00 364 VAL A O 1
ATOM 2717 N N . THR A 1 365 ? -2.459 13.322 -6.557 1.00 89.88 365 THR A N 1
ATOM 2718 C CA . THR A 1 365 ? -2.257 11.964 -7.093 1.00 89.88 365 THR A CA 1
ATOM 2719 C C . THR A 1 365 ? -1.108 11.212 -6.427 1.00 89.88 365 THR A C 1
ATOM 2721 O O . THR A 1 365 ? -0.952 10.006 -6.644 1.00 89.88 365 THR A O 1
ATOM 2724 N N . GLY A 1 366 ? -0.269 11.902 -5.649 1.00 88.19 366 GLY A N 1
ATOM 2725 C CA . GLY A 1 366 ? 0.960 11.368 -5.057 1.00 88.19 366 GLY A CA 1
ATOM 2726 C C . GLY A 1 366 ? 2.122 11.206 -6.049 1.00 88.19 366 GLY A C 1
ATOM 2727 O O . GLY A 1 366 ? 3.211 10.790 -5.646 1.00 88.19 366 GLY A O 1
ATOM 2728 N N . LYS A 1 367 ? 1.934 11.516 -7.341 1.00 89.75 367 LYS A N 1
ATOM 2729 C CA . LYS A 1 367 ? 2.966 11.375 -8.381 1.00 89.75 367 LYS A CA 1
ATOM 2730 C C . LYS A 1 367 ? 3.892 12.591 -8.382 1.00 89.75 367 LYS A C 1
ATOM 2732 O O . LYS A 1 367 ? 3.534 13.663 -8.846 1.00 89.75 367 LYS A O 1
ATOM 2737 N N . ARG A 1 368 ? 5.122 12.412 -7.897 1.00 88.50 368 ARG A N 1
ATOM 2738 C CA . ARG A 1 368 ? 6.118 13.500 -7.754 1.00 88.50 368 ARG A CA 1
ATOM 2739 C C . ARG A 1 368 ? 7.049 13.665 -8.957 1.00 88.50 368 ARG A C 1
ATOM 2741 O O . ARG A 1 368 ? 7.976 14.464 -8.910 1.00 88.50 368 ARG A O 1
ATOM 2748 N N . GLY A 1 369 ? 6.840 12.878 -10.009 1.00 83.75 369 GLY A N 1
ATOM 2749 C CA . GLY A 1 369 ? 7.814 12.701 -11.084 1.00 83.75 369 GLY A CA 1
ATOM 2750 C C . GLY A 1 369 ? 8.149 13.946 -11.904 1.00 83.75 369 GLY A C 1
ATOM 2751 O O . GLY A 1 369 ? 9.245 14.043 -12.450 1.00 83.75 369 GLY A O 1
ATOM 2752 N N . GLN A 1 370 ? 7.214 14.896 -11.955 1.00 86.50 370 GLN A N 1
ATOM 2753 C CA . GLN A 1 370 ? 7.315 16.131 -12.736 1.00 86.50 370 GLN A CA 1
ATOM 2754 C C . GLN A 1 370 ? 7.873 17.318 -11.930 1.00 86.50 370 GLN A C 1
ATOM 2756 O O . GLN A 1 370 ? 8.108 18.389 -12.494 1.00 86.50 370 GLN A O 1
ATOM 2761 N N . ILE A 1 371 ? 8.096 17.145 -10.620 1.00 90.38 371 ILE A N 1
ATOM 2762 C CA . ILE A 1 371 ? 8.681 18.185 -9.768 1.00 90.38 371 ILE A CA 1
ATOM 2763 C C . ILE A 1 371 ? 10.196 18.195 -9.977 1.00 90.38 371 ILE A C 1
ATOM 2765 O O . ILE A 1 371 ? 10.880 17.195 -9.749 1.00 90.38 371 ILE A O 1
ATOM 2769 N N . THR A 1 372 ? 10.724 19.339 -10.396 1.00 90.94 372 THR A N 1
ATOM 2770 C CA . THR A 1 372 ? 12.157 19.533 -10.634 1.00 90.94 372 THR A CA 1
ATOM 2771 C C . THR A 1 372 ? 12.959 19.543 -9.334 1.00 90.94 372 THR A C 1
ATOM 2773 O O . THR A 1 372 ? 12.457 19.871 -8.255 1.00 90.94 372 THR A O 1
ATOM 2776 N N . GLU A 1 373 ? 14.254 19.234 -9.433 1.00 89.06 373 GLU A N 1
ATOM 2777 C CA . GLU A 1 373 ? 15.140 19.253 -8.266 1.00 89.06 373 GLU A CA 1
ATOM 2778 C C . GLU A 1 373 ? 15.309 20.667 -7.687 1.00 89.06 373 GLU A C 1
ATOM 2780 O O . GLU A 1 373 ? 15.424 20.821 -6.472 1.00 89.06 373 GLU A O 1
ATOM 2785 N N . GLN A 1 374 ? 15.239 21.701 -8.533 1.00 92.31 374 GLN A N 1
ATOM 2786 C CA . GLN A 1 374 ? 15.245 23.099 -8.097 1.00 92.31 374 GLN A CA 1
ATOM 2787 C C . GLN A 1 374 ? 14.017 23.418 -7.237 1.00 92.31 374 GLN A C 1
ATOM 2789 O O . GLN A 1 374 ? 14.158 23.947 -6.136 1.00 92.31 374 GLN A O 1
ATOM 2794 N N . THR A 1 375 ? 12.818 23.027 -7.678 1.00 92.31 375 THR A N 1
ATOM 2795 C CA . THR A 1 375 ? 11.596 23.189 -6.880 1.00 92.31 375 THR A CA 1
ATOM 2796 C C . THR A 1 375 ? 11.668 22.391 -5.576 1.00 92.31 375 THR A C 1
ATOM 2798 O O . THR A 1 375 ? 11.325 22.916 -4.518 1.00 92.31 375 THR A O 1
ATOM 2801 N N . ASN A 1 376 ? 12.196 21.162 -5.601 1.00 91.56 376 ASN A N 1
ATOM 2802 C CA . ASN A 1 376 ? 12.437 20.390 -4.376 1.00 91.56 376 ASN A CA 1
ATOM 2803 C C . ASN A 1 376 ? 13.416 21.097 -3.426 1.00 91.56 376 ASN A C 1
ATOM 2805 O O . ASN A 1 376 ? 13.228 21.061 -2.210 1.00 91.56 376 ASN A O 1
ATOM 2809 N N . ALA A 1 377 ? 14.461 21.743 -3.950 1.00 92.38 377 ALA A N 1
ATOM 2810 C CA . ALA A 1 377 ? 15.398 22.530 -3.155 1.00 92.38 377 ALA A CA 1
ATOM 2811 C C . ALA A 1 377 ? 14.713 23.740 -2.502 1.00 92.38 377 ALA A C 1
ATOM 2813 O O . ALA A 1 377 ? 14.882 23.932 -1.300 1.00 92.38 377 ALA A O 1
ATOM 2814 N N . TRP A 1 378 ? 13.873 24.481 -3.230 1.00 94.12 378 TRP A N 1
ATOM 2815 C CA . TRP A 1 378 ? 13.090 25.590 -2.668 1.00 94.12 378 TRP A CA 1
ATOM 2816 C C . TRP A 1 378 ? 12.119 25.132 -1.580 1.00 94.12 378 TRP A C 1
ATOM 2818 O O . TRP A 1 378 ? 12.071 25.726 -0.507 1.00 94.12 378 TRP A O 1
ATOM 2828 N N . LEU A 1 379 ? 11.397 24.031 -1.804 1.00 92.25 379 LEU A N 1
ATOM 2829 C CA . LEU A 1 379 ? 10.464 23.484 -0.816 1.00 92.25 379 LEU A CA 1
ATOM 2830 C C . LEU A 1 379 ? 11.189 22.984 0.442 1.00 92.25 379 LEU A C 1
ATOM 2832 O O . LEU A 1 379 ? 10.660 23.110 1.547 1.00 92.25 379 LEU A O 1
ATOM 2836 N N . ARG A 1 380 ? 12.406 22.440 0.301 1.00 93.50 380 ARG A N 1
ATOM 2837 C CA . ARG A 1 380 ? 13.260 22.075 1.444 1.00 93.50 380 ARG A CA 1
ATOM 2838 C C . ARG A 1 380 ? 13.787 23.306 2.175 1.00 93.50 380 ARG A C 1
ATOM 2840 O O . ARG A 1 380 ? 13.713 23.326 3.398 1.00 93.50 380 ARG A O 1
ATOM 2847 N N . ALA A 1 381 ? 14.256 24.321 1.451 1.00 94.75 381 ALA A N 1
ATOM 2848 C CA . ALA A 1 381 ? 14.744 25.573 2.030 1.00 94.75 381 ALA A CA 1
ATOM 2849 C C . ALA A 1 381 ? 13.647 26.313 2.814 1.00 94.75 381 ALA A C 1
ATOM 2851 O O . ALA A 1 381 ? 13.901 26.821 3.899 1.00 94.75 381 ALA A O 1
ATOM 2852 N N . ALA A 1 382 ? 12.409 26.289 2.317 1.00 95.06 382 ALA A N 1
ATOM 2853 C CA . ALA A 1 382 ? 11.241 26.833 3.006 1.00 95.06 382 ALA A CA 1
ATOM 2854 C C . ALA A 1 382 ? 10.679 25.911 4.115 1.00 95.06 382 ALA A C 1
ATOM 2856 O O . ALA A 1 382 ? 9.687 26.252 4.752 1.00 95.06 382 ALA A O 1
ATOM 2857 N N . GLY A 1 383 ? 11.255 24.722 4.338 1.00 91.81 383 GLY A N 1
ATOM 2858 C CA . GLY A 1 383 ? 10.806 23.766 5.361 1.00 91.81 383 GLY A CA 1
ATOM 2859 C C . GLY A 1 383 ? 9.488 23.034 5.057 1.00 91.81 383 GLY A C 1
ATOM 2860 O O . GLY A 1 383 ? 9.040 22.210 5.854 1.00 91.81 383 GLY A O 1
ATOM 2861 N N . ILE A 1 384 ? 8.876 23.266 3.894 1.00 90.88 384 ILE A N 1
ATOM 2862 C CA . ILE A 1 384 ? 7.544 22.760 3.509 1.00 90.88 384 ILE A CA 1
ATOM 2863 C C . ILE A 1 384 ? 7.576 21.518 2.610 1.00 90.88 384 ILE A C 1
ATOM 2865 O O . ILE A 1 384 ? 6.534 21.020 2.191 1.00 90.88 384 ILE A O 1
ATOM 2869 N N . TYR A 1 385 ? 8.756 20.952 2.348 1.00 88.44 385 TYR A N 1
ATOM 2870 C CA . TYR A 1 385 ? 8.910 19.744 1.524 1.00 88.44 385 TYR A CA 1
ATOM 2871 C C . TYR A 1 385 ? 8.052 18.555 1.993 1.00 88.44 385 TYR A C 1
ATOM 2873 O O . TYR A 1 385 ? 7.601 17.741 1.188 1.00 88.44 385 TYR A O 1
ATOM 2881 N N . HIS A 1 386 ? 7.788 18.460 3.297 1.00 85.19 386 HIS A N 1
ATOM 2882 C CA . HIS A 1 386 ? 6.979 17.392 3.879 1.00 85.19 386 HIS A CA 1
ATOM 2883 C C . HIS A 1 386 ? 5.501 17.430 3.444 1.00 85.19 386 HIS A C 1
ATOM 2885 O O . HIS A 1 386 ? 4.844 16.392 3.484 1.00 85.19 386 HIS A O 1
ATOM 2891 N N . ILE A 1 387 ? 4.989 18.580 2.988 1.00 84.25 387 ILE A N 1
ATOM 2892 C CA . ILE A 1 387 ? 3.594 18.755 2.549 1.00 84.25 387 ILE A CA 1
ATOM 2893 C C . ILE A 1 387 ? 3.333 18.055 1.207 1.00 84.25 387 ILE A C 1
ATOM 2895 O O . ILE A 1 387 ? 2.224 17.595 0.968 1.00 84.25 387 ILE A O 1
ATOM 2899 N N . ILE A 1 388 ? 4.364 17.880 0.369 1.00 82.44 388 ILE A N 1
ATOM 2900 C CA . ILE A 1 388 ? 4.276 17.153 -0.917 1.00 82.44 388 ILE A CA 1
ATOM 2901 C C . ILE A 1 388 ? 3.929 15.668 -0.696 1.00 82.44 388 ILE A C 1
ATOM 2903 O O . ILE A 1 388 ? 3.494 14.963 -1.606 1.00 82.44 388 ILE A O 1
ATOM 2907 N N . SER A 1 389 ? 4.144 15.157 0.519 1.00 77.94 389 SER A N 1
ATOM 2908 C CA . SER A 1 389 ? 3.652 13.843 0.903 1.00 77.94 389 SER A CA 1
ATOM 2909 C C . SER A 1 389 ? 2.215 13.944 1.381 1.00 77.94 389 SER A C 1
ATOM 2911 O O . SER A 1 389 ? 1.923 14.705 2.300 1.00 77.94 389 SER A O 1
ATOM 2913 N N . ILE A 1 390 ? 1.341 13.103 0.825 1.00 80.94 390 ILE A N 1
ATOM 2914 C CA . ILE A 1 390 ? -0.052 13.010 1.264 1.00 80.94 390 ILE A CA 1
ATOM 2915 C C . ILE A 1 390 ? -0.063 12.698 2.759 1.00 80.94 390 ILE A C 1
ATOM 2917 O O . ILE A 1 390 ? 0.397 11.643 3.209 1.00 80.94 390 ILE A O 1
ATOM 2921 N N . SER A 1 391 ? -0.525 13.674 3.536 1.00 81.81 391 SER A N 1
ATOM 2922 C CA . SER A 1 391 ? -0.488 13.616 4.991 1.00 81.81 391 SER A CA 1
ATOM 2923 C C . SER A 1 391 ? -1.772 13.011 5.550 1.00 81.81 391 SER A C 1
ATOM 2925 O O . SER A 1 391 ? -2.800 12.923 4.875 1.00 81.81 391 SER A O 1
ATOM 2927 N N . GLY A 1 392 ? -1.741 12.641 6.829 1.00 81.81 392 GLY A N 1
ATOM 2928 C CA . GLY A 1 392 ? -2.941 12.152 7.499 1.00 81.81 392 GLY A CA 1
ATOM 2929 C C . GLY A 1 392 ? -4.080 13.167 7.549 1.00 81.81 392 GLY A C 1
ATOM 2930 O O . GLY A 1 392 ? -5.244 12.784 7.486 1.00 81.81 392 GLY A O 1
ATOM 2931 N N . LEU A 1 393 ? -3.753 14.464 7.571 1.00 85.19 393 LEU A N 1
ATOM 2932 C CA . LEU A 1 393 ? -4.750 15.531 7.511 1.00 85.19 393 LEU A CA 1
ATOM 2933 C C . LEU A 1 393 ? -5.504 15.529 6.173 1.00 85.19 393 LEU A C 1
ATOM 2935 O O . LEU A 1 393 ? -6.717 15.717 6.168 1.00 85.19 393 LEU A O 1
ATOM 2939 N N . HIS A 1 394 ? -4.818 15.246 5.059 1.00 88.31 394 HIS A N 1
ATOM 2940 C CA . HIS A 1 394 ? -5.460 15.142 3.743 1.00 88.31 394 HIS A CA 1
ATOM 2941 C C . HIS A 1 394 ? -6.484 14.005 3.721 1.00 88.31 394 HIS A C 1
ATOM 2943 O O . HIS A 1 394 ? -7.584 14.175 3.202 1.00 88.31 394 HIS A O 1
ATOM 2949 N N . MET A 1 395 ? -6.160 12.867 4.345 1.00 90.75 395 MET A N 1
ATOM 2950 C CA . MET A 1 395 ? -7.092 11.744 4.464 1.00 90.75 395 MET A CA 1
ATOM 2951 C C . MET A 1 395 ? -8.331 12.108 5.289 1.00 90.75 395 MET A C 1
ATOM 2953 O O . MET A 1 395 ? -9.440 11.732 4.916 1.00 90.75 395 MET A O 1
ATOM 2957 N N . VAL A 1 396 ? -8.165 12.855 6.386 1.00 91.44 396 VAL A N 1
ATOM 2958 C CA . VAL A 1 396 ? -9.294 13.309 7.217 1.00 91.44 396 VAL A CA 1
ATOM 2959 C C . VAL A 1 396 ? -10.177 14.289 6.447 1.00 91.44 396 VAL A C 1
ATOM 2961 O O . VAL A 1 396 ? -11.398 14.148 6.482 1.00 91.44 396 VAL A O 1
ATOM 2964 N N . LEU A 1 397 ? -9.581 15.236 5.716 1.00 92.50 397 LEU A N 1
ATOM 2965 C CA . LEU A 1 397 ? -10.321 16.173 4.871 1.00 92.50 397 LEU A CA 1
ATOM 2966 C C . LEU A 1 397 ? -11.094 15.438 3.768 1.00 92.50 397 LEU A C 1
ATOM 2968 O O . LEU A 1 397 ? -12.277 15.705 3.584 1.00 92.50 397 LEU A O 1
ATOM 2972 N N . ALA A 1 398 ? -10.462 14.480 3.084 1.00 92.56 398 ALA A N 1
ATOM 2973 C CA . ALA A 1 398 ? -11.103 13.675 2.045 1.00 92.56 398 ALA A CA 1
ATOM 2974 C C . ALA A 1 398 ? -12.277 12.851 2.602 1.00 92.56 398 ALA A C 1
ATOM 2976 O O . ALA A 1 398 ? -13.384 12.907 2.072 1.00 92.56 398 ALA A O 1
ATOM 2977 N N . ALA A 1 399 ? -12.072 12.135 3.712 1.00 95.06 399 ALA A N 1
ATOM 2978 C CA . ALA A 1 399 ? -13.132 11.366 4.364 1.00 95.06 399 ALA A CA 1
ATOM 2979 C C . ALA A 1 399 ? -14.278 12.260 4.859 1.00 95.06 399 ALA A C 1
ATOM 2981 O O . ALA A 1 399 ? -15.448 11.918 4.689 1.00 95.06 399 ALA A O 1
ATOM 2982 N N . GLY A 1 400 ? -13.948 13.420 5.435 1.00 95.06 400 GLY A N 1
ATOM 2983 C CA . GLY A 1 400 ? -14.918 14.436 5.828 1.00 95.06 400 GLY A CA 1
ATOM 2984 C C . GLY A 1 400 ? -15.730 14.924 4.632 1.00 95.06 400 GLY A C 1
ATOM 2985 O O . GLY A 1 400 ? -16.955 14.932 4.702 1.00 95.06 400 GLY A O 1
ATOM 2986 N N . MET A 1 401 ? -15.072 15.250 3.518 1.00 96.38 401 MET A N 1
ATOM 2987 C CA . MET A 1 401 ? -15.731 15.660 2.278 1.00 96.38 401 MET A CA 1
ATOM 2988 C C . MET A 1 401 ? -16.733 14.602 1.809 1.00 96.38 401 MET A C 1
ATOM 2990 O O . MET A 1 401 ? -17.903 14.928 1.623 1.00 96.38 401 MET A O 1
ATOM 2994 N N . PHE A 1 402 ? -16.326 13.333 1.690 1.00 97.06 402 PHE A N 1
ATOM 2995 C CA . PHE A 1 402 ? -17.235 12.246 1.304 1.00 97.06 402 PHE A CA 1
ATOM 2996 C C . PHE A 1 402 ? -18.409 12.089 2.276 1.00 97.06 402 PHE A C 1
ATOM 2998 O O . PHE A 1 402 ? -19.547 11.928 1.845 1.00 97.06 402 PHE A O 1
ATOM 3005 N N . PHE A 1 403 ? -18.159 12.178 3.584 1.00 96.50 403 PHE A N 1
ATOM 3006 C CA . PHE A 1 403 ? -19.206 12.063 4.597 1.00 96.50 403 PHE A CA 1
ATOM 3007 C C . PHE A 1 403 ? -20.233 13.194 4.495 1.00 96.50 403 PHE A C 1
ATOM 3009 O O . PHE A 1 403 ? -21.436 12.941 4.449 1.00 96.50 403 PHE A O 1
ATOM 3016 N N . TRP A 1 404 ? -19.769 14.444 4.468 1.00 96.25 404 TRP A N 1
ATOM 3017 C CA . TRP A 1 404 ? -20.637 15.618 4.457 1.00 96.25 404 TRP A CA 1
ATOM 3018 C C . TRP A 1 404 ? -21.397 15.754 3.143 1.00 96.25 404 TRP A C 1
ATOM 3020 O O . TRP A 1 404 ? -22.591 16.035 3.181 1.00 96.25 404 TRP A O 1
ATOM 3030 N N . THR A 1 405 ? -20.754 15.491 2.005 1.00 97.06 405 THR A N 1
ATOM 3031 C CA . THR A 1 405 ? -21.418 15.522 0.692 1.00 97.06 405 THR A CA 1
ATOM 3032 C C . THR A 1 405 ? -22.468 14.425 0.563 1.00 97.06 405 THR A C 1
ATOM 3034 O O . THR A 1 405 ? -23.605 14.727 0.210 1.00 97.06 405 THR 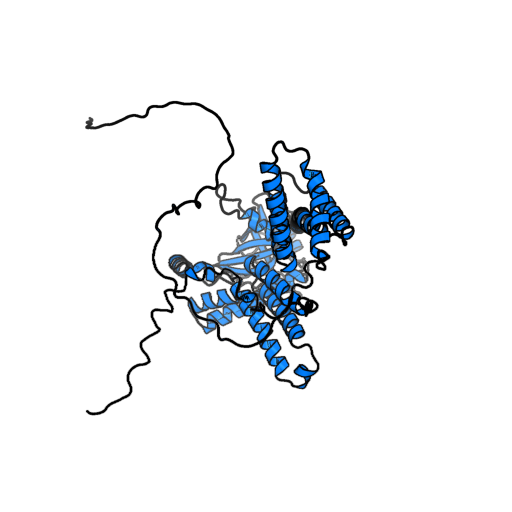A O 1
ATOM 3037 N N . ALA A 1 406 ? -22.153 13.180 0.937 1.00 95.81 406 ALA A N 1
ATOM 3038 C CA . ALA A 1 406 ? -23.125 12.087 0.928 1.00 95.81 406 ALA A CA 1
ATOM 3039 C C . ALA A 1 406 ? -24.302 12.369 1.871 1.00 95.81 406 ALA A C 1
ATOM 3041 O O . ALA A 1 406 ? -25.460 12.173 1.509 1.00 95.81 406 ALA A O 1
ATOM 3042 N N . ARG A 1 407 ? -24.016 12.880 3.074 1.00 94.62 407 ARG A N 1
ATOM 3043 C CA . ARG A 1 407 ? -25.046 13.268 4.039 1.00 94.62 407 ARG A CA 1
ATOM 3044 C C . ARG A 1 407 ? -25.931 14.392 3.503 1.00 94.62 407 ARG A C 1
ATOM 3046 O O . ARG A 1 407 ? -27.143 14.298 3.649 1.00 94.62 407 ARG A O 1
ATOM 3053 N N . ALA A 1 408 ? -25.342 15.435 2.922 1.00 94.75 408 ALA A N 1
ATOM 3054 C CA . ALA A 1 408 ? -26.080 16.558 2.355 1.00 94.75 408 ALA A CA 1
ATOM 3055 C C . ALA A 1 408 ? -26.966 16.095 1.192 1.00 94.75 408 ALA A C 1
ATOM 3057 O O . ALA A 1 408 ? -28.157 16.373 1.204 1.00 94.75 408 ALA A O 1
ATOM 3058 N N . ALA A 1 409 ? -26.424 15.306 0.259 1.00 95.38 409 ALA A N 1
ATOM 3059 C CA . ALA A 1 409 ? -27.173 14.763 -0.873 1.00 95.38 409 ALA A CA 1
ATOM 3060 C C . ALA A 1 409 ? -28.369 13.905 -0.429 1.00 95.38 409 ALA A C 1
ATOM 3062 O O . ALA A 1 409 ? -29.471 14.063 -0.945 1.00 95.38 409 ALA A O 1
ATOM 3063 N N . LEU A 1 410 ? -28.183 13.041 0.573 1.00 92.50 410 LEU A N 1
ATOM 3064 C CA . LEU A 1 410 ? -29.270 12.238 1.138 1.00 92.50 410 LEU A CA 1
ATOM 3065 C C . LEU A 1 410 ? -30.299 13.086 1.902 1.00 92.50 410 LEU A C 1
ATOM 3067 O O . LEU A 1 410 ? -31.472 12.732 1.921 1.00 92.50 410 LEU A O 1
ATOM 3071 N N . ALA A 1 411 ? -29.879 14.195 2.514 1.00 92.69 411 ALA A N 1
ATOM 3072 C CA . ALA A 1 411 ? -30.765 15.104 3.239 1.00 92.69 411 ALA A CA 1
ATOM 3073 C C . ALA A 1 411 ? -31.585 16.030 2.321 1.00 92.69 411 ALA A C 1
ATOM 3075 O O . ALA A 1 411 ? -32.579 16.586 2.779 1.00 92.69 411 ALA A O 1
ATOM 3076 N N . LEU A 1 412 ? -31.208 16.181 1.043 1.00 93.81 412 LEU A N 1
ATOM 3077 C CA . LEU A 1 412 ? -31.991 16.945 0.060 1.00 93.81 412 LEU A CA 1
ATOM 3078 C C . LEU A 1 412 ? -33.322 16.266 -0.294 1.00 93.81 412 LEU A C 1
ATOM 3080 O O . LEU A 1 412 ? -34.253 16.944 -0.714 1.00 93.81 412 LEU A O 1
ATOM 3084 N N . SER A 1 413 ? -33.423 14.943 -0.128 1.00 94.12 413 SER A N 1
ATOM 3085 C CA . SER A 1 413 ? -34.661 14.196 -0.354 1.00 94.12 413 SER A CA 1
ATOM 3086 C C . SER A 1 413 ? -35.398 13.973 0.973 1.00 94.12 413 SER A C 1
ATOM 3088 O O . SER A 1 413 ? -34.880 13.248 1.832 1.00 94.12 413 SER A O 1
ATOM 3090 N N . PRO A 1 414 ? -36.618 14.522 1.148 1.00 91.00 414 PRO A N 1
ATOM 3091 C CA . PRO A 1 414 ? -37.422 14.304 2.352 1.00 91.00 414 PRO A CA 1
ATOM 3092 C C . PRO A 1 414 ? -37.672 12.820 2.637 1.00 91.00 414 PRO A C 1
ATOM 3094 O O . PRO A 1 414 ? -37.625 12.389 3.787 1.00 91.00 414 PRO A O 1
ATOM 3097 N N . TRP A 1 415 ? -37.867 12.020 1.585 1.00 94.38 415 TRP A N 1
ATOM 3098 C CA . TRP A 1 415 ? -38.065 10.578 1.708 1.00 94.38 415 TRP A CA 1
ATOM 3099 C C . TRP A 1 415 ? -36.829 9.886 2.300 1.00 94.38 415 TRP A C 1
ATOM 3101 O O . TRP A 1 415 ? -36.932 9.143 3.276 1.00 94.38 415 TRP A O 1
ATOM 3111 N N . CYS A 1 416 ? -35.638 10.182 1.771 1.00 88.50 416 CYS A N 1
ATOM 3112 C CA . CYS A 1 416 ? -34.390 9.611 2.279 1.00 88.50 416 CYS A CA 1
ATOM 3113 C C . CYS A 1 416 ? -34.121 10.029 3.730 1.00 88.50 416 CYS A C 1
ATOM 3115 O O . CYS A 1 416 ? -33.681 9.206 4.531 1.00 88.50 416 CYS A O 1
ATOM 3117 N N . ALA A 1 417 ? -34.394 11.290 4.075 1.00 88.94 417 ALA A N 1
ATOM 3118 C CA . ALA A 1 417 ? -34.175 11.815 5.418 1.00 88.94 417 ALA A CA 1
ATOM 3119 C C . ALA A 1 417 ? -35.071 11.154 6.481 1.00 88.94 417 ALA A C 1
ATOM 3121 O O . ALA A 1 417 ? -34.640 11.013 7.625 1.00 88.94 417 ALA A O 1
ATOM 3122 N N . LEU A 1 418 ? -36.286 10.738 6.106 1.00 89.69 418 LEU A N 1
ATOM 3123 C CA . LEU A 1 418 ? -37.259 10.123 7.014 1.00 89.69 418 LEU A CA 1
ATOM 3124 C C . LEU A 1 418 ? -37.141 8.594 7.097 1.00 89.69 418 LEU A C 1
ATOM 3126 O O . LEU A 1 418 ? -37.387 8.030 8.161 1.00 89.69 418 LEU A O 1
ATOM 3130 N N . HIS A 1 419 ? -36.761 7.917 6.007 1.00 91.06 419 HIS A N 1
ATOM 3131 C CA . HIS A 1 419 ? -36.796 6.449 5.936 1.00 91.06 419 HIS A CA 1
ATOM 3132 C C . HIS A 1 419 ? -35.431 5.762 6.027 1.00 91.06 419 HIS A C 1
ATOM 3134 O O . HIS A 1 419 ? -35.371 4.567 6.317 1.00 91.06 419 HIS A O 1
ATOM 3140 N N . LEU A 1 420 ? -34.327 6.477 5.793 1.00 92.00 420 LEU A N 1
ATOM 3141 C CA . LEU A 1 420 ? -32.988 5.891 5.798 1.00 92.00 420 LEU A CA 1
ATOM 3142 C C . LEU A 1 420 ? -32.151 6.403 6.978 1.00 92.00 420 LEU A C 1
ATOM 3144 O O . LEU A 1 420 ? -32.227 7.579 7.337 1.00 92.00 420 LEU A O 1
ATOM 3148 N N . PRO A 1 421 ? -31.259 5.575 7.557 1.00 91.81 421 PRO A N 1
ATOM 3149 C CA . PRO A 1 421 ? -30.301 6.029 8.558 1.00 91.81 421 PRO A CA 1
ATOM 3150 C C . PRO A 1 421 ? -29.177 6.835 7.885 1.00 91.81 421 PRO A C 1
ATOM 3152 O O . PRO A 1 421 ? -28.044 6.362 7.756 1.00 91.81 421 PRO A O 1
ATOM 3155 N N . VAL A 1 422 ? -29.481 8.069 7.461 1.00 91.94 422 VAL A N 1
ATOM 3156 C CA . VAL A 1 422 ? -28.612 8.933 6.638 1.00 91.94 422 VAL A CA 1
ATOM 3157 C C . VAL A 1 422 ? -27.187 9.004 7.185 1.00 91.94 422 VAL A C 1
ATOM 3159 O O . VAL A 1 422 ? -26.224 8.882 6.432 1.00 91.94 422 VAL A O 1
ATOM 3162 N N . ARG A 1 423 ? -27.029 9.135 8.508 1.00 90.81 423 ARG A N 1
ATOM 3163 C CA . ARG A 1 423 ? -25.713 9.205 9.161 1.00 90.81 423 ARG A CA 1
ATOM 3164 C C . ARG A 1 423 ? -24.880 7.932 8.965 1.00 90.81 423 ARG A C 1
ATOM 3166 O O . ARG A 1 423 ? -23.676 8.038 8.747 1.00 90.81 423 ARG A O 1
ATOM 3173 N N . LYS A 1 424 ? -25.499 6.749 9.039 1.00 93.19 424 LYS A N 1
ATOM 3174 C CA . LYS A 1 424 ? -24.810 5.462 8.846 1.00 93.19 424 LYS A CA 1
ATOM 3175 C C . LYS A 1 424 ? -24.452 5.249 7.385 1.00 93.19 424 LYS A C 1
ATOM 3177 O O . LYS A 1 424 ? -23.324 4.875 7.094 1.00 93.19 424 LYS A O 1
ATOM 3182 N N . ILE A 1 425 ? -25.376 5.554 6.474 1.00 94.94 425 ILE A N 1
ATOM 3183 C CA . ILE A 1 425 ? -25.121 5.449 5.032 1.00 94.94 425 ILE A CA 1
ATOM 3184 C C . ILE A 1 425 ? -23.989 6.399 4.630 1.00 94.94 425 ILE A C 1
ATOM 3186 O O . ILE A 1 425 ? -23.038 5.971 3.983 1.00 94.94 425 ILE A O 1
ATOM 3190 N N . ALA A 1 426 ? -24.020 7.651 5.094 1.00 95.81 426 ALA A N 1
ATOM 3191 C CA . ALA A 1 426 ? -22.941 8.608 4.868 1.00 95.81 426 ALA A CA 1
ATOM 3192 C C . ALA A 1 426 ? -21.600 8.126 5.448 1.00 95.81 426 ALA A C 1
ATOM 3194 O O . ALA A 1 426 ? -20.567 8.301 4.807 1.00 95.81 426 ALA A O 1
ATOM 3195 N N . ALA A 1 427 ? -21.595 7.482 6.623 1.00 95.00 427 ALA A N 1
ATOM 3196 C CA . ALA A 1 427 ? -20.387 6.883 7.192 1.00 95.00 427 ALA A CA 1
ATOM 3197 C C . ALA A 1 427 ? -19.840 5.745 6.316 1.00 95.00 427 ALA A C 1
ATOM 3199 O O . ALA A 1 427 ? -18.648 5.743 6.024 1.00 95.00 427 ALA A O 1
ATOM 3200 N N . VAL A 1 428 ? -20.688 4.827 5.839 1.00 96.75 428 VAL A N 1
ATOM 3201 C CA . VAL A 1 428 ? -20.272 3.742 4.929 1.00 96.75 428 VAL A CA 1
ATOM 3202 C C . VAL A 1 428 ? -19.726 4.302 3.615 1.00 96.75 428 VAL A C 1
ATOM 3204 O O . VAL A 1 428 ? -18.651 3.894 3.177 1.00 96.75 428 VAL A O 1
ATOM 3207 N N . LEU A 1 429 ? -20.415 5.274 3.010 1.00 97.06 429 LEU A N 1
ATOM 3208 C CA . LEU A 1 429 ? -19.962 5.928 1.780 1.00 97.06 429 LEU A CA 1
ATOM 3209 C C . LEU A 1 429 ? -18.628 6.653 1.985 1.00 97.06 429 LEU A C 1
ATOM 3211 O O . LEU A 1 429 ? -17.739 6.549 1.143 1.00 97.06 429 LEU A O 1
ATOM 3215 N N . ALA A 1 430 ? -18.439 7.317 3.126 1.00 96.94 430 ALA A N 1
ATOM 3216 C CA . ALA A 1 430 ? -17.171 7.944 3.477 1.00 96.94 430 ALA A CA 1
ATOM 3217 C C . ALA A 1 430 ? -16.044 6.928 3.705 1.00 96.94 430 ALA A C 1
ATOM 3219 O O . ALA A 1 430 ? -14.920 7.171 3.272 1.00 96.94 430 ALA A O 1
ATOM 3220 N N . MET A 1 431 ? -16.323 5.782 4.335 1.00 96.81 431 MET A N 1
ATOM 3221 C CA . MET A 1 431 ? -15.353 4.690 4.493 1.00 96.81 431 MET A CA 1
ATOM 3222 C C . MET A 1 431 ? -14.933 4.123 3.133 1.00 96.81 431 MET A C 1
ATOM 3224 O O . MET A 1 431 ? -13.737 3.953 2.885 1.00 96.81 431 MET A O 1
ATOM 3228 N N . ALA A 1 432 ? -15.894 3.879 2.238 1.00 97.31 432 ALA A N 1
ATOM 3229 C CA . ALA A 1 432 ? -15.632 3.420 0.877 1.00 97.31 432 ALA A CA 1
ATOM 3230 C C . ALA A 1 432 ? -14.823 4.458 0.081 1.00 97.31 432 ALA A C 1
ATOM 3232 O O . ALA A 1 432 ? -13.785 4.118 -0.486 1.00 97.31 432 ALA A O 1
ATOM 3233 N N . GLY A 1 433 ? -15.232 5.731 0.110 1.00 96.44 433 GLY A N 1
ATOM 3234 C CA . GLY A 1 433 ? -14.546 6.833 -0.567 1.00 96.44 433 GLY A CA 1
ATOM 3235 C C . GLY A 1 433 ? -13.126 7.066 -0.047 1.00 96.44 433 GLY A C 1
ATOM 3236 O O . GLY A 1 433 ? -12.189 7.168 -0.835 1.00 96.44 433 GLY A O 1
ATOM 3237 N N . ALA A 1 434 ? -12.923 7.069 1.274 1.00 95.44 434 ALA A N 1
ATOM 3238 C CA . ALA A 1 434 ? -11.597 7.206 1.878 1.00 95.44 434 ALA A CA 1
ATOM 3239 C C . ALA A 1 434 ? -10.681 6.018 1.538 1.00 95.44 434 ALA A C 1
ATOM 3241 O O . ALA A 1 434 ? -9.497 6.214 1.264 1.00 95.44 434 ALA A O 1
ATOM 3242 N N . THR A 1 435 ? -11.220 4.795 1.511 1.00 95.81 435 THR A N 1
ATOM 3243 C CA . THR A 1 435 ? -10.468 3.597 1.104 1.00 95.81 435 THR A CA 1
ATOM 3244 C C . THR A 1 435 ? -10.079 3.674 -0.370 1.00 95.81 435 THR A C 1
ATOM 3246 O O . THR A 1 435 ? -8.910 3.482 -0.703 1.00 95.81 435 THR A O 1
ATOM 3249 N N . ALA A 1 436 ? -11.023 4.030 -1.246 1.00 94.19 436 ALA A N 1
ATOM 3250 C CA . ALA A 1 436 ? -10.768 4.227 -2.669 1.00 94.19 436 ALA A CA 1
ATOM 3251 C C . ALA A 1 436 ? -9.709 5.313 -2.903 1.00 94.19 436 ALA A C 1
ATOM 3253 O O . ALA A 1 436 ? -8.790 5.108 -3.690 1.00 94.19 436 ALA A O 1
ATOM 3254 N N . TYR A 1 437 ? -9.774 6.424 -2.166 1.00 93.06 437 TYR A N 1
ATOM 3255 C CA . TYR A 1 437 ? -8.780 7.492 -2.237 1.00 93.06 437 TYR A CA 1
ATOM 3256 C C . TYR A 1 437 ? -7.396 7.048 -1.738 1.00 93.06 437 TYR A C 1
ATOM 3258 O O . TYR A 1 437 ? -6.390 7.380 -2.361 1.00 93.06 437 TYR A O 1
ATOM 3266 N N . CYS A 1 438 ? -7.307 6.255 -0.666 1.00 92.31 438 CYS A N 1
ATOM 3267 C CA . CYS A 1 438 ? -6.034 5.697 -0.192 1.00 92.31 438 CYS A CA 1
ATOM 3268 C C . CYS A 1 438 ? -5.396 4.768 -1.237 1.00 92.31 438 CYS A C 1
ATOM 3270 O O . CYS A 1 438 ? -4.211 4.899 -1.548 1.00 92.31 438 CYS A O 1
ATOM 3272 N N . VAL A 1 439 ? -6.193 3.881 -1.840 1.00 91.81 439 VAL A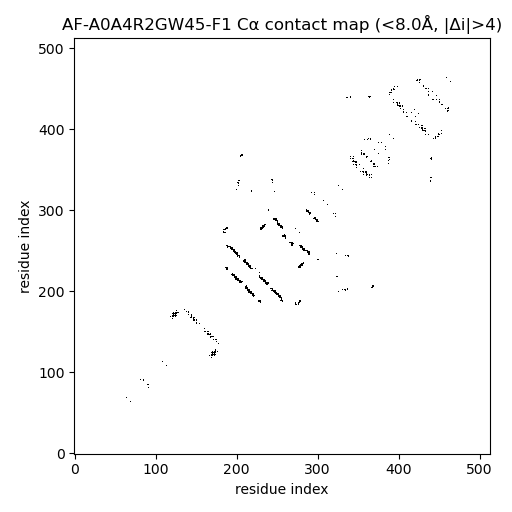 N 1
ATOM 3273 C CA . VAL A 1 439 ? -5.740 2.988 -2.917 1.00 91.81 439 VAL A CA 1
ATOM 3274 C C . VAL A 1 439 ? -5.310 3.795 -4.144 1.00 91.81 439 VAL A C 1
ATOM 3276 O O . VAL A 1 439 ? -4.216 3.589 -4.670 1.00 91.81 439 VAL A O 1
ATOM 3279 N N . PHE A 1 440 ? -6.133 4.754 -4.571 1.00 91.50 440 PHE A N 1
ATOM 3280 C CA . PHE A 1 440 ? -5.854 5.603 -5.726 1.00 91.50 440 PHE A CA 1
ATOM 3281 C C . PHE A 1 440 ? -4.624 6.488 -5.518 1.00 91.50 440 PHE A C 1
ATOM 3283 O O . PHE A 1 440 ? -3.852 6.689 -6.441 1.00 91.50 440 PHE A O 1
ATOM 3290 N N . SER A 1 441 ? -4.381 6.996 -4.316 1.00 87.31 441 SER A N 1
ATOM 3291 C CA . SER A 1 441 ? -3.220 7.849 -4.041 1.00 87.31 441 SER A CA 1
ATOM 3292 C C . SER A 1 441 ? -1.898 7.083 -3.881 1.00 87.31 441 SER A C 1
ATOM 3294 O O . SER A 1 441 ? -0.837 7.698 -3.774 1.00 87.31 441 SER A O 1
ATOM 3296 N N . GLY A 1 442 ? -1.925 5.747 -3.949 1.00 82.69 442 GLY A N 1
ATOM 3297 C CA . GLY A 1 442 ? -0.735 4.892 -3.939 1.00 82.69 442 GLY A CA 1
ATOM 3298 C C . GLY A 1 442 ? -0.420 4.219 -2.606 1.00 82.69 442 GLY A C 1
ATOM 3299 O O . GLY A 1 442 ? 0.647 3.616 -2.508 1.00 82.69 442 GLY A O 1
ATOM 3300 N N . ALA A 1 443 ? -1.326 4.297 -1.623 1.00 82.88 443 ALA A N 1
ATOM 3301 C CA . ALA A 1 443 ? -1.240 3.604 -0.336 1.00 82.88 443 ALA A CA 1
ATOM 3302 C C . ALA A 1 443 ? 0.121 3.766 0.369 1.00 82.88 443 ALA A C 1
ATOM 3304 O O . ALA A 1 443 ? 0.726 2.807 0.844 1.00 82.88 443 ALA A O 1
ATOM 3305 N N . ASP A 1 444 ? 0.631 5.000 0.440 1.00 83.12 444 ASP A N 1
ATOM 3306 C CA . ASP A 1 444 ? 1.809 5.283 1.260 1.00 83.12 444 ASP A CA 1
ATOM 3307 C C . ASP A 1 444 ? 1.505 4.992 2.738 1.00 83.12 444 ASP A C 1
ATOM 3309 O O . ASP A 1 444 ? 0.396 5.236 3.218 1.00 83.12 444 ASP A O 1
ATOM 3313 N N . VAL A 1 445 ? 2.517 4.569 3.502 1.00 81.44 445 VAL A N 1
ATOM 3314 C CA . VAL A 1 445 ? 2.384 4.183 4.925 1.00 81.44 445 VAL A CA 1
ATOM 3315 C C . VAL A 1 445 ? 1.698 5.266 5.772 1.00 81.44 445 VAL A C 1
ATOM 3317 O O . VAL A 1 445 ? 0.959 4.977 6.712 1.00 81.44 445 VAL A O 1
ATOM 3320 N N . ALA A 1 446 ? 1.918 6.545 5.452 1.00 83.94 446 ALA A N 1
ATOM 3321 C CA . ALA A 1 446 ? 1.227 7.644 6.122 1.00 83.94 446 ALA A CA 1
ATOM 3322 C C . ALA A 1 446 ? -0.292 7.620 5.868 1.00 83.94 446 ALA A C 1
ATOM 3324 O O . ALA A 1 446 ? -1.062 7.759 6.818 1.00 83.94 446 ALA A O 1
ATOM 3325 N N . THR A 1 447 ? -0.710 7.392 4.621 1.00 87.50 447 THR A N 1
ATOM 3326 C CA . THR A 1 447 ? -2.123 7.320 4.223 1.00 87.50 447 THR A CA 1
ATOM 3327 C C . THR A 1 447 ? -2.818 6.088 4.790 1.00 87.50 447 THR A C 1
ATOM 3329 O O . THR A 1 447 ? -3.935 6.214 5.286 1.00 87.50 447 THR A O 1
ATOM 3332 N N . GLU A 1 448 ? -2.139 4.935 4.833 1.00 90.31 448 GLU A N 1
ATOM 3333 C CA . GLU A 1 448 ? -2.672 3.702 5.426 1.00 90.31 448 GLU A CA 1
ATOM 3334 C C . GLU A 1 448 ? -2.981 3.885 6.917 1.00 90.31 448 GLU A C 1
ATOM 3336 O O . GLU A 1 448 ? -4.070 3.545 7.381 1.00 90.31 448 GLU A O 1
ATOM 3341 N N . ARG A 1 449 ? -2.052 4.483 7.676 1.00 88.12 449 ARG A N 1
ATOM 3342 C CA . ARG A 1 449 ? -2.254 4.749 9.111 1.00 88.12 449 ARG A CA 1
ATOM 3343 C C . ARG A 1 449 ? -3.468 5.636 9.355 1.00 88.12 449 ARG A C 1
ATOM 3345 O O . ARG A 1 449 ? -4.280 5.349 10.231 1.00 88.12 449 ARG A O 1
ATOM 3352 N N . SER A 1 450 ? -3.603 6.705 8.578 1.00 91.31 450 SER A N 1
ATOM 3353 C CA . SER A 1 450 ? -4.738 7.615 8.708 1.00 91.31 450 SER A CA 1
ATOM 3354 C C . SER A 1 450 ? -6.042 6.980 8.253 1.00 91.31 450 SER A C 1
ATOM 3356 O O . SER A 1 450 ? -7.059 7.192 8.908 1.00 91.31 450 SER A O 1
ATOM 3358 N N . LEU A 1 451 ? -6.017 6.143 7.212 1.00 94.50 451 LEU A N 1
ATOM 3359 C CA . LEU A 1 451 ? -7.176 5.358 6.804 1.00 94.50 451 LEU A CA 1
ATOM 3360 C C . LEU A 1 451 ? -7.648 4.453 7.944 1.00 94.50 451 LEU A C 1
ATOM 3362 O O . LEU A 1 451 ? -8.825 4.490 8.277 1.00 94.50 451 LEU A O 1
ATOM 3366 N N . ILE A 1 452 ? -6.752 3.702 8.594 1.00 91.44 452 ILE A N 1
ATOM 3367 C CA . ILE A 1 452 ? -7.115 2.828 9.724 1.00 91.44 452 ILE A CA 1
ATOM 3368 C C . ILE A 1 452 ? -7.810 3.629 10.833 1.00 91.44 452 ILE A C 1
ATOM 3370 O O . ILE A 1 452 ? -8.858 3.215 11.330 1.00 91.44 452 ILE A O 1
ATOM 3374 N N . MET A 1 453 ? -7.274 4.800 11.192 1.00 89.25 453 MET A N 1
ATOM 3375 C CA . MET A 1 453 ? -7.889 5.678 12.195 1.00 89.25 453 MET A CA 1
ATOM 3376 C C . MET A 1 453 ? -9.271 6.190 11.758 1.00 89.25 453 MET A C 1
ATOM 3378 O O . MET A 1 453 ? -10.206 6.189 12.557 1.00 89.25 453 MET A O 1
ATOM 3382 N N . ILE A 1 454 ? -9.420 6.596 10.494 1.00 93.00 454 ILE A N 1
ATOM 3383 C CA . ILE A 1 454 ? -10.691 7.067 9.922 1.00 93.00 454 ILE A CA 1
ATOM 3384 C C . ILE A 1 454 ? -11.729 5.944 9.904 1.00 93.00 454 ILE A C 1
ATOM 3386 O O . ILE A 1 454 ? -12.863 6.165 10.319 1.00 93.00 454 ILE A O 1
ATOM 3390 N N . LEU A 1 455 ? -11.352 4.739 9.471 1.00 94.44 455 LEU A N 1
ATOM 3391 C CA . LEU A 1 455 ? -12.235 3.575 9.454 1.00 94.44 455 LEU A CA 1
ATOM 3392 C C . LEU A 1 455 ? -12.670 3.190 10.869 1.00 94.44 455 LEU A C 1
ATOM 3394 O O . LEU A 1 455 ? -13.839 2.883 11.073 1.00 94.44 455 LEU A O 1
ATOM 3398 N N . ALA A 1 456 ? -11.772 3.260 11.856 1.00 87.88 456 ALA A N 1
ATOM 3399 C CA . ALA A 1 456 ? -12.126 3.035 13.255 1.00 87.88 456 ALA A CA 1
ATOM 3400 C C . ALA A 1 456 ? -13.121 4.093 13.769 1.00 87.88 456 ALA A C 1
ATOM 3402 O O . ALA A 1 456 ? -14.119 3.750 14.404 1.00 87.88 456 ALA A O 1
ATOM 3403 N N . MET A 1 457 ? -12.889 5.373 13.459 1.00 87.81 457 MET A N 1
ATOM 3404 C CA . MET A 1 457 ? -13.764 6.477 13.865 1.00 87.81 457 MET A CA 1
ATOM 3405 C C . MET A 1 457 ? -15.148 6.408 13.201 1.00 87.81 457 MET A C 1
ATOM 3407 O O . MET A 1 457 ? -16.161 6.529 13.885 1.00 87.81 457 MET A O 1
ATOM 3411 N N . LEU A 1 458 ? -15.214 6.191 11.885 1.00 89.62 458 LEU A N 1
ATOM 3412 C CA . LEU A 1 458 ? -16.477 6.039 11.153 1.00 89.62 458 LEU A CA 1
ATOM 3413 C C . LEU A 1 458 ? -17.179 4.724 11.512 1.00 89.62 458 LEU A C 1
ATOM 3415 O O . LEU A 1 458 ? -18.399 4.698 11.639 1.00 89.62 458 LEU A O 1
ATOM 3419 N N . GLY A 1 459 ? -16.421 3.661 11.781 1.00 89.81 459 GLY A N 1
ATOM 3420 C CA . GLY A 1 459 ? -16.944 2.406 12.310 1.00 89.81 459 GLY A CA 1
ATOM 3421 C C . GLY A 1 459 ? -17.664 2.605 13.643 1.00 89.81 459 GLY A C 1
ATOM 3422 O O . GLY A 1 459 ? -18.745 2.059 13.834 1.00 89.81 459 GLY A O 1
ATOM 3423 N N . ALA A 1 460 ? -17.150 3.464 14.530 1.00 85.06 460 ALA A N 1
ATOM 3424 C CA . ALA A 1 460 ? -17.835 3.801 15.780 1.00 85.06 460 ALA A CA 1
ATOM 3425 C C . ALA A 1 460 ? -19.219 4.444 15.560 1.00 85.06 460 ALA A C 1
ATOM 3427 O O . ALA A 1 460 ? -20.114 4.233 16.376 1.00 85.06 460 ALA A O 1
ATOM 3428 N N . ILE A 1 461 ? -19.418 5.170 14.450 1.00 87.19 461 ILE A N 1
ATOM 3429 C CA . ILE A 1 461 ? -20.732 5.706 14.054 1.00 87.19 461 ILE A CA 1
ATOM 3430 C C . ILE A 1 461 ? -21.687 4.573 13.653 1.00 87.19 461 ILE A C 1
ATOM 3432 O O . ILE A 1 461 ? -22.874 4.658 13.938 1.00 87.19 461 ILE A O 1
ATOM 3436 N N . LEU A 1 462 ? -21.200 3.501 13.019 1.00 88.69 462 LEU A N 1
ATOM 3437 C CA . LEU A 1 462 ? -22.046 2.375 12.599 1.00 88.69 462 LEU A CA 1
ATOM 3438 C C . LEU A 1 462 ? -22.546 1.537 13.776 1.00 88.69 462 LEU A C 1
ATOM 3440 O O . LEU A 1 462 ? -23.671 1.039 13.742 1.00 88.69 462 LEU A O 1
ATOM 3444 N N . VAL A 1 463 ? -21.714 1.385 14.810 1.00 84.56 463 VAL A N 1
ATOM 3445 C CA . VAL A 1 463 ? -22.027 0.547 15.977 1.00 84.56 463 VAL A CA 1
ATOM 3446 C C . VAL A 1 463 ? -23.045 1.225 16.909 1.00 84.56 463 VAL A C 1
ATOM 3448 O O . VAL A 1 463 ? -23.522 0.563 17.824 1.00 84.56 463 VAL A O 1
ATOM 3451 N N . ASP A 1 464 ? -23.404 2.503 16.693 1.00 67.25 464 ASP A N 1
ATOM 3452 C CA . ASP A 1 464 ? -24.419 3.232 17.482 1.00 67.25 464 ASP A CA 1
ATOM 3453 C C . ASP A 1 464 ? -24.279 2.983 18.992 1.00 67.25 464 ASP A C 1
ATOM 3455 O O . ASP A 1 464 ? -25.248 2.822 19.733 1.00 67.25 464 ASP A O 1
ATOM 3459 N N . ARG A 1 465 ? -23.038 2.916 19.495 1.00 52.19 465 ARG A N 1
ATOM 3460 C CA . ARG A 1 465 ? -22.853 2.916 20.943 1.00 52.19 465 ARG A CA 1
ATOM 3461 C C . ARG A 1 465 ? -23.044 4.343 21.406 1.00 52.19 465 ARG A C 1
ATOM 3463 O O . ARG A 1 465 ? -22.069 5.062 21.621 1.00 52.19 465 ARG A O 1
ATOM 3470 N N . GLU A 1 466 ? -24.301 4.712 21.646 1.00 42.03 466 GLU A N 1
ATOM 3471 C CA . GLU A 1 466 ? -24.609 5.554 22.790 1.00 42.03 466 GLU A CA 1
ATOM 3472 C C . GLU A 1 466 ? -23.725 5.050 23.940 1.00 42.03 466 GLU A C 1
ATOM 3474 O O . GLU A 1 466 ? -23.774 3.878 24.342 1.00 42.03 466 GLU A O 1
ATOM 3479 N N . ALA A 1 467 ? -22.863 5.919 24.466 1.00 35.91 467 ALA A N 1
ATOM 3480 C CA . ALA A 1 467 ? -22.454 5.771 25.847 1.00 35.91 467 ALA A CA 1
ATOM 3481 C C . ALA A 1 467 ? -23.769 5.712 26.630 1.00 35.91 467 ALA A C 1
ATOM 3483 O O . ALA A 1 467 ? -24.440 6.733 26.739 1.00 35.91 467 ALA A O 1
ATOM 3484 N N . ARG A 1 468 ? -24.188 4.488 26.995 1.00 37.62 468 ARG A N 1
ATOM 3485 C CA . ARG A 1 468 ? -25.479 4.169 27.609 1.00 37.62 468 ARG A CA 1
ATOM 3486 C C . ARG A 1 468 ? -25.943 5.338 28.465 1.00 37.62 468 ARG A C 1
ATOM 3488 O O . ARG A 1 468 ? -25.323 5.630 29.486 1.00 37.62 468 ARG A O 1
ATOM 3495 N N . ARG A 1 469 ? -27.050 5.956 28.060 1.00 39.16 469 ARG A N 1
ATOM 3496 C CA . ARG A 1 469 ? -27.846 6.889 28.866 1.00 39.16 469 ARG A CA 1
ATOM 3497 C C . ARG A 1 469 ? -28.517 6.183 30.063 1.00 39.16 469 ARG A C 1
ATOM 3499 O O . ARG A 1 469 ? -29.497 6.684 30.590 1.00 39.16 469 ARG A O 1
ATOM 3506 N N . ASP A 1 470 ? -27.952 5.077 30.549 1.00 39.97 470 ASP A N 1
ATOM 3507 C CA . ASP A 1 470 ? -28.442 4.316 31.707 1.00 39.97 470 ASP A CA 1
ATOM 3508 C C . ASP A 1 470 ? -27.904 4.882 33.038 1.00 39.97 470 ASP A C 1
ATOM 3510 O O . ASP A 1 470 ? -27.991 4.247 34.082 1.00 39.97 470 ASP A O 1
ATOM 3514 N N . LEU A 1 471 ? -27.335 6.092 33.014 1.00 41.50 471 LEU A N 1
ATOM 3515 C CA . LEU A 1 471 ? -26.943 6.866 34.198 1.00 41.50 471 LEU A CA 1
ATOM 3516 C C . LEU A 1 471 ? -27.758 8.161 34.315 1.00 41.50 471 LEU A C 1
ATOM 3518 O O . LEU A 1 471 ? -27.289 9.163 34.855 1.00 41.50 471 LEU A O 1
ATOM 3522 N N . LEU A 1 472 ? -29.015 8.131 33.860 1.00 40.69 472 LEU A N 1
ATOM 3523 C CA . LEU A 1 472 ? -30.014 9.166 34.134 1.00 40.69 472 LEU A CA 1
ATOM 3524 C C . LEU A 1 472 ? -30.522 9.092 35.593 1.00 40.69 472 LEU A C 1
ATOM 3526 O O . LEU A 1 472 ? -31.717 9.107 35.839 1.00 40.69 472 LEU A O 1
ATOM 3530 N N . HIS A 1 473 ? -29.602 9.006 36.558 1.00 42.62 473 HIS A N 1
ATOM 3531 C CA . HIS A 1 473 ? -29.840 9.289 37.979 1.00 42.62 473 HIS A CA 1
ATOM 3532 C C . HIS A 1 473 ? -28.644 9.990 38.655 1.00 42.62 473 HIS A C 1
ATOM 3534 O O . HIS A 1 473 ? -28.605 10.075 39.880 1.00 42.62 473 HIS A O 1
ATOM 3540 N N . LEU A 1 474 ? -27.678 10.544 37.904 1.00 39.94 474 LEU A N 1
ATOM 3541 C CA . LEU A 1 474 ? -26.762 11.534 38.486 1.00 39.94 474 LEU A CA 1
ATOM 3542 C C . LEU A 1 474 ? -27.332 12.951 38.320 1.00 39.94 474 LEU A C 1
ATOM 3544 O O . LEU A 1 474 ? -27.718 13.315 37.207 1.00 39.94 474 LEU A O 1
ATOM 3548 N N . PRO A 1 475 ? -27.368 13.771 39.389 1.00 39.94 475 PRO A N 1
ATOM 3549 C CA . PRO A 1 475 ? -27.850 15.141 39.305 1.00 39.94 475 PRO A CA 1
ATOM 3550 C C . PRO A 1 475 ? -27.042 15.944 38.278 1.00 39.94 475 PRO A C 1
ATOM 3552 O O . PRO A 1 475 ? -25.814 15.868 38.202 1.00 39.94 475 PRO A O 1
ATOM 3555 N N . ALA A 1 476 ? -27.781 16.707 37.476 1.00 35.91 476 ALA A N 1
ATOM 3556 C CA . ALA A 1 476 ? -27.392 17.400 36.253 1.00 35.91 476 ALA A CA 1
ATOM 3557 C C . ALA A 1 476 ? -26.400 18.569 36.440 1.00 35.91 476 ALA A C 1
ATOM 3559 O O . ALA A 1 476 ? -26.649 19.693 36.010 1.00 35.91 476 ALA A O 1
ATOM 3560 N N . ARG A 1 477 ? -25.238 18.331 37.052 1.00 37.69 477 ARG A N 1
ATOM 3561 C CA . ARG A 1 477 ? -24.151 19.316 37.142 1.00 37.69 477 ARG A CA 1
ATOM 3562 C C . ARG A 1 477 ? -22.817 18.661 36.816 1.00 37.69 477 ARG A C 1
ATOM 3564 O O . ARG A 1 477 ? -22.070 18.362 37.735 1.00 37.69 477 ARG A O 1
ATOM 3571 N N . SER A 1 478 ? -22.541 18.403 35.529 1.00 35.78 478 SER A N 1
ATOM 3572 C CA . SER A 1 478 ? -21.173 18.280 34.950 1.00 35.78 478 SER A CA 1
ATOM 3573 C C . SER A 1 478 ? -21.131 17.832 33.473 1.00 35.78 478 SER A C 1
ATOM 3575 O O . SER A 1 478 ? -20.100 17.346 33.009 1.00 35.78 478 SER A O 1
ATOM 3577 N N . PHE A 1 479 ? -22.202 17.989 32.686 1.00 34.88 479 PHE A N 1
ATOM 3578 C CA . PHE A 1 479 ? -22.178 17.595 31.270 1.00 34.88 479 PHE A CA 1
ATOM 3579 C C . PHE A 1 479 ? -21.726 18.754 30.366 1.00 34.88 479 PHE A C 1
ATOM 3581 O O . PHE A 1 479 ? -22.518 19.367 29.660 1.00 34.88 479 PHE A O 1
ATOM 3588 N N . ALA A 1 480 ? -20.427 19.060 30.395 1.00 31.53 480 ALA A N 1
ATOM 3589 C CA . ALA A 1 480 ? -19.765 19.730 29.276 1.00 31.53 480 ALA A CA 1
ATOM 3590 C C . ALA A 1 480 ? -19.214 18.641 28.333 1.00 31.53 480 ALA A C 1
ATOM 3592 O O . ALA A 1 480 ? -18.594 17.693 28.826 1.00 31.53 480 ALA A O 1
ATOM 3593 N N . PRO A 1 481 ? -19.425 18.725 27.005 1.00 33.28 481 PRO A N 1
ATOM 3594 C CA . PRO A 1 481 ? -19.001 17.684 26.074 1.00 33.28 481 PRO A CA 1
ATOM 3595 C C . PRO A 1 481 ? -17.478 17.438 26.155 1.00 33.28 481 PRO A C 1
ATOM 3597 O O . PRO A 1 481 ? -16.694 18.391 26.159 1.00 33.28 481 PRO A O 1
ATOM 3600 N N . PRO A 1 482 ? -17.022 16.170 26.186 1.00 38.47 482 PRO A N 1
ATOM 3601 C CA . PRO A 1 482 ? -15.620 15.815 26.432 1.00 38.47 482 PRO A CA 1
ATOM 3602 C C . PRO A 1 482 ? -14.651 16.151 25.284 1.00 38.47 482 PRO A C 1
ATOM 3604 O O . PRO A 1 482 ? -13.453 15.927 25.423 1.00 38.47 482 PRO A O 1
ATOM 3607 N N . VAL A 1 483 ? -15.122 16.743 24.181 1.00 34.19 483 VAL A N 1
ATOM 3608 C CA . VAL A 1 483 ? -14.257 17.191 23.073 1.00 34.19 483 VAL A CA 1
ATOM 3609 C C . VAL A 1 483 ? -13.399 18.406 23.471 1.00 34.19 483 VAL A C 1
ATOM 3611 O O . VAL A 1 483 ? -12.341 18.624 22.892 1.00 34.19 483 VAL A O 1
ATOM 3614 N N . LEU A 1 484 ? -13.785 19.153 24.515 1.00 30.84 484 LEU A N 1
ATOM 3615 C CA . LEU A 1 484 ? -13.079 20.365 24.957 1.00 30.84 484 LEU A CA 1
ATOM 3616 C C . LEU A 1 484 ? -12.112 20.148 26.141 1.00 30.84 484 LEU A C 1
ATOM 3618 O O . LEU A 1 484 ? -11.541 21.104 26.655 1.00 30.84 484 LEU A O 1
ATOM 3622 N N . LYS A 1 485 ? -11.921 18.904 26.601 1.00 29.30 485 LYS A N 1
ATOM 3623 C CA . LYS A 1 485 ? -11.029 18.569 27.733 1.00 29.30 485 LYS A CA 1
ATOM 3624 C C . LYS A 1 485 ? -9.859 17.672 27.323 1.00 29.30 485 LYS A C 1
ATOM 3626 O O . LYS A 1 485 ? -9.414 16.829 28.099 1.00 29.30 485 LYS A O 1
ATOM 3631 N N . TRP A 1 486 ? -9.354 17.849 26.105 1.00 23.03 486 TRP A N 1
ATOM 3632 C CA . TRP A 1 486 ? -7.989 17.446 25.780 1.00 23.03 486 TRP A CA 1
ATOM 3633 C C . TRP A 1 486 ? -7.063 18.627 26.091 1.00 23.03 486 TRP A C 1
ATOM 3635 O O . TRP A 1 486 ? -7.399 19.747 25.699 1.00 23.03 486 TRP A O 1
ATOM 3645 N N . PRO A 1 487 ? -5.903 18.436 26.745 1.00 30.05 487 PRO A N 1
ATOM 3646 C CA . PRO A 1 487 ? -4.871 19.456 26.771 1.00 30.05 487 PRO A CA 1
ATOM 3647 C C . PRO A 1 487 ? -4.255 19.511 25.369 1.00 30.05 487 PRO A C 1
ATOM 3649 O O . PRO A 1 487 ? -3.171 19.000 25.109 1.00 30.05 487 PRO A O 1
ATOM 3652 N N . ILE A 1 488 ? -4.963 20.135 24.430 1.00 29.64 488 ILE A N 1
ATOM 3653 C CA . ILE A 1 488 ? -4.278 20.871 23.377 1.00 29.64 488 ILE A CA 1
ATOM 3654 C C . ILE A 1 488 ? -3.471 21.916 24.154 1.00 29.64 488 ILE A C 1
ATOM 3656 O O . ILE A 1 488 ? -4.065 22.596 24.998 1.00 29.64 488 ILE A O 1
ATOM 3660 N N . PRO A 1 489 ? -2.149 22.046 23.968 1.00 30.91 489 PRO A N 1
ATOM 3661 C CA . PRO A 1 489 ? -1.408 23.151 24.550 1.00 30.91 489 PRO A CA 1
ATOM 3662 C C . PRO A 1 489 ? -1.912 24.456 23.913 1.00 30.91 489 PRO A C 1
ATOM 3664 O O . PRO A 1 489 ? -1.324 25.010 22.994 1.00 30.91 489 PRO A O 1
ATOM 3667 N N . ALA A 1 490 ? -3.028 24.975 24.429 1.00 32.66 490 ALA A N 1
ATOM 3668 C CA . ALA A 1 490 ? -3.631 26.251 24.061 1.00 32.66 490 ALA A CA 1
ATOM 3669 C C . ALA A 1 490 ? -2.743 27.443 24.466 1.00 32.66 490 ALA A C 1
ATOM 3671 O O . ALA A 1 490 ? -3.061 28.593 24.175 1.00 32.66 490 ALA A O 1
ATOM 3672 N N . ARG A 1 491 ? -1.594 27.179 25.105 1.00 32.06 491 ARG A N 1
ATOM 3673 C CA . ARG A 1 491 ? -0.584 28.182 25.452 1.00 32.06 491 ARG A CA 1
ATOM 3674 C C . ARG A 1 491 ? 0.315 28.602 24.284 1.00 32.06 491 ARG A C 1
ATOM 3676 O O . ARG A 1 491 ? 1.058 29.558 24.454 1.00 32.06 491 ARG A O 1
ATOM 3683 N N . SER A 1 492 ? 0.216 27.984 23.104 1.00 38.38 492 SER A N 1
ATOM 3684 C CA . SER A 1 492 ? 1.057 28.358 21.950 1.00 38.38 492 SER A CA 1
ATOM 3685 C C . SER A 1 492 ? 0.362 29.208 20.875 1.00 38.38 492 SER A C 1
ATOM 3687 O O . SER A 1 492 ? 1.026 29.610 19.931 1.00 38.38 492 SER A O 1
ATOM 3689 N N . PHE A 1 493 ? -0.933 29.531 21.008 1.00 31.66 493 PHE A N 1
ATOM 3690 C CA . PHE A 1 493 ? -1.660 30.353 20.014 1.00 31.66 493 PHE A CA 1
ATOM 3691 C C . PHE A 1 493 ? -2.463 31.533 20.594 1.00 31.66 493 PHE A C 1
ATOM 3693 O O . PHE A 1 493 ? -3.058 32.304 19.845 1.00 31.66 493 PHE A O 1
ATOM 3700 N N . ALA A 1 494 ? -2.446 31.736 21.914 1.00 31.84 494 ALA A N 1
ATOM 3701 C CA . ALA A 1 494 ? -3.140 32.852 22.563 1.00 31.84 494 ALA A CA 1
ATOM 3702 C C . ALA A 1 494 ? -2.576 34.272 22.279 1.00 31.84 494 ALA A C 1
ATOM 3704 O O . ALA A 1 494 ? -3.367 35.214 22.347 1.00 31.84 494 ALA A O 1
ATOM 3705 N N . PRO A 1 495 ? -1.283 34.490 21.937 1.00 31.94 495 PRO A N 1
ATOM 3706 C CA . PRO A 1 495 ? -0.793 35.857 21.712 1.00 31.94 495 PRO A CA 1
ATOM 3707 C C . PRO A 1 495 ? -1.166 36.469 20.350 1.00 31.94 495 PRO A C 1
ATOM 3709 O O . PRO A 1 495 ? -1.197 37.687 20.233 1.00 31.94 495 PRO A O 1
ATOM 3712 N N . LEU A 1 496 ? -1.474 35.665 19.323 1.00 32.94 496 LEU A N 1
ATOM 3713 C CA . LEU A 1 496 ? -1.638 36.161 17.942 1.00 32.94 496 LEU A CA 1
ATOM 3714 C C . LEU A 1 496 ? -3.064 36.613 17.585 1.00 32.94 496 LEU A C 1
ATOM 3716 O O . LEU A 1 496 ? -3.238 37.410 16.672 1.00 32.94 496 LEU A O 1
ATOM 3720 N N . VAL A 1 497 ? -4.083 36.178 18.332 1.00 36.66 497 VAL A N 1
ATOM 3721 C CA . VAL A 1 497 ? -5.486 36.601 18.117 1.00 36.66 497 VAL A CA 1
ATOM 3722 C C . VAL A 1 497 ? -5.870 37.799 19.003 1.00 36.66 497 VAL A C 1
ATOM 3724 O O . VAL A 1 497 ? -6.851 38.486 18.738 1.00 36.66 497 VAL A O 1
ATOM 3727 N N . ARG A 1 498 ? -5.065 38.125 20.025 1.00 35.97 498 ARG A N 1
ATOM 3728 C CA . ARG A 1 498 ? -5.302 39.270 20.925 1.00 35.97 498 ARG A CA 1
ATOM 3729 C C . ARG A 1 498 ? -4.727 40.607 20.443 1.00 35.97 498 ARG A C 1
ATOM 3731 O O . ARG A 1 498 ? -5.010 41.622 21.067 1.00 35.97 498 ARG A O 1
ATOM 3738 N N . LEU A 1 499 ? -3.980 40.621 19.338 1.00 36.53 499 LEU A N 1
ATOM 3739 C CA . LEU A 1 499 ? -3.384 41.834 18.754 1.00 36.53 499 LEU A CA 1
ATOM 3740 C C . LEU A 1 499 ? -4.165 42.418 17.561 1.00 36.53 499 LEU A C 1
ATOM 3742 O O . LEU A 1 499 ? -3.780 43.461 17.052 1.00 36.53 499 LEU A O 1
ATOM 3746 N N . ALA A 1 500 ? -5.283 41.807 17.150 1.00 37.22 500 ALA A N 1
ATOM 3747 C CA . ALA A 1 500 ? -6.126 42.297 16.046 1.00 37.22 500 ALA A CA 1
ATOM 3748 C C . ALA A 1 500 ? -7.569 42.646 16.482 1.00 37.22 500 ALA A C 1
ATOM 3750 O O . ALA A 1 500 ? -8.486 42.665 15.666 1.00 37.22 500 ALA A O 1
ATOM 3751 N N . GLY A 1 501 ? -7.787 42.865 17.784 1.00 36.06 501 GLY A N 1
ATOM 3752 C CA . GLY A 1 501 ? -9.119 42.879 18.403 1.00 36.06 501 GLY A CA 1
ATOM 3753 C C . GLY A 1 501 ? -9.685 44.208 18.922 1.00 36.06 501 GLY A C 1
ATOM 3754 O O . GLY A 1 501 ? -10.840 44.183 19.339 1.00 36.06 501 GLY A O 1
ATOM 3755 N N . PRO A 1 502 ? -8.957 45.344 18.943 1.00 34.09 502 PRO A N 1
ATOM 3756 C CA . PRO A 1 502 ? -9.611 46.623 19.212 1.00 34.09 502 PRO A CA 1
ATOM 3757 C C . PRO A 1 502 ? -9.152 47.721 18.238 1.00 34.09 502 PRO A C 1
ATOM 3759 O O . PRO A 1 502 ? -8.281 48.521 18.555 1.00 34.09 502 PRO A O 1
ATOM 3762 N N . ALA A 1 503 ? -9.755 47.767 17.047 1.00 33.31 503 ALA A N 1
ATOM 3763 C CA . ALA A 1 503 ? -9.698 48.940 16.159 1.00 33.31 503 ALA A CA 1
ATOM 3764 C C . ALA A 1 503 ? -11.013 49.187 15.387 1.00 33.31 503 ALA A C 1
ATOM 3766 O O . ALA A 1 503 ? -11.036 49.937 14.419 1.00 33.31 503 ALA A O 1
ATOM 3767 N N . MET A 1 504 ? -12.128 48.573 15.800 1.00 33.62 504 MET A N 1
ATOM 3768 C CA . MET A 1 504 ? -13.440 48.779 15.168 1.00 33.62 504 MET A CA 1
ATOM 3769 C C . MET A 1 504 ? -14.562 48.804 16.211 1.00 33.62 504 MET A C 1
ATOM 3771 O O . MET A 1 504 ? -15.425 47.936 16.205 1.00 33.62 504 MET A O 1
ATOM 3775 N N . ALA A 1 505 ? -14.541 49.771 17.134 1.00 34.34 505 ALA A N 1
ATOM 3776 C CA . ALA A 1 505 ? -15.724 50.121 17.936 1.00 34.34 505 ALA A CA 1
ATOM 3777 C C . ALA A 1 505 ? -15.580 51.470 18.671 1.00 34.34 505 ALA A C 1
ATOM 3779 O O . ALA A 1 505 ? -15.947 51.578 19.835 1.00 34.34 505 ALA A O 1
ATOM 3780 N N . SER A 1 506 ? -15.058 52.514 18.024 1.00 32.28 506 SER A N 1
ATOM 3781 C CA . SER A 1 506 ? -15.233 53.887 18.523 1.00 32.28 506 SER A CA 1
ATOM 3782 C C . SER A 1 506 ? -14.949 54.902 17.420 1.00 32.28 506 SER A C 1
ATOM 3784 O O . SER A 1 506 ? -13.824 55.360 17.290 1.00 32.28 506 SER A O 1
ATOM 3786 N N . HIS A 1 507 ? -15.953 55.201 16.596 1.00 27.81 507 HIS A N 1
ATOM 3787 C CA . HIS A 1 507 ? -16.252 56.556 16.111 1.00 27.81 507 HIS A CA 1
ATOM 3788 C C . HIS A 1 507 ? -17.498 56.507 15.216 1.00 27.81 507 HIS A C 1
ATOM 3790 O O . HIS A 1 507 ? -17.500 55.911 14.142 1.00 27.81 507 HIS A O 1
ATOM 3796 N N . ARG A 1 508 ? -18.588 57.114 15.699 1.00 28.67 508 ARG A N 1
ATOM 3797 C CA . ARG A 1 508 ? -19.721 57.561 14.877 1.00 28.67 508 ARG A CA 1
ATOM 3798 C C . ARG A 1 508 ? -19.434 58.983 14.353 1.00 28.67 508 ARG A C 1
ATOM 3800 O O . ARG A 1 508 ? -18.582 59.657 14.930 1.00 28.67 508 ARG A O 1
ATOM 3807 N N . PRO A 1 509 ? -20.102 59.411 13.268 1.00 36.03 509 PRO A N 1
ATOM 3808 C CA . PRO A 1 509 ? -19.623 60.455 12.366 1.00 36.03 509 PRO A CA 1
ATOM 3809 C C . PRO A 1 509 ? -20.055 61.871 12.779 1.00 36.03 509 PRO A C 1
ATOM 3811 O O . PRO A 1 509 ? -21.152 62.064 13.297 1.00 36.03 509 PRO A O 1
ATOM 3814 N N . ALA A 1 510 ? -19.212 62.852 12.460 1.00 25.28 510 ALA A N 1
ATOM 3815 C CA . ALA A 1 510 ? -19.537 64.270 12.284 1.00 25.28 510 ALA A CA 1
ATOM 3816 C C . ALA A 1 510 ? -18.561 64.782 11.203 1.00 25.28 510 ALA A C 1
ATOM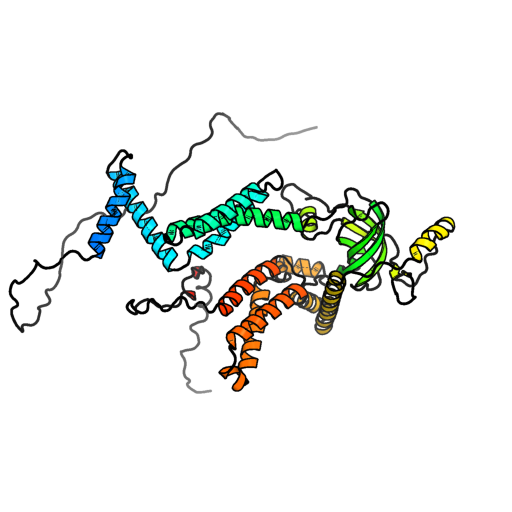 3818 O O . ALA A 1 510 ? -17.357 64.628 11.355 1.00 25.28 510 ALA A O 1
ATOM 3819 N N . ALA A 1 511 ? -19.033 65.012 9.980 1.00 24.97 511 ALA A N 1
ATOM 3820 C CA . ALA A 1 511 ? -19.501 66.303 9.476 1.00 24.97 511 ALA A CA 1
ATOM 3821 C C . ALA A 1 511 ? -18.360 67.276 9.110 1.00 24.97 511 ALA A C 1
ATOM 3823 O O . ALA A 1 511 ? -17.525 67.616 9.939 1.00 24.97 511 ALA A O 1
ATOM 3824 N N . SER A 1 512 ? -18.479 67.792 7.883 1.00 24.95 512 SER A N 1
ATOM 3825 C CA . SER A 1 512 ? -17.861 68.988 7.294 1.00 24.95 512 SER A CA 1
ATOM 3826 C C . SER A 1 512 ? -16.499 68.855 6.584 1.00 24.95 512 SER A C 1
ATOM 3828 O O . SER A 1 512 ? -15.484 68.556 7.205 1.00 24.95 512 SER A O 1
ATOM 3830 N N . TRP A 1 513 ? -16.581 69.211 5.290 1.00 33.00 513 TRP A N 1
ATOM 3831 C CA . TRP A 1 513 ? -15.563 69.507 4.270 1.00 33.00 513 TRP A CA 1
ATOM 3832 C C . TRP A 1 513 ? -14.894 68.335 3.553 1.00 33.00 513 TRP A C 1
ATOM 3834 O O . TRP A 1 513 ? -14.074 67.616 4.162 1.00 33.00 513 TRP A O 1
#

Mean predicted aligned error: 17.45 Å

Radius of gyration: 36.09 Å; Cα contacts (8 Å, |Δi|>4): 553; chains: 1; bounding box: 106×90×108 Å

Secondary structure (DSSP, 8-state):
----------------------------------------------PPPP---------SS--PPPHHHHHHHHHHHHHTTTTTTSS-HHHHHHHHHHHHHHHHHHHHHHHTTGGGGGHHHHHHHHHHHHHH-SS---SHHHHHHHHHHHHHHHTTT-HHHHHHHHHHHHHHHHHHHHHHHHHHH------S-EEEEEEEEEEEEEEETTEEEEEEEEEEETT--TTTS-SEEEEEESS-S---TT-EEEEEEEEEPPP--SSTTS--HHHHHHHTTEEEEEEEEEEEEEEEETTEEEEETTS---PPPTTTHHHHHHHHSSPPPPPPHHHHHHHHHHHHHHHHHHHHHHHH-HHHHHHHHHHHH---TT--HHHHHHHHHTT-GGGGS--HHHHHHHHHHHHHHHHHHHHTSHHHHHHS-HHHHHHHHHHHHHHHHHHHTT--HHHHHHHHHHHHHHHHHHTT----STTTTS-SS----GGG-S---GGGTHHHHTTSSSSSSS-------

Sequence (513 aa):
MKPLGDAQGGAAEASRRSGAPALAWGWGLFAAKARPGGTDAGFQEERAPDGAPGLREQSLATLAPSTWIRQRVASLSREARLLRRAPTATIRVWAALALLQIRDWLGGEIDQRRHWLWLPVFFGCGVLWYFNRLTPGDAGPSLVATLALLLAAATRRQPAARMALIALAMIPAGYAASALRLATLQAPVLQRPTIGELTGHVIAVDQRGAGLRLLVAPVSFAGLSPQQLPRRVRLSLRQAEPLRAGVTVRARARLLPPPEAARPGGYDFARDAWFRQTGASGSIIGGVAVWQGGGGGWVEAGGGRAAPRPDQRRMAAAQDARAPPEPPLALRLAAWIDNGRMQLTERIAGAWGGQAGAVAAALVTGKRGQITEQTNAWLRAAGIYHIISISGLHMVLAAGMFFWTARAALALSPWCALHLPVRKIAAVLAMAGATAYCVFSGADVATERSLIMILAMLGAILVDREARRDLLHLPARSFAPPVLKWPIPARSFAPLVRLAGPAMASHRPAASW

Foldseek 3Di:
DDDDDDDDDDDDDDDDDDDDDDDDDDDDDDDDDDDDDDDDDDDDDDDDDDDDDDDDDDDPPPCDPPPVVVVVVVVVVVVVVVLPPDDDPVVSVVVSVVVVVVVVVVVVCVLVVVLVVCLVVLLVLLLVVLVPDPDDDDCVLVVVLVVLQVVLVVVPVPVVSSSVSSSNSSNSVSNVVNNVLLVVLDWAADDAWDKWKWKFFFLAWAAAVQKIWTKTQTPDTPPDDPRNRQRIEIEIENHFDDDAGGWIKIFTWTKGAQDQAPDVVHDGRNVVCSSVSHRIYTYTDDWMWTQPDPPGFTDTGPRDPPDDDPVVCPVCVVVRPDDRDRDDPVSNVSRVLNRVLVVQLCVQCVVVDDQVSLLVSLLQQVRNNRHDVVNCVVCVVVVNNCSSGNALVNLVVQLVCQLVVQLVVLVVDPCSVPPHPSNLVSLVRSLVRSVVSCSSSPVDVRSVVSSVVSNVVSVVSNVPPDVPPPPVPDPPPDPDPCVPPDPPVPVPPVPPVVVVPPDPDDDDDDDDD

InterPro domains:
  IPR004477 ComEC/Rec2-related protein [PF03772] (363-467)
  IPR025405 Domain of unknown function DUF4131 [PF13567] (144-284)
  IPR052159 Bacterial competence-related DNA uptake protein [PTHR30619] (132-468)

Organism: NCBI:txid659006

pLDDT: mean 71.17, std 24.39, range [23.03, 97.31]